Protein AF-A0A6A6EUR7-F1 (afdb_monomer)

Organism: NCBI:txid1314779

Nearest PDB structures (foldseek):
  6cav-assembly3_C  TM=7.050E-01  e=3.751E-09  Staphylococcus aureus
  4gkh-assembly10_J  TM=5.966E-01  e=1.846E-10  Acinetobacter baumannii AYE
  1nd4-assembly1_B  TM=6.239E-01  e=5.134E-10  Klebsiella pneumoniae
  4ej7-assembly2_B  TM=5.925E-01  e=2.908E-10  Acinetobacter baumannii AYE
  4fex-assembly3_C  TM=6.272E-01  e=1.693E-09  Acinetobacter baumannii AYE

Radius of gyration: 30.1 Å; Cα contacts (8 Å, |Δi|>4): 496; chains: 1; bounding box: 87×79×59 Å

pLDDT: mean 73.84, std 27.42, range [21.59, 98.69]

Mean predicted aligned error: 15.91 Å

Sequence (377 aa):
MANQNSKLTSLRSYLVPHLSRDTCLGFLAGGGFALTLSNCSLAVHGLNTLVEPVRKFVLARCVPRTLIICAALGFTVWARRFLLHSPRCFGSPLKILNVTENPSSFPSLIRSANVELAPRLTNEDIAQAVILRGSQDSHRKVVKVGSNMVAKLRLDPEAAEAESMTFIRNHTTIPVPRVLNTYEEEGYRYILMEFVEGELLEKIWGKLSSSERSVILNELKDYICQMRQIKCPNGTPIGSITGGPAIDRRQLDSAKDGPFKSEADFNEWQLAQLHEETPLSRRDLFAALHRTDHEIVFSHGDLAFHNIIVREGHIAAIIDWEYSGWYPEHWDYCKTRSFLSGTDELYDCCKRIFEKQYYSEYFMDEWFTREVRHGGF

Foldseek 3Di:
DDDDDDDPPDPCNVCVVVDDPPWDWDDDPPPFTKTWDDDDDPPDDDPPPDDDVVVVVPPPDDDDDTDIDGDDPDDDDDDDDDDDDDDDDDDDDDDPDPPPDDPPDDPPPDPDDPDPFDDDDDPVQLVPWAWPDDDSPDQWTWTHGPDWKIKTKHLDAPFCFLVQLVVLVVQHPAAAWHFRDWDDDPSITITMTTDFDFDQCVVCVVVDDPVLLVQALVVLLVSLVSQQPRDDDPQQFFAAPVQFWQWAVLEPVTDTDDSHRFLLRVQVVLLVLFDPPQDPVVSVVLNVLSDGPFDWTKAQQADESRQFGDDPSYTRHGDDSRNIHIDGSCRNLLNHCVRQDDDPVSVVSSVSSDPDHDPSVNVSSVVSSCRSYPVND

Secondary structure (DSSP, 8-state):
----------HHHHHGGG--TT-EEEEETTTEEEEE---S---S--TTS--HHHHTTSSS-------EE-----------------------------------------------PPPPPPHHHHHHSEEEES-TT-SEEEEEETTTEEEEEES-TT-THHHHHHHHHHHS----PPEEEEEEETTEEEEEEEPPPSEEHHHHGGGS-HHHHHHHHHHHHHHHHHHHHS-PPTTPPBB-TTS--EEETTSTT-EEE--BSSHHHHHHHHHHTS-TTS-HHHHHHHHHH----PPEEEE-S--SGGGEEEETTEEEEE--GGG-EEEETTHHHHHHHHHS-SSHHHHHHHHHH-SS--HHHHHHHHHHHHHHHHTT-

Structure (mmCIF, N/CA/C/O backbone):
data_AF-A0A6A6EUR7-F1
#
_entry.id   AF-A0A6A6EUR7-F1
#
loop_
_atom_site.group_PDB
_atom_site.id
_atom_site.type_symbol
_atom_site.label_atom_id
_atom_site.label_alt_id
_atom_site.label_comp_id
_atom_site.label_asym_id
_atom_site.label_entity_id
_atom_site.label_seq_id
_atom_site.pdbx_PDB_ins_code
_atom_site.Cartn_x
_atom_site.Cartn_y
_atom_site.Cartn_z
_atom_site.occupancy
_atom_site.B_iso_or_equiv
_atom_site.auth_seq_id
_atom_site.auth_comp_id
_atom_site.auth_asym_id
_atom_site.auth_atom_id
_atom_site.pdbx_PDB_model_num
ATOM 1 N N . MET A 1 1 ? 65.180 -54.135 -3.760 1.00 37.47 1 MET A N 1
ATOM 2 C CA . MET A 1 1 ? 64.551 -52.887 -4.243 1.00 37.47 1 MET A CA 1
ATOM 3 C C . MET A 1 1 ? 63.056 -53.025 -4.031 1.00 37.47 1 MET A C 1
ATOM 5 O O . MET A 1 1 ? 62.451 -53.872 -4.672 1.00 37.47 1 MET A O 1
ATOM 9 N N . ALA A 1 2 ? 62.501 -52.306 -3.055 1.00 30.19 2 ALA A N 1
ATOM 10 C CA . ALA A 1 2 ? 61.105 -52.425 -2.647 1.00 30.19 2 ALA A CA 1
ATOM 11 C C . ALA A 1 2 ? 60.452 -51.040 -2.547 1.00 30.19 2 ALA A C 1
ATOM 13 O O . ALA A 1 2 ? 61.060 -50.091 -2.057 1.00 30.19 2 ALA A O 1
ATOM 14 N N . ASN A 1 3 ? 59.215 -50.989 -3.035 1.00 35.38 3 ASN A N 1
ATOM 15 C CA . ASN A 1 3 ? 58.229 -49.913 -2.977 1.00 35.38 3 ASN A CA 1
ATOM 16 C C . ASN A 1 3 ? 58.120 -49.286 -1.570 1.00 35.38 3 ASN A C 1
ATOM 18 O O . ASN A 1 3 ? 57.874 -50.010 -0.606 1.00 35.38 3 ASN A O 1
ATOM 22 N N . GLN A 1 4 ? 58.207 -47.957 -1.450 1.00 31.86 4 GLN A N 1
ATOM 23 C CA . GLN A 1 4 ? 57.806 -47.226 -0.238 1.00 31.86 4 GLN A CA 1
ATOM 24 C C . GLN A 1 4 ? 56.768 -46.151 -0.575 1.00 31.86 4 GLN A C 1
ATOM 26 O O . GLN A 1 4 ? 57.077 -44.982 -0.770 1.00 31.86 4 GLN A O 1
ATOM 31 N N . ASN A 1 5 ? 55.506 -46.581 -0.603 1.00 38.22 5 ASN A N 1
ATOM 32 C CA . ASN A 1 5 ? 54.362 -45.730 -0.300 1.00 38.22 5 ASN A CA 1
ATOM 33 C C . ASN A 1 5 ? 54.211 -45.694 1.229 1.00 38.22 5 ASN A C 1
ATOM 35 O O . ASN A 1 5 ? 53.810 -46.694 1.826 1.00 38.22 5 ASN A O 1
ATOM 39 N N . SER A 1 6 ? 54.499 -44.562 1.874 1.00 34.06 6 SER A N 1
ATOM 40 C CA . SER A 1 6 ? 54.135 -44.328 3.275 1.00 34.06 6 SER A CA 1
ATOM 41 C C . SER A 1 6 ? 53.321 -43.038 3.424 1.00 34.06 6 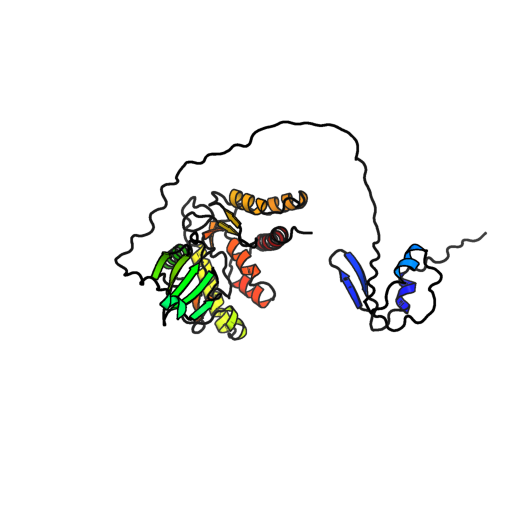SER A C 1
ATOM 43 O O . SER A 1 6 ? 53.827 -41.926 3.448 1.00 34.06 6 SER A O 1
ATOM 45 N N . LYS A 1 7 ? 52.004 -43.248 3.532 1.00 35.56 7 LYS A N 1
ATOM 46 C CA . LYS A 1 7 ? 51.044 -42.496 4.354 1.00 35.56 7 LYS A CA 1
ATOM 47 C C . LYS A 1 7 ? 51.152 -40.960 4.309 1.00 35.56 7 LYS A C 1
ATOM 49 O O . LYS A 1 7 ? 51.623 -40.328 5.247 1.00 35.56 7 LYS A O 1
ATOM 54 N N . LEU A 1 8 ? 50.508 -40.361 3.305 1.00 35.19 8 LEU A N 1
ATOM 55 C CA . LEU A 1 8 ? 49.798 -39.091 3.492 1.00 35.19 8 LEU A CA 1
ATOM 56 C C . LEU A 1 8 ? 48.655 -39.338 4.486 1.00 35.19 8 LEU A C 1
ATOM 58 O O . LEU A 1 8 ? 47.534 -39.682 4.114 1.00 35.19 8 LEU A O 1
ATOM 62 N N . THR A 1 9 ? 48.953 -39.235 5.777 1.00 35.69 9 THR A N 1
ATOM 63 C CA . THR A 1 9 ? 47.930 -39.133 6.818 1.00 35.69 9 THR A CA 1
ATOM 64 C C . THR A 1 9 ? 47.133 -37.868 6.528 1.00 35.69 9 THR A C 1
ATOM 66 O O . THR A 1 9 ? 47.646 -36.760 6.658 1.00 35.69 9 THR A O 1
ATOM 69 N N . SER A 1 10 ? 45.894 -38.028 6.058 1.00 38.28 10 SER A N 1
ATOM 70 C CA . SER A 1 10 ? 45.010 -36.897 5.777 1.00 38.28 10 SER A CA 1
ATOM 71 C C . SER A 1 10 ? 44.900 -35.990 7.010 1.00 38.28 10 SER A C 1
ATOM 73 O O . SER A 1 10 ? 44.895 -36.479 8.144 1.00 38.28 10 SER A O 1
ATOM 75 N N . LEU A 1 11 ? 44.746 -34.677 6.813 1.00 37.41 11 LEU A N 1
ATOM 76 C CA . LEU A 1 11 ? 44.467 -33.728 7.904 1.00 37.41 11 LEU A CA 1
ATOM 77 C C . LEU A 1 11 ? 43.313 -34.214 8.807 1.00 37.41 11 LEU A C 1
ATOM 79 O O . LEU A 1 11 ? 43.324 -34.013 10.019 1.00 37.41 11 LEU A O 1
ATOM 83 N N . ARG A 1 12 ? 42.351 -34.935 8.213 1.00 33.72 12 ARG A N 1
ATOM 84 C CA . ARG A 1 12 ? 41.208 -35.560 8.886 1.00 33.72 12 ARG A CA 1
ATOM 85 C C . ARG A 1 12 ? 41.638 -36.543 9.982 1.00 33.72 12 ARG A C 1
ATOM 87 O O . ARG A 1 12 ? 41.084 -36.505 11.070 1.00 33.72 12 ARG A O 1
ATOM 94 N N . SER A 1 13 ? 42.653 -37.372 9.737 1.00 36.53 13 SER A N 1
ATOM 95 C CA . SER A 1 13 ? 43.186 -38.319 10.735 1.00 36.53 13 SER A CA 1
ATOM 96 C C . SER A 1 13 ? 43.959 -37.652 11.880 1.00 36.53 13 SER A C 1
ATOM 98 O O . SER A 1 13 ? 44.087 -38.258 12.938 1.00 36.53 13 SER A O 1
ATOM 100 N N . TYR A 1 14 ? 44.445 -36.420 11.689 1.00 40.75 14 TYR A N 1
ATOM 101 C CA . TYR A 1 14 ? 45.165 -35.662 12.720 1.00 40.75 14 TYR A CA 1
ATOM 102 C C . TYR A 1 14 ? 44.215 -34.866 13.630 1.00 40.75 14 TYR A C 1
ATOM 104 O O . TYR A 1 14 ? 44.508 -34.655 14.800 1.00 40.75 14 TYR A O 1
ATOM 112 N N . LEU A 1 15 ? 43.066 -34.433 13.100 1.00 38.84 15 LEU A N 1
ATOM 113 C CA . LEU A 1 15 ? 42.120 -33.559 13.805 1.00 38.84 15 LEU A CA 1
ATOM 114 C C . LEU A 1 15 ? 41.077 -34.322 14.633 1.00 38.84 15 LEU A C 1
ATOM 116 O O . LEU A 1 15 ? 40.685 -33.854 15.697 1.00 38.84 15 LEU A O 1
ATOM 120 N N . VAL A 1 16 ? 40.651 -35.506 14.181 1.00 41.53 16 VAL A N 1
ATOM 121 C CA . VAL A 1 16 ? 39.589 -36.302 14.831 1.00 41.53 16 VAL A CA 1
ATOM 122 C C . VAL A 1 16 ? 39.878 -36.683 16.299 1.00 41.53 16 VAL A C 1
ATOM 124 O O . VAL A 1 16 ? 38.934 -36.646 17.086 1.00 41.53 16 VAL A O 1
ATOM 127 N N . PRO A 1 17 ? 41.121 -36.984 16.732 1.00 38.91 17 PRO A N 1
ATOM 128 C CA . PRO A 1 17 ? 41.396 -37.315 18.136 1.00 38.91 17 PRO A CA 1
ATOM 129 C C . PRO A 1 17 ? 41.323 -36.120 19.103 1.00 38.91 17 PRO A C 1
ATOM 131 O O . PRO A 1 17 ? 41.280 -36.328 20.312 1.00 38.91 17 PRO A O 1
ATOM 134 N N . HIS A 1 18 ? 41.332 -34.882 18.593 1.00 41.38 18 HIS A N 1
ATOM 135 C CA . HIS A 1 18 ? 41.382 -33.652 19.397 1.00 41.38 18 HIS A CA 1
ATOM 136 C C . HIS A 1 18 ? 40.036 -32.914 19.485 1.00 41.38 18 HIS A C 1
ATOM 138 O O . HIS A 1 18 ? 39.962 -31.835 20.070 1.00 41.38 18 HIS A O 1
ATOM 144 N N . LEU A 1 19 ? 38.965 -33.494 18.935 1.00 42.44 19 LEU A N 1
ATOM 145 C CA . LEU A 1 19 ? 37.604 -32.978 19.061 1.00 42.44 19 LEU A CA 1
ATOM 146 C C . LEU A 1 19 ? 37.021 -33.433 20.409 1.00 42.44 19 LEU A C 1
ATOM 148 O O . LEU A 1 19 ? 36.517 -34.548 20.536 1.00 42.44 19 LEU A O 1
ATOM 152 N N . SER A 1 20 ? 37.112 -32.591 21.438 1.00 42.19 20 SER A N 1
ATOM 153 C CA . SER A 1 20 ? 36.344 -32.784 22.675 1.00 42.19 20 SER A CA 1
ATOM 154 C C . SER A 1 20 ? 34.878 -32.363 22.469 1.00 42.19 20 SER A C 1
ATOM 156 O O . SER A 1 20 ? 34.537 -31.736 21.459 1.00 42.19 20 SER A O 1
ATOM 158 N N . ARG A 1 21 ? 34.005 -32.714 23.431 1.00 37.88 21 ARG A N 1
ATOM 159 C CA . ARG A 1 21 ? 32.537 -32.496 23.427 1.00 37.88 21 ARG A CA 1
ATOM 160 C C . ARG A 1 21 ? 32.079 -31.051 23.148 1.00 37.88 21 ARG A C 1
ATOM 162 O O . ARG A 1 21 ? 30.903 -30.869 22.859 1.00 37.88 21 ARG A O 1
ATOM 169 N N . ASP A 1 22 ? 32.990 -30.079 23.154 1.00 36.94 22 ASP A N 1
ATOM 170 C CA . ASP A 1 22 ? 32.708 -28.649 22.979 1.00 36.94 22 ASP A CA 1
ATOM 171 C C . ASP A 1 22 ? 33.107 -28.102 21.590 1.00 36.94 22 ASP A C 1
ATOM 173 O O . ASP A 1 22 ? 33.314 -26.898 21.426 1.00 36.94 22 ASP A O 1
ATOM 177 N N . THR A 1 23 ? 33.235 -28.963 20.569 1.00 40.47 23 THR A N 1
ATOM 178 C CA . THR A 1 23 ? 33.537 -28.521 19.194 1.00 40.47 23 THR A CA 1
ATOM 179 C C 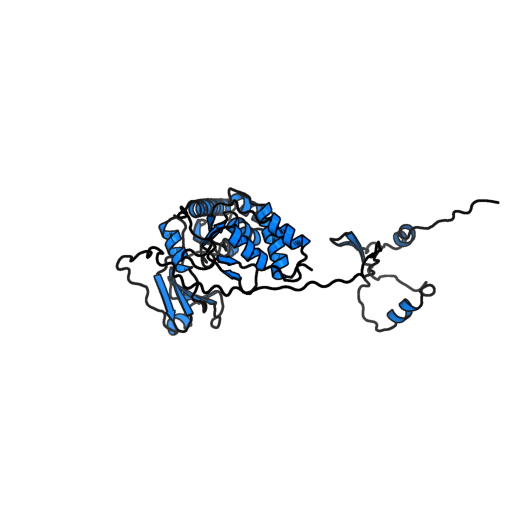. THR A 1 23 ? 32.266 -28.358 18.358 1.00 40.47 23 THR A C 1
ATOM 181 O O . THR A 1 23 ? 31.600 -29.343 18.041 1.00 40.47 23 THR A O 1
ATOM 184 N N . CYS A 1 24 ? 31.958 -27.128 17.935 1.00 37.06 24 CYS A N 1
ATOM 185 C CA . CYS A 1 24 ? 30.863 -26.845 17.002 1.00 37.06 24 CYS A CA 1
ATOM 186 C C . CYS A 1 24 ? 31.377 -26.774 15.557 1.00 37.06 24 CYS A C 1
ATOM 188 O O . CYS A 1 24 ? 32.287 -26.004 15.243 1.00 37.06 24 CYS A O 1
ATOM 190 N N . LEU A 1 25 ? 30.764 -27.560 14.668 1.00 35.75 25 LEU A N 1
ATOM 191 C CA . LEU A 1 25 ? 30.972 -27.487 13.221 1.00 35.75 25 LEU A CA 1
ATOM 192 C C . LEU A 1 25 ? 29.865 -26.622 12.606 1.00 35.75 25 LEU A C 1
ATOM 194 O O . LEU A 1 25 ? 28.691 -26.969 12.706 1.00 35.75 25 LEU A O 1
ATOM 198 N N . GLY A 1 26 ? 30.235 -25.510 11.971 1.00 35.81 26 GLY A N 1
ATOM 199 C CA . GLY A 1 26 ? 29.306 -24.638 11.252 1.00 35.81 26 GLY A CA 1
ATOM 200 C C . GLY A 1 26 ? 29.582 -24.645 9.750 1.00 35.81 26 GLY A C 1
ATOM 201 O O . GLY A 1 26 ? 30.736 -24.558 9.327 1.00 35.81 26 GLY A O 1
ATOM 202 N N . PHE A 1 27 ? 28.526 -24.729 8.941 1.00 32.56 27 PHE A N 1
ATOM 203 C CA . PHE A 1 27 ? 28.595 -24.515 7.495 1.00 32.56 27 PHE A CA 1
ATOM 204 C C . PHE A 1 27 ? 28.274 -23.052 7.182 1.00 32.56 27 PHE A C 1
ATOM 206 O O . PHE A 1 27 ? 27.242 -22.545 7.616 1.00 32.56 27 PHE A O 1
ATOM 213 N N . LEU A 1 28 ? 29.136 -22.379 6.416 1.00 37.56 28 LEU A N 1
ATOM 214 C CA . LEU A 1 28 ? 28.832 -21.058 5.866 1.00 37.56 28 LEU A CA 1
ATOM 215 C C . LEU A 1 28 ? 28.146 -21.216 4.504 1.00 37.56 28 LEU A C 1
ATOM 217 O O . LEU A 1 28 ? 28.589 -22.002 3.658 1.00 37.56 28 LEU A O 1
ATOM 221 N N . ALA A 1 29 ? 27.070 -20.457 4.288 1.00 34.25 29 ALA A N 1
ATOM 222 C CA . ALA A 1 29 ? 26.397 -20.365 2.997 1.00 34.25 29 ALA A CA 1
ATOM 223 C C . ALA A 1 29 ? 27.388 -19.808 1.961 1.00 34.25 29 ALA A C 1
ATOM 225 O O . ALA A 1 29 ? 27.784 -18.649 2.033 1.00 34.25 29 ALA A O 1
ATOM 226 N N . GLY A 1 30 ? 27.848 -20.672 1.053 1.00 34.81 30 GLY A N 1
ATOM 227 C CA . GLY A 1 30 ? 28.929 -20.375 0.104 1.00 34.81 30 GLY A CA 1
ATOM 228 C C . GLY A 1 30 ? 29.986 -21.477 -0.045 1.00 34.81 30 GLY A C 1
ATOM 229 O O . GLY A 1 30 ? 30.918 -21.312 -0.823 1.00 34.81 30 GLY A O 1
ATOM 230 N N . GLY A 1 31 ? 29.861 -22.610 0.659 1.00 33.09 31 GLY A N 1
ATOM 231 C CA . GLY A 1 31 ? 30.706 -23.792 0.420 1.00 33.09 31 GLY A CA 1
ATOM 232 C C . GLY A 1 31 ? 32.088 -23.765 1.089 1.00 33.09 31 GLY A C 1
ATOM 233 O O . GLY A 1 31 ? 32.960 -24.544 0.711 1.00 33.09 31 GLY A O 1
ATOM 234 N N . GLY A 1 32 ? 32.295 -22.908 2.094 1.00 33.66 32 GLY A N 1
ATOM 235 C CA . GLY A 1 32 ? 33.491 -22.910 2.945 1.00 33.66 32 GLY A CA 1
ATOM 236 C C . GLY A 1 32 ? 33.250 -23.591 4.298 1.00 33.66 32 GLY A C 1
ATOM 237 O O . GLY A 1 32 ? 32.205 -23.393 4.920 1.00 33.66 32 GLY A O 1
ATOM 238 N N . PHE A 1 33 ? 34.226 -24.370 4.775 1.00 37.53 33 PHE A N 1
ATOM 239 C CA . PHE A 1 33 ? 34.225 -24.925 6.134 1.00 37.53 33 PHE A CA 1
ATOM 240 C C . PHE A 1 33 ? 34.831 -23.920 7.120 1.00 37.53 33 PHE A C 1
ATOM 242 O O . PHE A 1 33 ? 35.961 -23.474 6.924 1.00 37.53 33 PHE A O 1
ATOM 249 N N . ALA A 1 34 ? 34.119 -23.618 8.207 1.00 37.97 34 ALA A N 1
ATOM 250 C CA . ALA A 1 34 ? 34.663 -22.893 9.351 1.00 37.97 34 ALA A CA 1
ATOM 251 C C . ALA A 1 34 ? 34.733 -23.842 10.554 1.00 37.97 34 ALA A C 1
ATOM 253 O O . ALA A 1 34 ? 33.732 -24.444 10.942 1.00 37.97 34 ALA A O 1
ATOM 254 N N . LEU A 1 35 ? 35.924 -23.995 11.138 1.00 38.75 35 LEU A N 1
ATOM 255 C CA . LEU A 1 35 ? 36.121 -24.774 12.359 1.00 38.75 35 LEU A CA 1
ATOM 256 C C . LEU A 1 35 ? 36.316 -23.802 13.525 1.00 38.75 35 LEU A C 1
ATOM 258 O O . LEU A 1 35 ? 37.230 -22.977 13.494 1.00 38.75 35 LEU A O 1
ATOM 262 N N . THR A 1 36 ? 35.468 -23.886 14.547 1.00 37.88 36 THR A N 1
ATOM 263 C CA . THR A 1 36 ? 35.605 -23.078 15.764 1.00 37.88 36 THR A CA 1
ATOM 264 C C . THR A 1 36 ? 36.091 -23.977 16.894 1.00 37.88 36 THR A C 1
ATOM 266 O O . THR A 1 36 ? 35.397 -24.912 17.283 1.00 37.88 36 THR A O 1
ATOM 269 N N . LEU A 1 37 ? 37.294 -23.717 17.415 1.00 38.59 37 LEU A N 1
ATOM 270 C CA . LEU A 1 37 ? 37.838 -24.434 18.570 1.00 38.59 37 LEU A CA 1
ATOM 271 C C . LEU A 1 37 ? 37.658 -23.577 19.828 1.00 38.59 37 LEU A C 1
ATOM 273 O O . LEU A 1 37 ? 38.228 -22.490 19.937 1.00 38.59 37 LEU A O 1
ATOM 277 N N . SER A 1 38 ? 36.853 -24.071 20.771 1.00 37.22 38 SER A N 1
ATOM 278 C CA . SER A 1 38 ? 36.761 -23.531 22.130 1.00 37.22 38 SER A CA 1
ATOM 279 C C . SER A 1 38 ? 38.017 -23.930 22.905 1.00 37.22 38 SER A C 1
ATOM 281 O O . SER A 1 38 ? 38.382 -25.103 22.972 1.00 37.22 38 SER A O 1
ATOM 283 N N . ASN A 1 39 ? 38.725 -22.944 23.446 1.00 36.69 39 ASN A N 1
ATOM 284 C CA . ASN A 1 39 ? 40.049 -23.135 24.020 1.00 36.69 39 ASN A CA 1
ATOM 285 C C . ASN A 1 39 ? 39.941 -23.585 25.488 1.00 36.69 39 ASN A C 1
ATOM 287 O O . ASN A 1 39 ? 40.050 -22.778 26.407 1.00 36.69 39 ASN A O 1
ATOM 291 N N . CYS A 1 40 ? 39.736 -24.879 25.718 1.00 35.22 40 CYS A N 1
ATOM 292 C CA . CYS A 1 40 ? 40.092 -25.529 26.976 1.00 35.22 40 CYS A CA 1
ATOM 293 C C . CYS A 1 40 ? 40.985 -26.722 26.629 1.00 35.22 40 CYS A C 1
ATOM 295 O O . CYS A 1 40 ? 40.520 -27.695 26.043 1.00 35.22 40 CYS A O 1
ATOM 297 N N . SER A 1 41 ? 42.273 -26.601 26.976 1.00 35.34 41 SER A N 1
ATOM 298 C CA . SER A 1 41 ? 43.346 -27.597 26.796 1.00 35.34 41 SER A CA 1
ATOM 299 C C . SER A 1 41 ? 44.173 -27.529 25.501 1.00 35.34 41 SER A C 1
ATOM 301 O O . SER A 1 41 ? 44.392 -28.538 24.840 1.00 35.34 41 SER A O 1
ATOM 303 N N . LEU A 1 42 ? 44.770 -26.371 25.200 1.00 36.31 42 LEU A N 1
ATOM 304 C CA . LEU A 1 42 ? 46.041 -26.305 24.454 1.00 36.31 42 LEU A CA 1
ATOM 305 C C . LEU A 1 42 ? 47.188 -26.020 25.436 1.00 36.31 42 LEU A C 1
ATOM 307 O O . LEU A 1 42 ? 47.801 -24.955 25.446 1.00 36.31 42 LEU A O 1
ATOM 311 N N . ALA A 1 43 ? 47.451 -26.986 26.318 1.00 32.31 43 ALA A N 1
ATOM 312 C CA . ALA A 1 43 ? 48.655 -26.992 27.133 1.00 32.31 43 ALA A CA 1
ATOM 313 C C . ALA A 1 43 ? 49.833 -27.499 26.285 1.00 32.31 43 ALA A C 1
ATOM 315 O O . ALA A 1 43 ? 49.870 -28.654 25.879 1.00 32.31 43 ALA A O 1
ATOM 316 N N . VAL A 1 44 ? 50.774 -26.590 26.018 1.00 40.50 44 VAL A N 1
ATOM 317 C CA . VAL A 1 44 ? 52.227 -26.819 25.940 1.00 40.50 44 VAL A CA 1
ATOM 318 C C . VAL A 1 44 ? 52.659 -28.163 25.331 1.00 40.50 44 VAL A C 1
ATOM 320 O O . VAL A 1 44 ? 53.064 -29.053 26.063 1.00 40.50 44 VAL A O 1
ATOM 323 N N . HIS A 1 45 ? 52.682 -28.281 24.000 1.00 34.25 45 HIS A N 1
ATOM 324 C CA . HIS A 1 45 ? 53.721 -29.006 23.242 1.00 34.25 45 HIS A CA 1
ATOM 325 C C . HIS A 1 45 ? 53.487 -28.821 21.733 1.00 34.25 45 HIS A C 1
ATOM 327 O O . HIS A 1 45 ? 52.469 -29.257 21.210 1.00 34.25 45 HIS A O 1
ATOM 333 N N . GLY A 1 46 ? 54.430 -28.181 21.025 1.00 38.88 46 GLY A N 1
ATOM 334 C CA . GLY A 1 46 ? 54.451 -28.210 19.550 1.00 38.88 46 GLY A CA 1
ATOM 335 C C . GLY A 1 46 ? 54.637 -26.891 18.790 1.00 38.88 46 GLY A C 1
ATOM 336 O O . GLY A 1 46 ? 54.315 -26.840 17.611 1.00 38.88 46 GLY A O 1
ATOM 337 N N . LEU A 1 47 ? 55.173 -25.824 19.393 1.00 36.59 47 LEU A N 1
ATOM 338 C CA . LEU A 1 47 ? 55.395 -24.533 18.703 1.00 36.59 47 LEU A CA 1
ATOM 339 C C . LEU A 1 47 ? 56.733 -24.416 17.932 1.00 36.59 47 LEU A C 1
ATOM 341 O O . LEU A 1 47 ? 57.172 -23.308 17.627 1.00 36.59 47 LEU A O 1
ATOM 345 N N . ASN A 1 48 ? 57.383 -25.534 17.587 1.00 35.22 48 ASN A N 1
ATOM 346 C CA . ASN A 1 48 ? 58.703 -25.529 16.929 1.00 35.22 48 ASN A CA 1
ATOM 347 C C . ASN A 1 48 ? 58.700 -25.861 15.424 1.00 35.22 48 ASN A C 1
ATOM 349 O O . ASN A 1 48 ? 59.772 -25.944 14.836 1.00 35.22 48 ASN A O 1
ATOM 353 N N . THR A 1 49 ? 57.542 -26.005 14.772 1.00 39.66 49 THR A N 1
ATOM 354 C CA . THR A 1 49 ? 57.468 -26.368 13.337 1.00 39.66 49 THR A CA 1
ATOM 355 C C . THR A 1 49 ? 56.699 -25.377 12.456 1.00 39.66 49 THR A C 1
ATOM 357 O O . THR A 1 49 ? 56.340 -25.709 11.329 1.00 39.66 49 THR A O 1
ATOM 360 N N . LEU A 1 50 ? 56.469 -24.143 12.917 1.00 37.75 50 LEU A N 1
ATOM 361 C CA . LEU A 1 50 ? 55.828 -23.098 12.106 1.00 37.75 50 LEU A CA 1
ATOM 362 C C . LEU A 1 50 ? 56.858 -22.172 11.442 1.00 37.75 50 LEU A C 1
ATOM 364 O O . LEU A 1 50 ? 57.794 -21.694 12.082 1.00 37.75 50 LEU A O 1
ATOM 368 N N . VAL A 1 51 ? 56.650 -21.917 10.147 1.00 38.22 51 VAL A N 1
ATOM 369 C CA . VAL A 1 51 ? 57.470 -21.047 9.288 1.00 38.22 51 VAL A CA 1
ATOM 370 C C . VAL A 1 51 ? 57.357 -19.580 9.740 1.00 38.22 51 VAL A C 1
ATOM 372 O O . VAL A 1 51 ? 56.311 -19.134 10.219 1.00 38.22 51 VAL A O 1
ATOM 375 N N . GLU A 1 52 ? 58.446 -18.826 9.578 1.00 34.78 52 GLU A N 1
ATOM 376 C CA . GLU A 1 52 ? 58.704 -17.490 10.145 1.00 34.78 52 GLU A CA 1
ATOM 377 C C . GLU A 1 52 ? 57.597 -16.409 10.039 1.00 34.78 52 GLU A C 1
ATOM 379 O O . GLU A 1 52 ? 57.491 -15.616 10.981 1.00 34.78 52 GLU A O 1
ATOM 384 N N . PRO A 1 53 ? 56.721 -16.348 9.010 1.00 35.28 53 PRO A N 1
ATOM 385 C CA . PRO A 1 53 ? 55.666 -15.330 8.958 1.00 35.28 53 PRO A CA 1
ATOM 386 C C . PRO A 1 53 ? 54.631 -15.463 10.087 1.00 35.28 53 PRO A C 1
ATOM 388 O O . PRO A 1 53 ? 54.017 -14.473 10.479 1.00 35.28 53 PRO A O 1
ATOM 391 N N . VAL A 1 54 ? 54.453 -16.668 10.644 1.00 37.06 54 VAL A N 1
ATOM 392 C CA . VAL A 1 54 ? 53.426 -16.959 11.663 1.00 37.06 54 VAL A CA 1
ATOM 393 C C . VAL A 1 54 ? 53.904 -16.600 13.073 1.00 37.06 54 VAL A C 1
ATOM 395 O O . VAL A 1 54 ? 53.112 -16.179 13.914 1.00 37.06 54 VAL A O 1
ATOM 398 N N . ARG A 1 55 ? 55.217 -16.664 13.333 1.00 34.69 55 ARG A N 1
ATOM 399 C CA . ARG A 1 55 ? 55.797 -16.313 14.643 1.00 34.69 55 ARG A CA 1
ATOM 400 C C . ARG A 1 55 ? 55.589 -14.839 15.005 1.00 34.69 55 ARG A C 1
ATOM 402 O O . ARG A 1 55 ? 55.397 -14.524 16.177 1.00 34.69 55 ARG A O 1
ATOM 409 N N . LYS A 1 56 ? 55.583 -13.945 14.010 1.00 33.62 56 LYS A N 1
ATOM 410 C CA . LYS A 1 56 ? 55.383 -12.500 14.220 1.00 33.62 56 LYS A CA 1
ATOM 411 C C . LYS A 1 56 ? 53.941 -12.117 14.560 1.00 33.62 56 LYS A C 1
ATOM 413 O O . LYS A 1 56 ? 53.743 -11.067 15.160 1.00 33.62 56 LYS A O 1
ATOM 418 N N . PHE A 1 57 ? 52.957 -12.959 14.245 1.00 32.62 57 PHE A N 1
ATOM 419 C CA . PHE A 1 57 ? 51.549 -12.665 14.532 1.00 32.62 57 PHE A CA 1
ATOM 420 C C . PHE A 1 57 ? 51.129 -13.030 15.967 1.00 32.62 57 PHE A C 1
ATOM 422 O O . PHE A 1 57 ? 50.103 -12.560 16.446 1.00 32.62 57 PHE A O 1
ATOM 429 N N . VAL A 1 58 ? 51.926 -13.843 16.672 1.00 37.06 58 VAL A N 1
ATOM 430 C CA . VAL A 1 58 ? 51.549 -14.434 17.971 1.00 37.06 58 VAL A CA 1
ATOM 431 C C . VAL A 1 58 ? 52.051 -13.631 19.183 1.00 37.06 58 VAL A C 1
ATOM 433 O O . VAL A 1 58 ? 51.541 -13.809 20.283 1.00 37.06 58 VAL A O 1
ATOM 436 N N . LEU A 1 59 ? 52.999 -12.701 19.024 1.00 30.52 59 LEU A N 1
ATOM 437 C CA . LEU A 1 59 ? 53.615 -11.995 20.164 1.00 30.52 59 LEU A CA 1
ATOM 438 C C . LEU A 1 59 ? 53.076 -10.584 20.452 1.00 30.52 59 LEU A C 1
ATOM 440 O O . LEU A 1 59 ? 53.676 -9.850 21.234 1.00 30.52 59 LEU A O 1
ATOM 444 N N . ALA A 1 60 ? 51.924 -10.201 19.901 1.00 30.28 60 ALA A N 1
ATOM 445 C CA . ALA A 1 60 ? 51.300 -8.916 20.211 1.00 30.28 60 ALA A CA 1
ATOM 446 C C . ALA A 1 60 ? 49.918 -9.089 20.865 1.00 30.28 60 ALA A C 1
ATOM 448 O O . ALA A 1 60 ? 48.909 -9.229 20.187 1.00 30.28 60 ALA A O 1
ATOM 449 N N . ARG A 1 61 ? 49.914 -8.952 22.200 1.00 28.39 61 ARG A N 1
ATOM 450 C CA . ARG A 1 61 ? 48.779 -8.635 23.093 1.00 28.39 61 ARG A CA 1
ATOM 451 C C . ARG A 1 61 ? 47.799 -9.772 23.443 1.00 28.39 61 ARG A C 1
ATOM 453 O O . ARG A 1 61 ? 46.913 -10.141 22.684 1.00 28.39 61 ARG A O 1
ATOM 460 N N . CYS A 1 62 ? 47.910 -10.217 24.696 1.00 31.69 62 CYS A N 1
ATOM 461 C CA . CYS A 1 62 ? 46.956 -11.054 25.423 1.00 31.69 62 CYS A CA 1
ATOM 462 C C . CYS A 1 62 ? 45.637 -10.315 25.726 1.00 31.69 62 CYS A C 1
ATOM 464 O O . CYS A 1 62 ? 45.644 -9.431 26.576 1.00 31.69 62 CYS A O 1
ATOM 466 N N . VAL A 1 63 ? 44.523 -10.721 25.101 1.00 28.05 63 VAL A N 1
ATOM 467 C CA . VAL A 1 63 ? 43.115 -10.558 25.554 1.00 28.05 63 VAL A CA 1
ATOM 468 C C . VAL A 1 63 ? 42.303 -11.698 24.895 1.00 28.05 63 VAL A C 1
ATOM 470 O O . VAL A 1 63 ? 42.575 -12.002 23.731 1.00 28.05 63 VAL A O 1
ATOM 473 N N . PRO A 1 64 ? 41.355 -12.378 25.578 1.00 30.47 64 PRO A N 1
ATOM 474 C CA . PRO A 1 64 ? 40.763 -13.622 25.083 1.00 30.47 64 PRO A CA 1
ATOM 475 C C . PRO A 1 64 ? 39.856 -13.353 23.880 1.00 30.47 64 PRO A C 1
ATOM 477 O O . PRO A 1 64 ? 38.799 -12.741 24.013 1.00 30.47 64 PRO A O 1
ATOM 480 N N . ARG A 1 65 ? 40.255 -13.810 22.692 1.00 31.84 65 ARG A N 1
ATOM 481 C CA . ARG A 1 65 ? 39.384 -13.833 21.515 1.00 31.84 65 ARG A CA 1
ATOM 482 C C . ARG A 1 65 ? 39.511 -15.162 20.788 1.00 31.84 65 ARG A C 1
ATOM 484 O O . ARG A 1 65 ? 40.609 -15.666 20.571 1.00 31.84 65 ARG A O 1
ATOM 491 N N . THR A 1 66 ? 38.348 -15.696 20.441 1.00 34.66 66 THR A N 1
ATOM 492 C CA . THR A 1 66 ? 38.100 -16.815 19.535 1.00 34.66 66 THR A CA 1
ATOM 493 C C . THR A 1 66 ? 39.042 -16.772 18.333 1.00 34.66 66 THR A C 1
ATOM 495 O O . THR A 1 66 ? 39.078 -15.779 17.607 1.00 34.66 66 THR A O 1
ATOM 498 N N . LEU A 1 67 ? 39.802 -17.847 18.117 1.00 34.31 67 LEU A N 1
ATOM 499 C CA . LEU A 1 67 ? 40.661 -17.999 16.947 1.00 34.31 67 LEU A CA 1
ATOM 500 C C . LEU A 1 67 ? 39.837 -18.650 15.826 1.00 34.31 67 LEU A C 1
ATOM 502 O O . LEU A 1 67 ? 39.464 -19.816 15.932 1.00 34.31 67 LEU A O 1
ATOM 506 N N . ILE A 1 68 ? 39.535 -17.901 14.765 1.00 34.47 68 ILE A N 1
ATOM 507 C CA . ILE A 1 68 ? 38.908 -18.437 13.549 1.00 34.47 68 ILE A CA 1
ATOM 508 C C . ILE A 1 68 ? 40.023 -18.658 12.525 1.00 34.47 68 ILE A C 1
ATOM 510 O O . ILE A 1 68 ? 40.649 -17.702 12.072 1.00 34.47 68 ILE A O 1
ATOM 514 N N . ILE A 1 69 ? 40.293 -19.917 12.177 1.00 34.62 69 ILE A N 1
ATOM 515 C CA . ILE A 1 69 ? 41.239 -20.271 11.112 1.00 34.62 69 ILE A CA 1
ATOM 516 C C . ILE A 1 69 ? 40.433 -20.514 9.834 1.00 34.62 69 ILE A C 1
ATOM 518 O O . ILE A 1 69 ? 39.741 -21.522 9.715 1.00 34.62 69 ILE A O 1
ATOM 522 N N . CYS A 1 70 ? 40.543 -19.602 8.868 1.00 32.09 70 CYS A N 1
ATOM 523 C CA . CYS A 1 70 ? 40.016 -19.797 7.518 1.00 32.09 70 CYS A CA 1
ATOM 524 C C . CYS A 1 70 ? 41.107 -20.418 6.636 1.00 32.09 70 CYS A C 1
ATOM 526 O O . CYS A 1 70 ? 42.086 -19.756 6.296 1.00 32.09 70 CYS A O 1
ATOM 528 N N . ALA A 1 71 ? 40.947 -21.685 6.251 1.00 34.66 71 ALA A N 1
ATOM 529 C CA . ALA A 1 71 ? 41.781 -22.309 5.228 1.00 34.66 71 ALA A CA 1
ATOM 530 C C . ALA A 1 71 ? 41.088 -22.171 3.864 1.00 34.66 71 ALA A C 1
ATOM 532 O O . ALA A 1 71 ? 40.145 -22.899 3.564 1.00 34.66 71 ALA A O 1
ATOM 533 N N . ALA A 1 72 ? 41.544 -21.230 3.034 1.00 32.06 72 ALA A N 1
ATOM 534 C CA . ALA A 1 72 ? 41.120 -21.148 1.640 1.00 32.06 72 ALA A CA 1
ATOM 535 C C . ALA A 1 72 ? 41.846 -22.236 0.831 1.00 32.06 72 ALA A C 1
ATOM 537 O O . ALA A 1 72 ? 43.045 -22.132 0.572 1.00 32.06 72 ALA A O 1
ATOM 538 N N . LEU A 1 73 ? 41.134 -23.294 0.439 1.00 33.69 73 LEU A N 1
ATOM 539 C CA . LEU A 1 73 ? 41.619 -24.214 -0.589 1.00 33.69 73 LEU A CA 1
ATOM 540 C C . LEU A 1 73 ? 41.424 -23.538 -1.948 1.00 33.69 73 LEU A C 1
ATOM 542 O O . LEU A 1 73 ? 40.309 -23.419 -2.446 1.00 33.69 73 LEU A O 1
ATOM 546 N N . GLY A 1 74 ? 42.524 -23.040 -2.509 1.00 28.22 74 GLY A N 1
ATOM 547 C CA . GLY A 1 74 ? 42.544 -22.420 -3.825 1.00 28.22 74 GLY A CA 1
ATOM 548 C C . GLY A 1 74 ? 42.250 -23.415 -4.946 1.00 28.22 74 GLY A C 1
ATOM 549 O O . GLY A 1 74 ? 42.814 -24.506 -4.987 1.00 28.22 74 GLY A O 1
ATOM 550 N N . PHE A 1 75 ? 41.436 -22.978 -5.905 1.00 27.70 75 PHE A N 1
ATOM 551 C CA . PHE A 1 75 ? 41.565 -23.389 -7.298 1.00 27.70 75 PHE A CA 1
ATOM 552 C C . PHE A 1 75 ? 41.825 -22.140 -8.138 1.00 27.70 75 PHE A C 1
ATOM 554 O O . PHE A 1 75 ? 40.954 -21.304 -8.362 1.00 27.70 75 PHE A O 1
ATOM 561 N N . THR A 1 76 ? 43.077 -22.007 -8.555 1.00 32.72 76 THR A N 1
ATOM 562 C CA . THR A 1 76 ? 43.577 -21.045 -9.528 1.00 32.72 76 THR A CA 1
ATOM 563 C C . THR A 1 76 ? 43.400 -21.607 -10.938 1.00 32.72 76 THR A C 1
ATOM 565 O O . THR A 1 76 ? 44.030 -22.601 -11.286 1.00 32.72 76 THR A O 1
ATOM 568 N N . VAL A 1 77 ? 42.640 -20.922 -11.795 1.00 28.27 77 VAL A N 1
ATOM 569 C CA . VAL A 1 77 ? 42.983 -20.821 -13.224 1.00 28.27 77 VAL A CA 1
ATOM 570 C C . VAL A 1 77 ? 42.868 -19.353 -13.616 1.00 28.27 77 VAL A C 1
ATOM 572 O O . VAL A 1 77 ? 41.792 -18.768 -13.675 1.00 28.27 77 VAL A O 1
ATOM 575 N N . TRP A 1 78 ? 44.041 -18.757 -13.791 1.00 26.77 78 TRP A N 1
ATOM 576 C CA . TRP A 1 78 ? 44.296 -17.347 -14.031 1.00 26.77 78 TRP A CA 1
ATOM 577 C C . TRP A 1 78 ? 44.432 -17.081 -15.535 1.00 26.77 78 TRP A C 1
ATOM 579 O O . TRP A 1 78 ? 45.015 -17.875 -16.268 1.00 26.77 78 TRP A O 1
ATOM 589 N N . ALA A 1 79 ? 43.896 -15.937 -15.948 1.00 24.53 79 ALA A N 1
ATOM 590 C CA . ALA A 1 79 ? 44.383 -15.028 -16.980 1.00 24.53 79 ALA A CA 1
ATOM 591 C C . ALA A 1 79 ? 45.175 -15.582 -18.187 1.00 24.53 79 ALA A C 1
ATOM 593 O O . ALA A 1 79 ? 46.353 -15.928 -18.109 1.00 24.53 79 ALA A O 1
ATOM 594 N N . ARG A 1 80 ? 44.597 -15.374 -19.376 1.00 24.17 80 ARG A N 1
ATOM 595 C CA . ARG A 1 80 ? 45.347 -14.905 -20.550 1.00 24.17 80 ARG A CA 1
ATOM 596 C C . ARG A 1 80 ? 44.494 -13.926 -21.352 1.00 24.17 80 ARG A C 1
ATOM 598 O O . ARG A 1 80 ? 43.654 -14.354 -22.133 1.00 24.17 80 ARG A O 1
ATOM 605 N N . ARG A 1 81 ? 44.766 -12.630 -21.163 1.00 26.22 81 ARG A N 1
ATOM 606 C CA . ARG A 1 81 ? 44.928 -11.578 -22.195 1.00 26.22 81 ARG A CA 1
ATOM 607 C C . ARG A 1 81 ? 44.586 -10.200 -21.626 1.00 26.22 81 ARG A C 1
ATOM 609 O O . ARG A 1 81 ? 43.544 -9.626 -21.905 1.00 26.22 81 ARG A O 1
ATOM 616 N N . PHE A 1 82 ? 45.538 -9.656 -20.875 1.00 29.30 82 PHE A N 1
ATOM 617 C CA . PHE A 1 82 ? 45.877 -8.243 -21.012 1.00 29.30 82 PHE A CA 1
ATOM 618 C C . PHE A 1 82 ? 46.940 -8.132 -22.114 1.00 29.30 82 PHE A C 1
ATOM 620 O O . PHE A 1 82 ? 47.756 -9.044 -22.254 1.00 29.30 82 PHE A O 1
ATOM 627 N N . LEU A 1 83 ? 46.936 -7.006 -22.833 1.00 28.77 83 LEU A N 1
ATOM 628 C CA . LEU A 1 83 ? 47.819 -6.612 -23.945 1.00 28.77 83 LEU A CA 1
ATOM 629 C C . LEU A 1 83 ? 47.337 -7.040 -25.340 1.00 28.77 83 LEU A C 1
ATOM 631 O O . LEU A 1 83 ? 47.760 -8.057 -25.876 1.00 28.77 83 LEU A O 1
ATOM 635 N N . LEU A 1 84 ? 46.490 -6.201 -25.943 1.00 27.70 84 LEU A N 1
ATOM 636 C CA . LEU A 1 84 ? 46.767 -5.548 -27.229 1.00 27.70 84 LEU A CA 1
ATOM 637 C C . LEU A 1 84 ? 45.831 -4.338 -27.389 1.00 27.70 84 LEU A C 1
ATOM 639 O O . LEU A 1 84 ? 44.636 -4.410 -27.123 1.00 27.70 84 LEU A O 1
ATOM 643 N N . HIS A 1 85 ? 46.428 -3.216 -27.781 1.00 26.66 85 HIS A N 1
ATOM 644 C CA . HIS A 1 85 ? 45.776 -1.962 -28.142 1.00 26.66 85 HIS A CA 1
ATOM 645 C C . HIS A 1 85 ? 44.647 -2.146 -29.168 1.00 26.66 85 HIS A C 1
ATOM 647 O O . HIS A 1 85 ? 44.833 -2.845 -30.164 1.00 26.66 85 HIS A O 1
ATOM 653 N N . SER A 1 86 ? 43.569 -1.369 -29.042 1.00 26.03 86 SER A N 1
ATOM 654 C CA . SER A 1 86 ? 43.319 -0.254 -29.973 1.00 26.03 86 SER A CA 1
ATOM 655 C C . SER A 1 86 ? 42.133 0.616 -29.525 1.00 26.03 86 SER A C 1
ATOM 657 O O . SER A 1 86 ? 41.176 0.092 -28.960 1.00 26.03 86 SER A O 1
ATOM 659 N N . PRO A 1 87 ? 42.186 1.935 -29.787 1.00 38.09 87 PRO A N 1
ATOM 660 C CA . PRO A 1 87 ? 41.169 2.911 -29.406 1.00 38.09 87 PRO A CA 1
ATOM 661 C C . PRO A 1 87 ? 40.108 3.055 -30.502 1.00 38.09 87 PRO A C 1
ATOM 663 O O . PRO A 1 87 ? 40.467 3.019 -31.678 1.00 38.09 87 PRO A O 1
ATOM 666 N N . ARG A 1 88 ? 38.842 3.327 -30.149 1.00 28.19 88 ARG A N 1
ATOM 667 C CA . ARG A 1 88 ? 37.912 4.070 -31.022 1.00 28.19 88 ARG A CA 1
ATOM 668 C C . ARG A 1 88 ? 36.948 4.932 -30.208 1.00 28.19 88 ARG A C 1
ATOM 670 O O . ARG A 1 88 ? 36.144 4.431 -29.434 1.00 28.19 88 ARG A O 1
ATOM 677 N N . CYS A 1 89 ? 37.091 6.235 -30.430 1.00 25.97 89 CYS A N 1
ATOM 678 C CA . CYS A 1 89 ? 36.159 7.306 -30.106 1.00 25.97 89 CYS A CA 1
ATOM 679 C C . CYS A 1 89 ? 34.937 7.319 -31.050 1.00 25.97 89 CYS A C 1
ATOM 681 O O . CYS A 1 89 ? 34.912 6.576 -32.032 1.00 25.97 89 CYS A O 1
ATOM 683 N N . PHE A 1 90 ? 34.057 8.296 -30.775 1.00 26.36 90 PHE A N 1
ATOM 684 C CA . PHE A 1 90 ? 32.867 8.827 -31.478 1.00 26.36 90 PHE A CA 1
ATOM 685 C C . PHE A 1 90 ? 31.559 8.391 -30.797 1.00 26.36 90 PHE A C 1
ATOM 687 O O . PHE A 1 90 ? 31.233 7.215 -30.787 1.00 26.36 90 PHE A O 1
ATOM 694 N N . GLY A 1 91 ? 30.836 9.267 -30.083 1.00 22.81 91 GLY A N 1
ATOM 695 C CA . GLY A 1 91 ? 30.339 10.592 -30.501 1.00 22.81 91 GLY A CA 1
ATOM 696 C C . GLY A 1 91 ? 28.971 10.357 -31.149 1.00 22.81 91 GLY A C 1
ATOM 697 O O . GLY A 1 91 ? 28.923 9.800 -32.237 1.00 22.81 91 GLY A O 1
ATOM 698 N N . SER A 1 92 ? 27.831 10.574 -30.487 1.00 26.83 92 SER A N 1
ATOM 699 C CA . SER A 1 92 ? 27.141 11.856 -30.222 1.00 26.83 92 SER A CA 1
ATOM 700 C C . SER A 1 92 ? 25.686 11.514 -29.796 1.00 26.83 92 SER A C 1
ATOM 702 O O . SER A 1 92 ? 25.300 10.353 -29.912 1.00 26.83 92 SER A O 1
ATOM 704 N N . PRO A 1 93 ? 24.782 12.480 -29.547 1.00 28.61 93 PRO A N 1
ATOM 705 C CA . PRO A 1 93 ? 24.819 13.591 -28.604 1.00 28.61 93 PRO A CA 1
ATOM 706 C C . PRO A 1 93 ? 23.749 13.419 -27.498 1.00 28.61 93 PRO A C 1
ATOM 708 O O . PRO A 1 93 ? 22.725 12.764 -27.690 1.00 28.61 93 PRO A O 1
ATOM 711 N N . LEU A 1 94 ? 23.945 14.087 -26.359 1.00 26.59 94 LEU A N 1
ATOM 712 C CA . LEU A 1 94 ? 22.879 14.377 -25.395 1.00 26.59 94 LEU A CA 1
ATOM 713 C C . LEU A 1 94 ? 21.717 15.080 -26.117 1.00 26.59 94 LEU A C 1
ATOM 715 O O . LEU A 1 94 ? 21.837 16.237 -26.524 1.00 26.59 94 LEU A O 1
ATOM 719 N N . LYS A 1 95 ? 20.593 14.380 -26.286 1.00 21.59 95 LYS A N 1
ATOM 720 C CA . LYS A 1 95 ? 19.313 14.991 -26.649 1.00 21.59 95 LYS A CA 1
ATOM 721 C C . LYS A 1 95 ? 18.675 15.512 -25.366 1.00 21.59 95 LYS A C 1
ATOM 723 O O . LYS A 1 95 ? 18.086 14.751 -24.608 1.00 21.59 95 LYS A O 1
ATOM 728 N N . ILE A 1 96 ? 18.785 16.818 -25.144 1.00 25.38 96 ILE A N 1
ATOM 729 C CA . ILE A 1 96 ? 17.866 17.534 -24.260 1.00 25.38 96 ILE A CA 1
ATOM 730 C C . ILE A 1 96 ? 16.513 17.519 -24.975 1.00 25.38 96 ILE A C 1
ATOM 732 O O . ILE A 1 96 ? 16.310 18.234 -25.957 1.00 25.38 96 ILE A O 1
ATOM 736 N N . LEU A 1 97 ? 15.614 16.637 -24.544 1.00 22.34 97 LEU A N 1
ATOM 737 C CA . LEU A 1 97 ? 14.216 16.675 -24.948 1.00 22.34 97 LEU A CA 1
ATOM 738 C C . LEU A 1 97 ? 13.515 17.708 -24.064 1.00 22.34 97 LEU A C 1
ATOM 740 O O . LEU A 1 97 ? 13.160 17.427 -22.925 1.00 22.34 97 LEU A O 1
ATOM 744 N N . ASN A 1 98 ? 13.325 18.913 -24.600 1.00 23.75 98 ASN A N 1
ATOM 745 C CA . ASN A 1 98 ? 12.330 19.841 -24.074 1.00 23.75 98 ASN A CA 1
ATOM 746 C C . ASN A 1 98 ? 10.948 19.244 -24.358 1.00 23.75 98 ASN A C 1
ATOM 748 O O . ASN A 1 98 ? 10.438 19.366 -25.471 1.00 23.75 98 ASN A O 1
ATOM 752 N N . VAL A 1 99 ? 10.354 18.583 -23.368 1.00 25.45 99 VAL A N 1
ATOM 753 C CA . VAL A 1 99 ? 8.945 18.184 -23.416 1.00 25.45 99 VAL A CA 1
ATOM 754 C C . VAL A 1 99 ? 8.128 19.319 -22.814 1.00 25.45 99 VAL A C 1
ATOM 756 O O . VAL A 1 99 ? 7.789 19.325 -21.637 1.00 25.45 99 VAL A O 1
ATOM 759 N N . THR A 1 100 ? 7.837 20.324 -23.635 1.00 27.89 100 THR A N 1
ATOM 760 C CA . THR A 1 100 ? 6.721 21.240 -23.391 1.00 27.89 100 THR A CA 1
ATOM 761 C C . THR A 1 100 ? 5.513 20.726 -24.155 1.00 27.89 100 THR A C 1
ATOM 763 O O . THR A 1 100 ? 5.168 21.294 -25.184 1.00 27.89 100 THR A O 1
ATOM 766 N N . GLU A 1 101 ? 4.876 19.658 -23.679 1.00 24.16 101 GLU A N 1
ATOM 767 C CA . GLU A 1 101 ? 3.510 19.331 -24.092 1.00 24.16 101 GLU A CA 1
ATOM 768 C C . GLU A 1 101 ? 2.693 18.880 -22.881 1.00 24.16 101 GLU A C 1
ATOM 770 O O . GLU A 1 101 ? 2.984 17.899 -22.204 1.00 24.16 101 GLU A O 1
ATOM 775 N N . ASN A 1 102 ? 1.692 19.703 -22.601 1.00 28.31 102 ASN A N 1
ATOM 776 C CA . ASN A 1 102 ? 0.742 19.640 -21.508 1.00 28.31 102 ASN A CA 1
ATOM 777 C C . ASN A 1 102 ? -0.288 18.532 -21.817 1.00 28.31 102 ASN A C 1
ATOM 779 O O . ASN A 1 102 ? -1.015 18.685 -22.802 1.00 28.31 102 ASN A O 1
ATOM 783 N N . PRO A 1 103 ? -0.430 17.448 -21.029 1.00 29.33 103 PRO A N 1
ATOM 784 C CA . PRO A 1 103 ? -1.570 16.555 -21.162 1.00 29.33 103 PRO A CA 1
ATOM 785 C C . PRO A 1 103 ? -2.759 17.167 -20.413 1.00 29.33 103 PRO A C 1
ATOM 787 O O . PRO A 1 103 ? -3.118 16.789 -19.299 1.00 29.33 103 PRO A O 1
ATOM 790 N N . SER A 1 104 ? -3.392 18.151 -21.044 1.00 32.84 104 SER A N 1
ATOM 791 C CA . SER A 1 104 ? -4.725 18.607 -20.675 1.00 32.84 104 SER A CA 1
ATOM 792 C C . SER A 1 104 ? -5.750 17.539 -21.065 1.00 32.84 104 SER A C 1
ATOM 794 O O . SER A 1 104 ? -6.214 17.508 -22.200 1.00 32.84 104 SER A O 1
ATOM 796 N N . SER A 1 105 ? -6.091 16.641 -20.135 1.00 30.77 105 SER A N 1
ATOM 797 C CA . SER A 1 105 ? -7.448 16.075 -19.946 1.00 30.77 105 SER A CA 1
ATOM 798 C C . SER A 1 105 ? -7.453 14.861 -19.007 1.00 30.77 105 SER A C 1
ATOM 800 O O . SER A 1 105 ? -7.863 13.766 -19.378 1.00 30.77 105 SER A O 1
ATOM 802 N N . PHE A 1 106 ? -7.089 15.060 -17.738 1.00 36.59 106 PHE A N 1
ATOM 803 C CA . PHE A 1 106 ? -7.721 14.241 -16.703 1.00 36.59 106 PHE A CA 1
ATOM 804 C C . PHE A 1 106 ? -9.154 14.756 -16.521 1.00 36.59 106 PHE A C 1
ATOM 806 O O . PHE A 1 106 ? -9.341 15.972 -16.389 1.00 36.59 106 PHE A O 1
ATOM 813 N N . PRO A 1 107 ? -10.183 13.889 -16.548 1.00 31.17 107 PRO A N 1
ATOM 814 C CA . PRO A 1 107 ? -11.530 14.299 -16.190 1.00 31.17 107 PRO A CA 1
ATOM 815 C C . PRO A 1 107 ? -11.466 14.907 -14.793 1.00 31.17 107 PRO A C 1
ATOM 817 O O . PRO A 1 107 ? -11.001 14.257 -13.860 1.00 31.17 107 PRO A O 1
ATOM 820 N N . SER 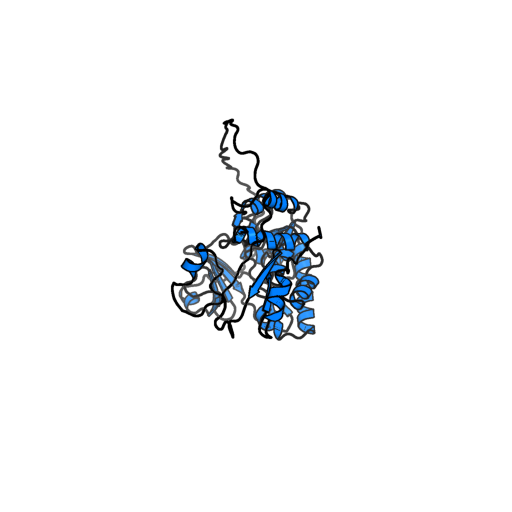A 1 108 ? -11.905 16.157 -14.655 1.00 31.53 108 SER A N 1
ATOM 821 C CA . SER A 1 108 ? -12.073 16.803 -13.359 1.00 31.53 108 SER A CA 1
ATOM 822 C C . SER A 1 108 ? -12.983 15.921 -12.506 1.00 31.53 108 SER A C 1
ATOM 824 O O . SER A 1 108 ? -14.205 15.916 -12.691 1.00 31.53 108 SER A O 1
ATOM 826 N N . LEU A 1 109 ? -12.388 15.122 -11.623 1.00 43.19 109 LEU A N 1
ATOM 827 C CA . LEU A 1 109 ? -13.110 14.267 -10.701 1.00 43.19 109 LEU A CA 1
ATOM 828 C C . LEU A 1 109 ? -13.842 15.177 -9.711 1.00 43.19 109 LEU A C 1
ATOM 830 O O . LEU A 1 109 ? -13.275 15.691 -8.758 1.00 43.19 109 LEU A O 1
ATOM 834 N N . ILE A 1 110 ? -15.134 15.348 -9.996 1.00 42.41 110 ILE A N 1
ATOM 835 C CA . ILE A 1 110 ? -16.205 15.600 -9.037 1.00 42.41 110 ILE A CA 1
ATOM 836 C C . ILE A 1 110 ? -16.140 16.985 -8.357 1.00 42.41 110 ILE A C 1
ATOM 838 O O . ILE A 1 110 ? -15.620 17.158 -7.260 1.00 42.41 110 ILE A O 1
ATOM 842 N N . ARG A 1 111 ? -16.854 17.961 -8.943 1.00 39.88 111 ARG A N 1
ATOM 843 C CA . ARG A 1 111 ? -17.611 18.925 -8.123 1.00 39.88 111 ARG A CA 1
ATOM 844 C C . ARG A 1 111 ? -18.684 18.124 -7.385 1.00 39.88 111 ARG A C 1
ATOM 846 O O . ARG A 1 111 ? -19.724 17.819 -7.967 1.00 39.88 111 ARG A O 1
ATOM 853 N N . SER A 1 112 ? -18.412 17.720 -6.149 1.00 42.69 112 SER A N 1
ATOM 854 C CA . SER A 1 112 ? -19.441 17.151 -5.279 1.00 42.69 112 SER A CA 1
ATOM 855 C C . SER A 1 112 ? -20.295 18.281 -4.706 1.00 42.69 112 SER A C 1
ATOM 857 O O . SER A 1 112 ? -19.865 19.432 -4.629 1.00 42.69 112 SER A O 1
ATOM 859 N N . ALA A 1 113 ? -21.545 17.937 -4.398 1.00 42.69 113 ALA A N 1
ATOM 860 C CA . ALA A 1 113 ? -22.556 18.776 -3.767 1.00 42.69 113 ALA A CA 1
ATOM 861 C C . ALA A 1 113 ? -22.017 19.538 -2.542 1.00 42.69 113 ALA A C 1
ATOM 863 O O . ALA A 1 113 ? -20.981 19.161 -2.013 1.00 42.69 113 ALA A O 1
ATOM 864 N N . ASN A 1 114 ? -22.738 20.570 -2.084 1.00 41.94 114 ASN A N 1
ATOM 865 C CA . ASN A 1 114 ? -22.458 21.366 -0.877 1.00 41.94 114 ASN A CA 1
ATOM 866 C C . ASN A 1 114 ? -22.243 20.496 0.386 1.00 41.94 114 ASN A C 1
ATOM 868 O O . ASN A 1 114 ? -23.120 20.400 1.241 1.00 41.94 114 ASN A O 1
ATOM 872 N N . VAL A 1 115 ? -21.092 19.842 0.501 1.00 59.72 115 VAL A N 1
ATOM 873 C CA . VAL A 1 115 ? -20.602 19.188 1.705 1.00 59.72 115 VAL A CA 1
ATOM 874 C C . VAL A 1 115 ? -19.748 20.236 2.388 1.00 59.72 115 VAL A C 1
ATOM 876 O O . VAL A 1 115 ? -18.734 20.674 1.846 1.00 59.72 115 VAL A O 1
ATOM 879 N N . GLU A 1 116 ? -20.200 20.689 3.549 1.00 81.06 116 GLU A N 1
ATOM 880 C CA . GLU A 1 116 ? -19.425 21.595 4.382 1.00 81.06 116 GLU A CA 1
ATOM 881 C C . GLU A 1 116 ? -18.131 20.876 4.788 1.00 81.06 116 GLU A C 1
ATOM 883 O O . GLU A 1 116 ? -18.156 19.856 5.482 1.00 81.06 116 GLU A O 1
ATOM 888 N N . LEU A 1 117 ? -17.001 21.349 4.255 1.00 90.12 117 LEU A N 1
ATOM 889 C CA . LEU A 1 117 ? -15.682 20.810 4.572 1.00 90.12 117 LEU A CA 1
ATOM 890 C C . LEU A 1 117 ? -15.391 21.038 6.057 1.00 90.12 117 LEU A C 1
ATOM 892 O O . LEU A 1 117 ? -15.751 22.078 6.610 1.00 90.12 117 LEU A O 1
ATOM 896 N N . ALA A 1 118 ? -14.695 20.094 6.695 1.00 91.75 118 ALA A N 1
ATOM 897 C CA . ALA A 1 118 ? -14.232 20.308 8.065 1.00 91.75 118 ALA A CA 1
ATOM 898 C C . ALA A 1 118 ? -13.347 21.569 8.138 1.00 91.75 118 ALA A C 1
ATOM 900 O O . ALA A 1 118 ? -12.569 21.812 7.210 1.00 91.75 118 ALA A O 1
ATOM 901 N N . PRO A 1 119 ? -13.431 22.376 9.210 1.00 92.81 119 PRO A N 1
ATOM 902 C CA . PRO A 1 119 ? -12.613 23.576 9.337 1.00 92.81 119 PRO A CA 1
ATOM 903 C C . PRO A 1 119 ? -11.120 23.227 9.329 1.00 92.81 119 PRO A C 1
ATOM 905 O O . PRO A 1 119 ? -10.718 22.129 9.721 1.00 92.81 119 PRO A O 1
ATOM 908 N N . ARG A 1 120 ? -10.291 24.171 8.871 1.00 94.56 120 ARG A N 1
ATOM 909 C CA . ARG A 1 120 ? -8.834 24.040 8.985 1.00 94.56 120 ARG A CA 1
ATOM 910 C C . ARG A 1 120 ? -8.445 23.996 10.459 1.00 94.56 120 ARG A C 1
ATOM 912 O O . ARG A 1 120 ? -9.041 24.697 11.274 1.00 94.56 120 ARG A O 1
ATOM 919 N N . LEU A 1 121 ? -7.445 23.185 10.770 1.00 93.44 121 LEU A N 1
ATOM 920 C CA . LEU A 1 121 ? -6.895 23.089 12.112 1.00 93.44 121 LEU A CA 1
ATOM 921 C C . LEU A 1 121 ? -6.090 24.332 12.454 1.00 93.44 121 LEU A C 1
ATOM 923 O O . LEU A 1 121 ? -5.307 24.817 11.643 1.00 93.44 121 LEU A O 1
ATOM 927 N N . THR A 1 122 ? -6.245 24.796 13.684 1.00 92.50 122 THR A N 1
ATOM 928 C CA . THR A 1 122 ? -5.369 25.797 14.278 1.00 92.50 122 THR A CA 1
ATOM 929 C C . THR A 1 122 ? -4.120 25.137 14.870 1.00 92.50 122 THR A C 1
ATOM 931 O O . THR A 1 122 ? -4.089 23.937 15.156 1.00 92.50 122 THR A O 1
ATOM 934 N N . ASN A 1 123 ? -3.083 25.936 15.132 1.00 88.44 123 ASN A N 1
ATOM 935 C CA . ASN A 1 123 ? -1.905 25.464 15.867 1.00 88.44 123 ASN A CA 1
ATOM 936 C C . ASN A 1 123 ? -2.257 24.938 17.268 1.00 88.44 123 ASN A C 1
ATOM 938 O O . ASN A 1 123 ? -1.594 24.029 17.766 1.00 88.44 123 ASN A O 1
ATOM 942 N N . GLU A 1 124 ? -3.307 25.478 17.891 1.00 91.25 124 GLU A N 1
ATOM 943 C CA . GLU A 1 124 ? -3.801 25.011 19.186 1.00 91.25 124 GLU A CA 1
ATOM 944 C C . GLU A 1 124 ? -4.439 23.619 19.078 1.00 91.25 124 GLU A C 1
ATOM 946 O O . GLU A 1 124 ? -4.109 22.745 19.881 1.00 91.25 124 GLU A O 1
ATOM 951 N N . ASP A 1 125 ? -5.243 23.370 18.036 1.00 92.81 125 ASP A N 1
ATOM 952 C CA . ASP A 1 125 ? -5.821 22.044 17.773 1.00 92.81 125 ASP A CA 1
ATOM 953 C C . ASP A 1 125 ? -4.725 20.981 17.632 1.00 92.81 125 ASP A C 1
ATOM 955 O O . ASP A 1 125 ? -4.817 19.900 18.210 1.00 92.81 125 ASP A O 1
ATOM 959 N N . ILE A 1 126 ? -3.654 21.298 16.894 1.00 89.62 126 ILE A N 1
ATOM 960 C CA . ILE A 1 126 ? -2.516 20.392 16.676 1.00 89.62 126 ILE A CA 1
ATOM 961 C C . ILE A 1 126 ? -1.710 20.188 17.966 1.00 89.62 126 ILE A C 1
ATOM 963 O O . ILE A 1 126 ? -1.193 19.095 18.198 1.00 89.62 126 ILE A O 1
ATOM 967 N N . ALA A 1 127 ? -1.576 21.220 18.803 1.00 88.75 127 ALA A N 1
ATOM 968 C CA . ALA A 1 127 ? -0.853 21.135 20.070 1.00 88.75 127 ALA A CA 1
ATOM 969 C C . ALA A 1 127 ? -1.590 20.287 21.121 1.00 88.75 127 ALA A C 1
ATOM 971 O O . ALA A 1 127 ? -0.943 19.624 21.928 1.00 88.75 127 ALA A O 1
ATOM 972 N N . GLN A 1 128 ? -2.926 20.290 21.104 1.00 92.25 128 GLN A N 1
ATOM 973 C CA . GLN A 1 128 ? -3.761 19.500 22.018 1.00 92.25 128 GLN A CA 1
ATOM 974 C C . GLN A 1 128 ? -4.078 18.092 21.486 1.00 92.25 128 GLN A C 1
ATOM 976 O O . GLN A 1 128 ? -4.611 17.254 22.218 1.00 92.25 128 GLN A O 1
ATOM 981 N N . ALA A 1 129 ? -3.771 17.821 20.217 1.00 94.12 129 ALA A N 1
ATOM 982 C CA . ALA A 1 129 ? -4.070 16.555 19.571 1.00 94.12 129 ALA A CA 1
ATOM 983 C C . ALA A 1 129 ? -3.274 15.383 20.167 1.00 94.12 129 ALA A C 1
ATOM 985 O O . ALA A 1 129 ? -2.110 15.499 20.552 1.00 94.12 129 ALA A O 1
ATOM 986 N N . VAL A 1 130 ? -3.887 14.199 20.169 1.00 94.81 130 VAL A N 1
ATOM 987 C CA . VAL A 1 130 ? -3.208 12.966 20.580 1.00 94.81 130 VAL A CA 1
ATOM 988 C C . VAL A 1 130 ? -2.376 12.449 19.413 1.00 94.81 130 VAL A C 1
ATOM 990 O O . VAL A 1 130 ? -2.914 12.133 18.353 1.00 94.81 130 VAL A O 1
ATOM 993 N N . ILE A 1 131 ? -1.064 12.317 19.595 1.00 93.94 131 ILE A N 1
ATOM 994 C CA . ILE A 1 131 ? -0.181 11.771 18.559 1.00 93.94 131 ILE A CA 1
ATOM 995 C C . ILE A 1 131 ? -0.450 10.271 18.400 1.00 93.94 131 ILE A C 1
ATOM 997 O O . ILE A 1 131 ? -0.253 9.491 19.330 1.00 93.94 131 ILE A O 1
ATOM 1001 N N . LEU A 1 132 ? -0.880 9.864 17.205 1.00 91.38 132 LEU A N 1
ATOM 1002 C CA . LEU A 1 132 ? -1.079 8.459 16.845 1.00 91.38 132 LEU A CA 1
ATOM 1003 C C . LEU A 1 132 ? 0.175 7.853 16.198 1.00 91.38 132 LEU A C 1
ATOM 1005 O O . LEU A 1 132 ? 0.474 6.680 16.417 1.00 91.38 132 LEU A O 1
ATOM 1009 N N . ARG A 1 133 ? 0.912 8.641 15.400 1.00 88.62 133 ARG A N 1
ATOM 1010 C CA . ARG A 1 133 ? 2.166 8.233 14.741 1.00 88.62 133 ARG A CA 1
ATOM 1011 C C . ARG A 1 133 ? 3.100 9.430 14.560 1.00 88.62 133 ARG A C 1
ATOM 1013 O O . ARG A 1 133 ? 2.651 10.511 14.180 1.00 88.62 133 ARG A O 1
ATOM 1020 N N . GLY A 1 134 ? 4.398 9.197 14.757 1.00 87.12 134 GLY A N 1
ATOM 1021 C CA . GLY A 1 134 ? 5.441 10.223 14.687 1.00 87.12 134 GLY A CA 1
ATOM 1022 C C . GLY A 1 134 ? 5.687 10.896 16.038 1.00 87.12 134 GLY A C 1
ATOM 1023 O O . GLY A 1 134 ? 5.408 10.324 17.090 1.00 87.12 134 GLY A O 1
ATOM 1024 N N . SER A 1 135 ? 6.223 12.110 15.999 1.00 81.56 135 SER A N 1
ATOM 1025 C CA . SER A 1 135 ? 6.434 12.982 17.158 1.00 81.56 135 SER A CA 1
ATOM 1026 C C . SER A 1 135 ? 5.932 14.391 16.843 1.00 81.56 135 SER A C 1
ATOM 1028 O O . SER A 1 135 ? 5.595 14.687 15.693 1.00 81.56 135 SER A O 1
ATOM 1030 N N . GLN A 1 136 ? 5.886 15.267 17.851 1.00 76.88 136 GLN A N 1
ATOM 1031 C CA . GLN A 1 136 ? 5.389 16.634 17.676 1.00 76.88 136 GLN A CA 1
ATOM 1032 C C . GLN A 1 136 ? 6.177 17.405 16.607 1.00 76.88 136 GLN A C 1
ATOM 1034 O O . GLN A 1 136 ? 5.569 18.104 15.792 1.00 76.88 136 GLN A O 1
ATOM 1039 N N . ASP A 1 137 ? 7.492 17.189 16.569 1.00 78.69 137 ASP A N 1
ATOM 1040 C CA . ASP A 1 137 ? 8.439 17.864 15.676 1.00 78.69 137 ASP A CA 1
ATOM 1041 C C . ASP A 1 137 ? 8.656 17.123 14.347 1.00 78.69 137 ASP A C 1
ATOM 1043 O O . ASP A 1 137 ? 9.468 17.537 13.521 1.00 78.69 137 ASP A O 1
ATOM 1047 N N . SER A 1 138 ? 7.966 15.999 14.124 1.00 80.75 138 SER A N 1
ATOM 1048 C CA . SER A 1 138 ? 8.146 15.226 12.898 1.00 80.75 138 SER A CA 1
ATOM 1049 C C . SER A 1 138 ? 7.471 15.898 11.703 1.00 80.75 138 SER A C 1
ATOM 1051 O O . SER A 1 138 ? 6.289 16.243 11.752 1.00 80.75 138 SER A O 1
ATOM 1053 N N . HIS A 1 139 ? 8.197 15.972 10.584 1.00 83.06 139 HIS A N 1
ATOM 1054 C CA . HIS A 1 139 ? 7.677 16.421 9.287 1.00 83.06 139 HIS A CA 1
ATOM 1055 C C . HIS A 1 139 ? 6.579 15.516 8.708 1.00 83.06 139 HIS A C 1
ATOM 1057 O O . HIS A 1 139 ? 5.878 15.916 7.778 1.00 83.06 139 HIS A O 1
ATOM 1063 N N . ARG A 1 140 ? 6.427 14.299 9.245 1.00 86.62 140 ARG A N 1
ATOM 1064 C CA . ARG A 1 140 ? 5.317 13.391 8.960 1.00 86.62 140 ARG A CA 1
ATOM 1065 C C . ARG A 1 140 ? 4.712 12.930 10.280 1.00 86.62 140 ARG A C 1
ATOM 1067 O O . ARG A 1 140 ? 5.313 12.132 10.997 1.00 86.62 140 ARG A O 1
ATOM 1074 N N . LYS A 1 141 ? 3.494 13.376 10.578 1.00 90.50 141 LYS A N 1
ATOM 1075 C CA . LYS A 1 141 ? 2.776 12.956 11.786 1.00 90.50 141 LYS A CA 1
ATOM 1076 C C . LYS A 1 141 ? 1.303 12.705 11.527 1.00 90.50 141 LYS A C 1
ATOM 1078 O O . LYS A 1 141 ? 0.698 13.283 10.627 1.00 90.50 141 LYS A O 1
ATOM 1083 N N . VAL A 1 142 ? 0.743 11.816 12.337 1.00 93.19 142 VAL A N 1
ATOM 1084 C CA . VAL A 1 142 ? -0.685 11.508 12.366 1.00 93.19 142 VAL A CA 1
ATOM 1085 C C . VAL A 1 142 ? -1.173 11.810 13.769 1.00 93.19 142 VAL A C 1
ATOM 1087 O O . VAL A 1 142 ? -0.655 11.247 14.737 1.00 93.19 142 VAL A O 1
ATOM 1090 N N . VAL A 1 143 ? -2.155 12.696 13.883 1.00 95.25 143 VAL A N 1
ATOM 1091 C CA . VAL A 1 143 ? -2.696 13.139 15.167 1.00 95.25 143 VAL A CA 1
ATOM 1092 C C . VAL A 1 143 ? -4.210 12.972 15.193 1.00 95.25 143 VAL A C 1
ATOM 1094 O O . VAL A 1 143 ? -4.881 13.148 14.179 1.00 95.25 143 VAL A O 1
ATOM 1097 N N . LYS A 1 144 ? -4.759 12.616 16.350 1.00 96.25 144 LYS A N 1
ATOM 1098 C CA . LYS A 1 144 ? -6.196 12.590 16.607 1.00 96.25 144 LYS A CA 1
ATOM 1099 C C . LYS A 1 144 ? -6.610 13.924 17.216 1.00 96.25 144 LYS A C 1
ATOM 1101 O O . LYS A 1 144 ? -6.140 14.275 18.298 1.00 96.25 144 LYS A O 1
ATOM 1106 N N . VAL A 1 145 ? -7.495 14.633 16.529 1.00 94.81 145 VAL A N 1
ATOM 1107 C CA . VAL A 1 145 ? -8.037 15.925 16.956 1.00 94.81 145 VAL A CA 1
ATOM 1108 C C . VAL A 1 145 ? -9.465 15.707 17.444 1.00 94.81 145 VAL A C 1
ATOM 1110 O O . VAL A 1 145 ? -10.305 15.165 16.723 1.00 94.81 145 VAL A O 1
ATOM 1113 N N . GLY A 1 146 ? -9.745 16.100 18.686 1.00 90.88 146 GLY A N 1
ATOM 1114 C CA . GLY A 1 146 ? -11.036 15.831 19.317 1.00 90.88 146 GLY A CA 1
ATOM 1115 C C . GLY A 1 146 ? -11.350 14.330 19.418 1.00 90.88 146 GLY A C 1
ATOM 1116 O O . GLY A 1 146 ? -10.463 13.487 19.574 1.00 90.88 146 GLY A O 1
ATOM 1117 N N . SER A 1 147 ? -12.635 13.977 19.357 1.00 89.25 147 SER A N 1
ATOM 1118 C CA . SER A 1 147 ? -13.090 12.590 19.534 1.00 89.25 147 SER A CA 1
ATOM 1119 C C . SER A 1 147 ? -13.154 11.784 18.233 1.00 89.25 147 SER A C 1
ATOM 1121 O O . SER A 1 147 ? -12.960 10.568 18.281 1.00 89.25 147 SER A O 1
ATOM 1123 N N . ASN A 1 148 ? -13.385 12.438 17.091 1.00 92.56 148 ASN A N 1
ATOM 1124 C CA . ASN A 1 148 ? -13.843 11.799 15.853 1.00 92.56 148 ASN A CA 1
ATOM 1125 C C . ASN A 1 148 ? -13.018 12.138 14.597 1.00 92.56 148 ASN A C 1
ATOM 1127 O O . ASN A 1 148 ? -13.418 11.740 13.502 1.00 92.56 148 ASN A O 1
ATOM 1131 N N . MET A 1 149 ? -11.891 12.844 14.720 1.00 96.00 149 MET A N 1
ATOM 1132 C CA . MET A 1 149 ? -11.097 13.277 13.569 1.00 96.00 149 MET A CA 1
ATOM 1133 C C . MET A 1 149 ? -9.625 12.886 13.697 1.00 96.00 149 MET A C 1
ATOM 1135 O O . MET A 1 149 ? -9.028 12.939 14.772 1.00 96.00 149 MET A O 1
ATOM 1139 N N . VAL A 1 150 ? -9.035 12.513 12.567 1.00 96.88 150 VAL A N 1
ATOM 1140 C CA . VAL A 1 150 ? -7.600 12.306 12.387 1.00 96.88 150 VAL A CA 1
ATOM 1141 C C . VAL A 1 150 ? -7.083 13.326 11.389 1.00 96.88 150 VAL A C 1
ATOM 1143 O O . VAL A 1 150 ? -7.714 13.581 10.366 1.00 96.88 150 VAL A O 1
ATOM 1146 N N . ALA A 1 151 ? -5.912 13.877 11.674 1.00 95.19 151 ALA A N 1
ATOM 1147 C CA . ALA A 1 151 ? -5.174 14.735 10.774 1.00 95.19 151 ALA A CA 1
ATOM 1148 C C . ALA A 1 151 ? -3.824 14.101 10.450 1.00 95.19 151 ALA A C 1
ATOM 1150 O O . ALA A 1 151 ? -3.037 13.785 11.348 1.00 95.19 151 ALA A O 1
ATOM 1151 N N . LYS A 1 152 ? -3.556 13.922 9.158 1.00 93.44 152 LYS A N 1
ATOM 1152 C CA . LYS A 1 152 ? -2.239 13.546 8.643 1.00 93.44 152 LYS A CA 1
ATOM 1153 C C . LYS A 1 152 ? -1.558 14.797 8.108 1.00 93.44 152 LYS A C 1
ATOM 1155 O O . LYS A 1 152 ? -2.118 15.477 7.252 1.00 93.44 152 LYS A O 1
ATOM 1160 N N . LEU A 1 153 ? -0.380 15.092 8.646 1.00 91.56 153 LEU A N 1
ATOM 1161 C CA . LEU A 1 153 ? 0.436 16.244 8.287 1.00 91.56 153 LEU A CA 1
ATOM 1162 C C . LEU A 1 153 ? 1.714 15.737 7.633 1.00 91.56 153 LEU A C 1
ATOM 1164 O O . LEU A 1 153 ? 2.402 14.884 8.206 1.00 91.56 153 LEU A O 1
ATOM 1168 N N . ARG A 1 154 ? 2.032 16.259 6.449 1.00 86.00 154 ARG A N 1
ATOM 1169 C CA . ARG A 1 154 ? 3.218 15.861 5.690 1.00 86.00 154 ARG A CA 1
ATOM 1170 C C . ARG A 1 154 ? 3.832 17.059 4.976 1.00 86.00 154 ARG A C 1
ATOM 1172 O O . ARG A 1 154 ? 3.113 17.786 4.309 1.00 86.00 154 ARG A O 1
ATOM 1179 N N . LEU A 1 155 ? 5.150 17.214 5.057 1.00 82.50 155 LEU A N 1
ATOM 1180 C CA . LEU A 1 155 ? 5.898 18.267 4.347 1.00 82.50 155 LEU A CA 1
ATOM 1181 C C . LEU A 1 155 ? 5.982 18.056 2.812 1.00 82.50 155 LEU A C 1
ATOM 1183 O O . LEU A 1 155 ? 6.483 18.905 2.090 1.00 82.50 155 LEU A O 1
ATOM 1187 N N . ASP A 1 156 ? 5.517 16.914 2.301 1.00 71.06 156 ASP A N 1
ATOM 1188 C CA . ASP A 1 156 ? 5.566 16.543 0.880 1.00 71.06 156 ASP A CA 1
ATOM 1189 C C . ASP A 1 156 ? 4.145 16.611 0.278 1.00 71.06 156 ASP A C 1
ATOM 1191 O O . ASP A 1 156 ? 3.299 15.776 0.634 1.00 71.06 156 ASP A O 1
ATOM 1195 N N . PRO A 1 157 ? 3.856 17.611 -0.580 1.00 58.50 157 PRO A N 1
ATOM 1196 C CA . PRO A 1 157 ? 2.513 17.895 -1.080 1.00 58.50 157 PRO A CA 1
ATOM 1197 C C . PRO A 1 157 ? 2.032 16.930 -2.172 1.00 58.50 157 PRO A C 1
ATOM 1199 O O . PRO A 1 157 ? 0.847 16.934 -2.496 1.00 58.50 157 PRO A O 1
ATOM 1202 N N . GLU A 1 158 ? 2.885 16.060 -2.718 1.00 60.31 158 GLU A N 1
ATOM 1203 C CA . GLU A 1 158 ? 2.566 15.246 -3.907 1.00 60.31 158 GLU A CA 1
ATOM 1204 C C . GLU A 1 158 ? 1.747 13.970 -3.622 1.00 60.31 158 GLU A C 1
ATOM 1206 O O . GLU A 1 158 ? 1.520 13.149 -4.511 1.00 60.31 158 GLU A O 1
ATOM 1211 N N . ALA A 1 159 ? 1.289 13.764 -2.386 1.00 66.00 159 ALA A N 1
ATOM 1212 C CA . ALA A 1 159 ? 0.593 12.539 -2.007 1.00 66.00 159 ALA A CA 1
ATOM 1213 C C . ALA A 1 159 ? -0.869 12.520 -2.495 1.00 66.00 159 ALA A C 1
ATOM 1215 O O . ALA A 1 159 ? -1.719 13.231 -1.962 1.00 66.00 159 ALA A O 1
ATOM 1216 N N . ALA A 1 160 ? -1.180 1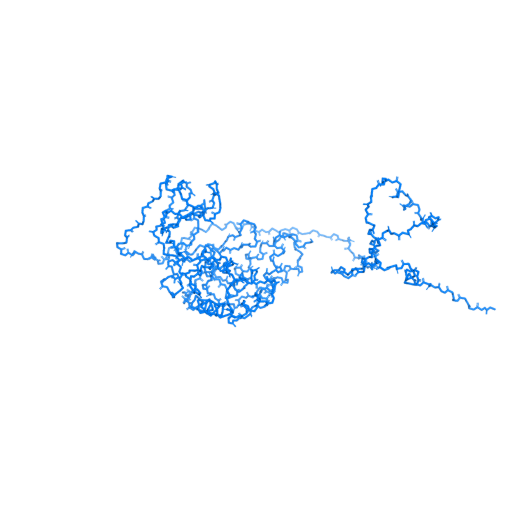1.620 -3.431 1.00 86.94 160 ALA A N 1
ATOM 1217 C CA . ALA A 1 160 ? -2.532 11.348 -3.942 1.00 86.94 160 ALA A CA 1
ATOM 1218 C C . ALA A 1 160 ? -3.418 10.530 -2.970 1.00 86.94 160 ALA A C 1
ATOM 1220 O O . ALA A 1 160 ? -4.348 9.834 -3.381 1.00 86.94 160 ALA A O 1
ATOM 1221 N N . GLU A 1 161 ? -3.097 10.535 -1.676 1.00 91.94 161 GLU A N 1
ATOM 1222 C CA . GLU A 1 161 ? -3.701 9.651 -0.673 1.00 91.94 161 GLU A CA 1
ATOM 1223 C C . GLU A 1 161 ? -5.196 9.935 -0.468 1.00 91.94 161 GLU A C 1
ATOM 1225 O O . GLU A 1 161 ? -6.008 9.011 -0.402 1.00 91.94 161 GLU A O 1
ATOM 1230 N N . ALA A 1 162 ? -5.580 11.212 -0.398 1.00 93.06 162 ALA A N 1
ATOM 1231 C CA . ALA A 1 162 ? -6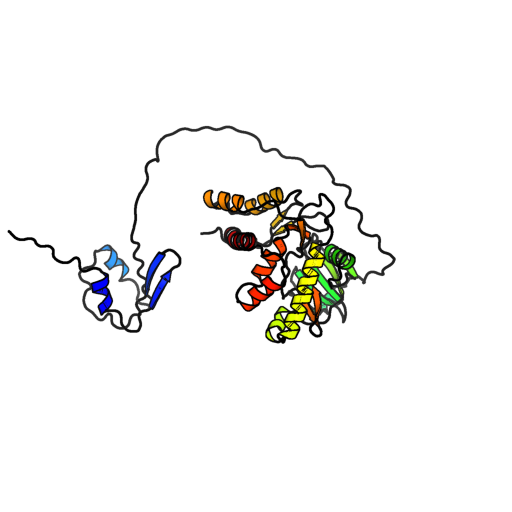.972 11.610 -0.197 1.00 93.06 162 ALA A CA 1
ATOM 1232 C C . ALA A 1 162 ? -7.840 11.293 -1.425 1.00 93.06 162 ALA A C 1
ATOM 1234 O O . ALA A 1 162 ? -8.973 10.817 -1.298 1.00 93.06 162 ALA A O 1
ATOM 1235 N N . GLU A 1 163 ? -7.289 11.520 -2.615 1.00 93.56 163 GLU A N 1
ATOM 1236 C CA . GLU A 1 163 ? -7.894 11.189 -3.899 1.00 93.56 163 GLU A CA 1
ATOM 1237 C C . GLU A 1 163 ? -8.070 9.675 -4.027 1.00 93.56 163 GLU A C 1
ATOM 1239 O O . GLU A 1 163 ? -9.135 9.217 -4.437 1.00 93.56 163 GLU A O 1
ATOM 1244 N N . SER A 1 164 ? -7.083 8.895 -3.582 1.00 94.69 164 SER A N 1
ATOM 1245 C CA . SER A 1 164 ? -7.133 7.430 -3.589 1.00 94.69 164 SER A CA 1
ATOM 1246 C C . SER A 1 164 ? -8.208 6.882 -2.652 1.00 94.69 164 SER A C 1
ATOM 1248 O O . SER A 1 164 ? -9.018 6.058 -3.070 1.00 94.69 164 SER A O 1
ATOM 1250 N N . MET A 1 165 ? -8.305 7.388 -1.417 1.00 95.50 165 MET A N 1
ATOM 1251 C CA . MET A 1 165 ? -9.384 6.995 -0.499 1.00 95.50 165 MET A CA 1
ATOM 1252 C C . MET A 1 165 ? -10.766 7.366 -1.051 1.00 95.50 165 MET A C 1
ATOM 1254 O O . MET A 1 165 ? -11.701 6.569 -0.985 1.00 95.50 165 MET A O 1
ATOM 1258 N N . THR A 1 166 ? -10.900 8.558 -1.639 1.00 95.00 166 THR A N 1
ATOM 1259 C CA . THR A 1 166 ? -12.156 8.990 -2.273 1.00 95.00 166 THR A CA 1
ATOM 1260 C C . THR A 1 166 ? -12.516 8.090 -3.455 1.00 95.00 166 THR A C 1
ATOM 1262 O O . THR A 1 166 ? -13.670 7.684 -3.601 1.00 95.00 166 THR A O 1
ATOM 1265 N N . PHE A 1 167 ? -11.531 7.733 -4.278 1.00 95.19 167 PHE A N 1
ATOM 1266 C CA . PHE A 1 167 ? -11.700 6.829 -5.407 1.00 95.19 167 PHE A CA 1
ATOM 1267 C C . PHE A 1 167 ? -12.149 5.437 -4.951 1.00 95.19 167 PHE A C 1
ATOM 1269 O O . PHE A 1 167 ? -13.186 4.961 -5.409 1.00 95.19 167 PHE A O 1
ATOM 1276 N N . ILE A 1 168 ? -11.446 4.821 -4.000 1.00 96.81 168 ILE A N 1
ATOM 1277 C CA . ILE A 1 168 ? -11.772 3.490 -3.469 1.00 96.81 168 ILE A CA 1
ATOM 1278 C C . ILE A 1 168 ? -13.174 3.444 -2.871 1.00 96.81 168 ILE A C 1
ATOM 1280 O O . ILE A 1 168 ? -13.949 2.543 -3.201 1.00 96.81 168 ILE A O 1
ATOM 1284 N N . ARG A 1 169 ? -13.535 4.446 -2.063 1.00 96.19 169 ARG A N 1
ATOM 1285 C CA . ARG A 1 169 ? -14.867 4.553 -1.457 1.00 96.19 169 ARG A CA 1
ATOM 1286 C C . ARG A 1 169 ? -15.990 4.619 -2.496 1.00 96.19 169 ARG A C 1
ATOM 1288 O O . ARG A 1 169 ? -17.081 4.125 -2.239 1.00 96.19 169 ARG A O 1
ATOM 1295 N N . ASN A 1 170 ? -15.737 5.232 -3.653 1.00 95.81 170 ASN A N 1
ATOM 1296 C CA . ASN A 1 170 ? -16.736 5.382 -4.714 1.00 95.81 170 ASN A CA 1
ATOM 1297 C C . ASN A 1 170 ? -16.858 4.153 -5.630 1.00 95.81 170 ASN A C 1
ATOM 1299 O O . ASN A 1 170 ? -17.851 4.043 -6.346 1.00 95.81 170 ASN A O 1
ATOM 1303 N N . HIS A 1 171 ? -15.871 3.252 -5.635 1.00 96.00 171 HIS A N 1
ATOM 1304 C CA . HIS A 1 171 ? -15.810 2.127 -6.580 1.00 96.00 171 HIS A CA 1
ATOM 1305 C C . HIS A 1 171 ? -15.888 0.749 -5.916 1.00 96.00 171 HIS A C 1
ATOM 1307 O O . HIS A 1 171 ? -16.032 -0.250 -6.616 1.00 96.00 171 HIS A O 1
ATOM 1313 N N . THR A 1 172 ? -15.792 0.674 -4.589 1.00 97.81 172 THR A N 1
ATOM 1314 C CA . THR A 1 172 ? -15.736 -0.591 -3.846 1.00 97.81 172 THR A CA 1
ATOM 1315 C C . THR A 1 172 ? -16.516 -0.501 -2.536 1.00 97.81 172 THR A C 1
ATOM 1317 O O . THR A 1 172 ? -16.926 0.580 -2.115 1.00 97.81 172 THR A O 1
ATOM 1320 N N . THR A 1 173 ? -16.682 -1.633 -1.855 1.00 98.12 173 THR A N 1
ATOM 1321 C CA . THR A 1 173 ? -17.173 -1.679 -0.471 1.00 98.12 173 THR A CA 1
ATOM 1322 C C . THR A 1 173 ? -16.039 -1.665 0.554 1.00 98.12 173 THR A C 1
ATOM 1324 O O . THR A 1 173 ? -16.283 -1.962 1.722 1.00 98.12 173 THR A O 1
ATOM 1327 N N . ILE A 1 174 ? -14.799 -1.383 0.137 1.00 98.44 174 ILE A N 1
ATOM 1328 C CA . ILE A 1 174 ? -13.648 -1.366 1.037 1.00 98.44 174 ILE A CA 1
ATOM 1329 C C . ILE A 1 174 ? -13.843 -0.227 2.040 1.00 98.44 174 ILE A C 1
ATOM 1331 O O . ILE A 1 174 ? -13.994 0.932 1.633 1.00 98.44 174 ILE A O 1
ATOM 1335 N N . PRO A 1 175 ? -13.827 -0.513 3.351 1.00 98.25 175 PRO A N 1
ATOM 1336 C CA . PRO A 1 175 ? -13.913 0.538 4.339 1.00 98.25 175 PRO A CA 1
ATOM 1337 C C . PRO A 1 175 ? -12.593 1.314 4.349 1.00 98.25 175 PRO A C 1
ATOM 1339 O O . PRO A 1 175 ? -11.527 0.767 4.615 1.00 98.25 175 PRO A O 1
ATOM 1342 N N . VAL A 1 176 ? -12.662 2.606 4.058 1.00 97.88 176 VAL A N 1
ATOM 1343 C CA . VAL A 1 176 ? -11.535 3.550 4.119 1.00 97.88 176 VAL A CA 1
ATOM 1344 C C . VAL A 1 176 ? -11.983 4.771 4.909 1.00 97.88 176 VAL A C 1
ATOM 1346 O O . VAL A 1 176 ? -13.160 5.094 4.813 1.00 97.88 176 VAL A O 1
ATOM 1349 N N . PRO A 1 177 ? -11.134 5.497 5.651 1.00 96.81 177 PRO A N 1
ATOM 1350 C CA . PRO A 1 177 ? -11.562 6.715 6.337 1.00 96.81 177 PRO A CA 1
ATOM 1351 C C . PRO A 1 177 ? -12.128 7.762 5.367 1.00 96.81 177 PRO A C 1
ATOM 1353 O O . PRO A 1 177 ? -11.569 8.029 4.304 1.00 96.81 177 PRO A O 1
ATOM 1356 N N . ARG A 1 178 ? -13.265 8.369 5.709 1.00 95.56 178 ARG A N 1
ATOM 1357 C CA . ARG A 1 178 ? -13.857 9.466 4.941 1.00 95.56 178 ARG A CA 1
ATOM 1358 C C . ARG A 1 178 ? -12.978 10.701 5.049 1.00 95.56 178 ARG A C 1
ATOM 1360 O O . ARG A 1 178 ? -12.764 11.210 6.147 1.00 95.56 178 ARG A O 1
ATOM 1367 N N . VAL A 1 179 ? -12.544 11.217 3.905 1.00 95.50 179 VAL A N 1
ATOM 1368 C CA . VAL A 1 179 ? -11.867 12.513 3.814 1.00 95.50 179 VAL A CA 1
ATOM 1369 C C . VAL A 1 179 ? -12.870 13.623 4.140 1.00 95.50 179 VAL A C 1
ATOM 1371 O O . VAL A 1 179 ? -13.956 13.683 3.565 1.00 95.50 179 VAL A O 1
ATOM 1374 N N . LEU A 1 180 ? -12.513 14.477 5.096 1.00 95.38 180 LEU A N 1
ATOM 1375 C CA . LEU A 1 180 ? -13.322 15.595 5.586 1.00 95.38 180 LEU A CA 1
ATOM 1376 C C . LEU A 1 180 ? -12.855 16.936 5.016 1.00 95.38 180 LEU A C 1
ATOM 1378 O O . LEU A 1 180 ? -13.677 17.820 4.784 1.00 95.38 180 LEU A O 1
ATOM 1382 N N . ASN A 1 181 ? -11.542 17.098 4.835 1.00 94.75 181 ASN A N 1
ATOM 1383 C CA . ASN A 1 181 ? -10.929 18.262 4.202 1.00 94.75 181 ASN A CA 1
ATOM 1384 C C . ASN A 1 181 ? -9.479 17.943 3.799 1.00 94.75 181 ASN A C 1
ATOM 1386 O O . ASN A 1 181 ? -8.810 17.136 4.446 1.00 94.75 181 ASN A O 1
ATOM 1390 N N . THR A 1 182 ? -8.979 18.617 2.769 1.00 93.25 182 THR A N 1
ATOM 1391 C CA . THR A 1 182 ? -7.571 18.602 2.364 1.00 93.25 182 THR A CA 1
ATOM 1392 C C . THR A 1 182 ? -7.125 20.015 2.040 1.00 93.25 182 THR A C 1
ATOM 1394 O O . THR A 1 182 ? -7.803 20.713 1.288 1.00 93.25 182 THR A O 1
ATOM 1397 N N . TYR A 1 183 ? -5.987 20.441 2.575 1.00 92.12 183 TYR A N 1
ATOM 1398 C CA . TYR A 1 183 ? -5.438 21.765 2.291 1.00 92.12 183 TYR A CA 1
ATOM 1399 C C . TYR A 1 183 ? -3.925 21.794 2.495 1.00 92.12 183 TYR A C 1
ATOM 1401 O O . TYR A 1 183 ? -3.350 20.901 3.118 1.00 92.12 183 TYR A O 1
ATOM 1409 N N . GLU A 1 184 ? -3.294 22.835 1.965 1.00 90.94 184 GLU A N 1
ATOM 1410 C CA . GLU A 1 184 ? -1.871 23.104 2.135 1.00 90.94 184 GLU A CA 1
ATOM 1411 C C . GLU A 1 184 ? -1.675 24.387 2.939 1.00 90.94 184 GLU A C 1
ATOM 1413 O O . GLU A 1 184 ? -2.387 25.376 2.735 1.00 90.94 184 GLU A O 1
ATOM 1418 N N . GLU A 1 185 ? -0.723 24.360 3.865 1.00 88.31 185 GLU A N 1
ATOM 1419 C CA . GLU A 1 185 ? -0.382 25.492 4.721 1.00 88.31 185 GLU A CA 1
ATOM 1420 C C . GLU A 1 185 ? 1.066 25.365 5.201 1.00 88.31 185 GLU A C 1
ATOM 1422 O O . GLU A 1 185 ? 1.483 24.299 5.648 1.00 88.31 185 GLU A O 1
ATOM 1427 N N . GLU A 1 186 ? 1.849 26.440 5.063 1.00 85.38 186 GLU A N 1
ATOM 1428 C CA . GLU A 1 186 ? 3.261 26.500 5.491 1.00 85.38 186 GLU A CA 1
ATOM 1429 C C . GLU A 1 186 ? 4.142 25.346 4.958 1.00 85.38 186 GLU A C 1
ATOM 1431 O O . GLU A 1 186 ? 5.061 24.876 5.624 1.00 85.38 186 GLU A O 1
ATOM 1436 N N . GLY A 1 187 ? 3.859 24.873 3.739 1.00 84.25 187 GLY A N 1
ATOM 1437 C CA . GLY A 1 187 ? 4.578 23.758 3.109 1.00 84.25 187 GLY A CA 1
ATOM 1438 C C . GLY A 1 187 ? 4.139 22.368 3.581 1.00 84.25 187 GLY A C 1
ATOM 1439 O O . GLY A 1 187 ? 4.657 21.372 3.087 1.00 84.25 187 GLY A O 1
ATOM 1440 N N . TYR A 1 188 ? 3.171 22.274 4.495 1.00 86.75 188 TYR A N 1
ATOM 1441 C CA . TYR A 1 188 ? 2.548 21.016 4.886 1.00 86.75 188 TYR A CA 1
ATOM 1442 C C . TYR A 1 188 ? 1.259 20.780 4.108 1.00 86.75 188 TYR A C 1
ATOM 1444 O O . TYR A 1 188 ? 0.410 21.663 3.995 1.00 86.75 188 TYR A O 1
ATOM 1452 N N . ARG A 1 189 ? 1.067 19.543 3.655 1.00 90.19 189 ARG A N 1
ATOM 1453 C CA . ARG A 1 189 ? -0.222 19.016 3.221 1.00 90.19 189 ARG A CA 1
ATOM 1454 C C . ARG A 1 189 ? -0.944 18.390 4.409 1.00 90.19 189 ARG A C 1
ATOM 1456 O O . ARG A 1 189 ? -0.384 17.561 5.133 1.00 90.19 189 ARG A O 1
ATOM 1463 N N . TYR A 1 190 ? -2.199 18.784 4.569 1.00 92.81 190 TYR A N 1
ATOM 1464 C CA . TYR A 1 190 ? -3.122 18.298 5.581 1.00 92.81 190 TYR A CA 1
ATOM 1465 C C . TYR A 1 190 ? -4.172 17.413 4.926 1.00 92.81 190 TYR A C 1
ATOM 1467 O O . TYR A 1 190 ? -4.815 17.810 3.953 1.00 92.81 190 TYR A O 1
ATOM 1475 N N . ILE A 1 191 ? -4.381 16.231 5.497 1.00 94.75 191 ILE A N 1
ATOM 1476 C CA . ILE A 1 191 ? -5.530 15.379 5.191 1.00 94.75 191 ILE A CA 1
ATOM 1477 C C . ILE A 1 191 ? -6.301 15.187 6.489 1.00 94.75 191 ILE A C 1
ATOM 1479 O O . ILE A 1 191 ? -5.827 14.508 7.403 1.00 94.75 191 ILE A O 1
ATOM 1483 N N . LEU A 1 192 ? -7.478 15.807 6.570 1.00 95.88 192 LEU A N 1
ATOM 1484 C CA . LEU A 1 192 ? -8.422 15.609 7.661 1.00 95.88 192 LEU A CA 1
ATOM 1485 C C . LEU A 1 192 ? -9.371 14.485 7.270 1.00 95.88 192 LEU A C 1
ATOM 1487 O O . LEU A 1 192 ? -9.989 14.533 6.207 1.00 95.88 192 LEU A O 1
ATOM 1491 N N . MET A 1 193 ? -9.491 13.477 8.122 1.00 96.44 193 MET A N 1
ATOM 1492 C CA . MET A 1 193 ? -10.303 12.293 7.869 1.00 96.44 193 MET A CA 1
ATOM 1493 C C . MET A 1 193 ? -11.013 11.824 9.139 1.00 96.44 193 MET A C 1
ATOM 1495 O O . MET A 1 193 ? -10.644 12.208 10.250 1.00 96.44 193 MET A O 1
ATOM 1499 N N . GLU A 1 194 ? -12.049 11.006 8.987 1.00 96.38 194 GLU A N 1
ATOM 1500 C CA . GLU A 1 194 ? -12.745 10.427 10.136 1.00 96.38 194 GLU A CA 1
ATOM 1501 C C . GLU A 1 194 ? -11.814 9.528 10.966 1.00 96.38 194 GLU A C 1
ATOM 1503 O O . GLU A 1 194 ? -11.008 8.765 10.432 1.00 96.38 194 GLU A O 1
ATOM 1508 N N . PHE A 1 195 ? -11.926 9.612 12.292 1.00 97.06 195 PHE A N 1
ATOM 1509 C CA . PHE A 1 195 ? -11.303 8.638 13.178 1.00 97.06 195 PHE A CA 1
ATOM 1510 C C . PHE A 1 195 ? -12.121 7.348 13.149 1.00 97.06 195 PHE A C 1
ATOM 1512 O O . PHE A 1 195 ? -13.286 7.336 13.547 1.00 97.06 195 PHE A O 1
ATOM 1519 N N . VAL A 1 196 ? -11.497 6.260 12.705 1.00 97.62 196 VAL A N 1
ATOM 1520 C CA . VAL A 1 196 ? -12.103 4.929 12.730 1.00 97.62 196 VAL A CA 1
ATOM 1521 C C . VAL A 1 196 ? -11.721 4.242 14.034 1.00 97.62 196 VAL A C 1
ATOM 1523 O O . VAL A 1 196 ? -10.544 4.019 14.315 1.00 97.62 196 VAL A O 1
ATOM 1526 N N . GLU A 1 197 ? -12.726 3.918 14.842 1.00 96.88 197 GLU A N 1
ATOM 1527 C CA . GLU A 1 197 ? -12.536 3.167 16.080 1.00 96.88 197 GLU A CA 1
ATOM 1528 C C . GLU A 1 197 ? -12.162 1.711 15.793 1.00 96.88 197 GLU A C 1
ATOM 1530 O O . GLU A 1 197 ? -12.783 1.048 14.962 1.00 96.88 197 GLU A O 1
ATOM 1535 N N . GLY A 1 198 ? -11.178 1.204 16.530 1.00 96.62 198 GLY A N 1
ATOM 1536 C CA . GLY A 1 198 ? -10.720 -0.175 16.445 1.00 96.62 198 GLY A CA 1
ATOM 1537 C C . GLY A 1 198 ? -9.259 -0.305 16.857 1.00 96.62 198 GLY A C 1
ATOM 1538 O O . GLY A 1 198 ? -8.629 0.651 17.315 1.00 96.62 198 GLY A O 1
ATOM 1539 N N . GLU A 1 199 ? -8.714 -1.500 16.677 1.00 97.44 199 GLU A N 1
ATOM 1540 C CA . GLU A 1 199 ? -7.310 -1.807 16.927 1.00 97.44 199 GLU A CA 1
ATOM 1541 C C . GLU A 1 199 ? -6.617 -2.222 15.627 1.00 97.44 199 GLU A C 1
ATOM 1543 O O . GLU A 1 199 ? -7.225 -2.827 14.746 1.00 97.44 199 GLU A O 1
ATOM 1548 N N . LEU A 1 200 ? -5.325 -1.907 15.502 1.00 97.50 200 LEU A N 1
ATOM 1549 C CA . LEU A 1 200 ? -4.532 -2.366 14.361 1.00 97.50 200 LEU A CA 1
ATOM 1550 C C . LEU A 1 200 ? -4.427 -3.891 14.381 1.00 97.50 200 LEU A C 1
ATOM 1552 O O . LEU A 1 200 ? -4.055 -4.465 15.410 1.00 97.50 200 LEU A O 1
ATOM 1556 N N . LEU A 1 201 ? -4.680 -4.532 13.238 1.00 97.75 201 LEU A N 1
ATOM 1557 C CA . LEU A 1 201 ? -4.650 -5.985 13.095 1.00 97.75 201 LEU A CA 1
ATOM 1558 C C . LEU A 1 201 ? -3.307 -6.562 13.548 1.00 97.75 201 LEU A C 1
ATOM 1560 O O . LEU A 1 201 ? -3.288 -7.557 14.263 1.00 97.75 201 LEU A O 1
ATOM 1564 N N . GLU A 1 202 ? -2.195 -5.897 13.230 1.00 95.94 202 GLU A N 1
ATOM 1565 C CA . GLU A 1 202 ? -0.853 -6.293 13.679 1.00 95.94 202 GLU A CA 1
ATOM 1566 C C . GLU A 1 202 ? -0.762 -6.442 15.208 1.00 95.94 202 GLU A C 1
ATOM 1568 O O . GLU A 1 202 ? -0.176 -7.401 15.711 1.00 95.94 202 GLU A O 1
ATOM 1573 N N . LYS A 1 203 ? -1.387 -5.530 15.964 1.00 96.44 203 LYS A N 1
ATOM 1574 C CA . LYS A 1 203 ? -1.322 -5.511 17.434 1.00 96.44 203 LYS A CA 1
ATOM 1575 C C . LYS A 1 203 ? -2.185 -6.587 18.083 1.00 96.44 203 LYS A C 1
ATOM 1577 O O . LYS A 1 203 ? -1.877 -7.034 19.191 1.00 96.44 203 LYS A O 1
ATOM 1582 N N . ILE A 1 204 ? -3.277 -6.972 17.428 1.00 97.06 204 ILE A N 1
ATOM 1583 C CA . ILE A 1 204 ? -4.243 -7.927 17.979 1.00 97.06 204 ILE A CA 1
ATOM 1584 C C . ILE A 1 204 ? -4.166 -9.307 17.333 1.00 97.06 204 ILE A C 1
ATOM 1586 O O . ILE A 1 204 ? -4.775 -10.227 17.868 1.00 97.06 204 ILE A O 1
ATOM 1590 N N . TRP A 1 205 ? -3.390 -9.496 16.258 1.00 95.50 205 TRP A N 1
ATOM 1591 C CA . TRP A 1 205 ? -3.328 -10.751 15.498 1.00 95.50 205 TRP A CA 1
ATOM 1592 C C . TRP A 1 205 ? -3.149 -11.972 16.402 1.00 95.50 205 TRP A C 1
ATOM 1594 O O . TRP A 1 205 ? -3.933 -12.920 16.351 1.00 95.50 205 TRP A O 1
ATOM 1604 N N . GLY A 1 206 ? -2.171 -11.909 17.312 1.00 94.75 206 GLY A N 1
ATOM 1605 C CA . GLY A 1 206 ? -1.866 -12.974 18.271 1.00 94.75 206 GLY A CA 1
ATOM 1606 C C . GLY A 1 206 ? -2.975 -13.272 19.290 1.00 94.75 206 GLY A C 1
ATOM 1607 O O . GLY A 1 206 ? -2.973 -14.350 19.873 1.00 94.75 206 GLY A O 1
ATOM 1608 N N . LYS A 1 207 ? -3.919 -12.347 19.497 1.00 95.81 207 LYS A N 1
ATOM 1609 C CA . LYS A 1 207 ? -5.033 -12.466 20.454 1.00 95.81 207 LYS A CA 1
ATOM 1610 C C . LYS A 1 207 ? -6.325 -12.973 19.810 1.00 95.81 207 LYS A C 1
ATOM 1612 O O . LYS A 1 207 ? -7.191 -13.466 20.524 1.00 95.81 207 LYS A O 1
ATOM 1617 N N . LEU A 1 208 ? -6.457 -12.835 18.491 1.00 96.69 208 LEU A N 1
ATOM 1618 C CA . LEU A 1 208 ? -7.643 -13.257 17.750 1.00 96.69 208 LEU A CA 1
ATOM 1619 C C . LEU A 1 208 ? -7.770 -14.783 17.719 1.00 96.69 208 LEU A C 1
ATOM 1621 O O . LEU A 1 208 ? -6.788 -15.504 17.523 1.00 96.69 208 LEU A O 1
ATOM 1625 N N . SER A 1 209 ? -9.003 -15.266 17.834 1.00 96.56 209 SER A N 1
ATOM 1626 C CA . SER A 1 209 ? -9.350 -16.665 17.598 1.00 96.56 209 SER A CA 1
ATOM 1627 C C . SER A 1 209 ? -9.151 -17.055 16.129 1.00 96.56 209 SER A C 1
ATOM 1629 O O . SER A 1 209 ? -9.187 -16.222 15.219 1.00 96.56 209 SER A O 1
ATOM 1631 N N . SER A 1 210 ? -9.005 -18.356 15.859 1.00 96.19 210 SER A N 1
ATOM 1632 C CA . SER A 1 210 ? -8.905 -18.862 14.484 1.00 96.19 210 SER A CA 1
ATOM 1633 C C . SER A 1 210 ? -10.130 -18.500 13.633 1.00 96.19 210 SER A C 1
ATOM 1635 O O . SER A 1 210 ? -9.986 -18.269 12.434 1.00 96.19 210 SER A O 1
ATOM 1637 N N . SER A 1 211 ? -11.324 -18.419 14.234 1.00 96.88 211 SER A N 1
ATOM 1638 C CA . SER A 1 211 ? -12.557 -17.995 13.559 1.00 96.88 211 SER A CA 1
ATOM 1639 C C . SER A 1 211 ? -12.535 -16.518 13.177 1.00 96.88 211 SER A C 1
ATOM 1641 O O . SER A 1 211 ? -12.843 -16.203 12.032 1.00 96.88 211 SER A O 1
ATOM 1643 N N . GLU A 1 212 ? -12.115 -15.627 14.078 1.00 97.38 212 GLU A N 1
ATOM 1644 C CA . GLU A 1 212 ? -12.023 -14.188 13.780 1.00 97.38 212 GLU A CA 1
ATOM 1645 C C . GLU A 1 212 ? -10.969 -13.920 12.706 1.00 97.38 212 GLU A C 1
ATOM 1647 O O . GLU A 1 212 ? -11.241 -13.234 11.724 1.00 97.38 212 GLU A O 1
ATOM 1652 N N . ARG A 1 213 ? -9.790 -14.551 12.816 1.00 97.62 213 ARG A N 1
ATOM 1653 C CA . ARG A 1 213 ? -8.762 -14.492 11.763 1.00 97.62 213 ARG A CA 1
ATOM 1654 C C . ARG A 1 213 ? -9.319 -14.957 10.421 1.00 97.62 213 ARG A C 1
ATOM 1656 O O . ARG A 1 213 ? -9.034 -14.362 9.391 1.00 97.62 213 ARG A O 1
ATOM 1663 N N . SER A 1 214 ? -10.129 -16.015 10.424 1.00 97.69 214 SER A N 1
ATOM 1664 C CA . SER A 1 214 ? -10.754 -16.546 9.214 1.00 97.69 214 SER A CA 1
ATOM 1665 C C . SER A 1 214 ? -11.726 -15.553 8.568 1.00 97.69 214 SER A C 1
ATOM 1667 O O . SER A 1 214 ? -11.704 -15.415 7.346 1.00 97.69 214 SER A O 1
ATOM 1669 N N . VAL A 1 215 ? -12.540 -14.855 9.368 1.00 98.44 215 VAL A N 1
ATOM 1670 C CA . VAL A 1 215 ? -13.447 -13.794 8.896 1.00 98.44 215 VAL A CA 1
ATOM 1671 C C . VAL A 1 215 ? -12.644 -12.654 8.276 1.00 98.44 215 VAL A C 1
ATOM 1673 O O . VAL A 1 215 ? -12.844 -12.343 7.106 1.00 98.44 215 VAL A O 1
ATOM 1676 N N . ILE A 1 216 ? -11.659 -12.126 9.004 1.00 98.50 216 ILE A N 1
ATOM 1677 C CA . ILE A 1 216 ? -10.823 -11.004 8.556 1.00 98.50 216 ILE A CA 1
ATOM 1678 C C . ILE A 1 216 ? -10.078 -11.338 7.257 1.00 98.50 216 ILE A C 1
ATOM 1680 O O . ILE A 1 216 ? -10.039 -10.527 6.338 1.00 98.50 216 ILE A O 1
ATOM 1684 N N . LEU A 1 217 ? -9.499 -12.539 7.141 1.00 98.12 217 LEU A N 1
ATOM 1685 C CA . LEU A 1 217 ? -8.798 -12.948 5.918 1.00 98.12 217 LEU A CA 1
ATOM 1686 C C . LEU A 1 217 ? -9.750 -13.118 4.726 1.00 98.12 217 LEU A C 1
ATOM 1688 O O . LEU A 1 217 ? -9.340 -12.874 3.594 1.00 98.12 217 LEU A O 1
ATOM 1692 N N . ASN A 1 218 ? -11.000 -13.533 4.952 1.00 98.50 218 ASN A N 1
ATOM 1693 C CA . ASN A 1 218 ? -12.000 -13.596 3.884 1.00 98.50 218 ASN A CA 1
ATOM 1694 C C . ASN A 1 218 ? -12.415 -12.195 3.432 1.00 98.50 218 ASN A C 1
ATOM 1696 O O . ASN A 1 218 ? -12.403 -11.932 2.236 1.00 98.50 218 ASN A O 1
ATOM 1700 N N . GLU A 1 219 ? -12.689 -11.285 4.369 1.00 98.62 219 GLU A N 1
ATOM 1701 C CA . GLU A 1 219 ? -12.985 -9.885 4.047 1.00 98.62 219 GLU A CA 1
ATOM 1702 C C . GLU A 1 219 ? -11.832 -9.242 3.272 1.00 98.62 219 GLU A C 1
ATOM 1704 O O . GLU A 1 219 ? -12.047 -8.620 2.236 1.00 98.62 219 GLU A O 1
ATOM 1709 N N . LEU A 1 220 ? -10.588 -9.449 3.720 1.00 98.19 220 LEU A N 1
ATOM 1710 C CA . LEU A 1 220 ? -9.410 -8.914 3.042 1.00 98.19 220 LEU A CA 1
ATOM 1711 C C . LEU A 1 220 ? -9.259 -9.473 1.623 1.00 98.19 220 LEU A C 1
ATOM 1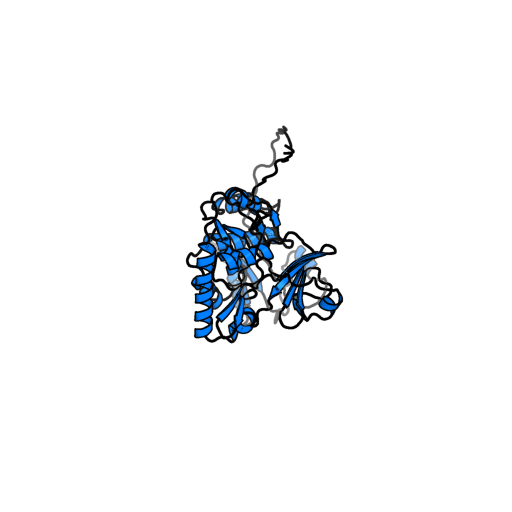713 O O . LEU A 1 220 ? -8.960 -8.717 0.700 1.00 98.19 220 LEU A O 1
ATOM 1717 N N . LYS A 1 221 ? -9.493 -10.777 1.436 1.00 98.31 221 LYS A N 1
ATOM 1718 C CA . LYS A 1 221 ? -9.510 -11.405 0.110 1.00 98.31 221 LYS A CA 1
ATOM 1719 C C . LYS A 1 221 ? -10.557 -10.750 -0.791 1.00 98.31 221 LYS A C 1
ATOM 1721 O O . LYS A 1 221 ? -10.233 -10.356 -1.910 1.00 98.31 221 LYS A O 1
ATOM 1726 N N . ASP A 1 222 ? -11.782 -10.603 -0.296 1.00 98.50 222 ASP A N 1
ATOM 1727 C CA . ASP A 1 222 ? -12.888 -10.015 -1.049 1.00 98.50 222 ASP A CA 1
ATOM 1728 C C . ASP A 1 222 ? -12.589 -8.554 -1.421 1.00 98.50 222 ASP A C 1
ATOM 1730 O O . ASP A 1 222 ? -12.827 -8.141 -2.556 1.00 98.50 222 ASP A O 1
ATOM 1734 N N . TYR A 1 223 ? -11.988 -7.782 -0.512 1.00 98.50 223 TYR A N 1
ATOM 1735 C CA . TYR A 1 223 ? -11.550 -6.409 -0.771 1.00 98.50 223 TYR A CA 1
ATOM 1736 C C . TYR A 1 223 ? -10.436 -6.322 -1.819 1.00 98.50 223 TYR A C 1
ATOM 1738 O O . TYR A 1 223 ? -10.519 -5.486 -2.719 1.00 98.50 223 TYR A O 1
ATOM 1746 N N . ILE A 1 224 ? -9.431 -7.203 -1.771 1.00 97.56 224 ILE A N 1
ATOM 1747 C CA . ILE A 1 224 ? -8.387 -7.272 -2.807 1.00 97.56 224 ILE A CA 1
ATOM 1748 C C . ILE A 1 224 ? -9.012 -7.600 -4.170 1.00 97.56 224 ILE A C 1
ATOM 1750 O O . ILE A 1 224 ? -8.664 -6.971 -5.172 1.00 97.56 224 ILE A O 1
ATOM 1754 N N . CYS A 1 225 ? -9.954 -8.546 -4.222 1.00 97.25 225 CYS A N 1
ATOM 1755 C CA . CYS A 1 225 ? -10.673 -8.885 -5.450 1.00 97.25 225 CYS A CA 1
ATOM 1756 C C . CYS A 1 225 ? -11.442 -7.679 -6.007 1.00 97.25 225 CYS A C 1
ATOM 1758 O O . CYS A 1 225 ? -11.293 -7.364 -7.185 1.00 97.25 225 CYS A O 1
ATOM 1760 N N . GLN A 1 226 ? -12.207 -6.972 -5.170 1.00 97.75 226 GLN A N 1
ATOM 1761 C CA . GLN A 1 226 ? -12.935 -5.768 -5.584 1.00 97.75 226 GLN A CA 1
ATOM 1762 C C . GLN A 1 226 ? -11.997 -4.686 -6.126 1.00 97.75 226 GLN A C 1
ATOM 1764 O O . GLN A 1 226 ? -12.253 -4.133 -7.193 1.00 97.75 226 GLN A O 1
ATOM 1769 N N . MET A 1 227 ? -10.894 -4.416 -5.423 1.00 96.00 227 MET A N 1
ATOM 1770 C CA . MET A 1 227 ? -9.902 -3.418 -5.826 1.00 96.00 227 MET A CA 1
ATOM 1771 C C . MET A 1 227 ? -9.296 -3.735 -7.199 1.00 96.00 227 MET A C 1
ATOM 1773 O O . MET A 1 227 ? -9.201 -2.859 -8.056 1.00 96.00 227 MET A O 1
ATOM 1777 N N . ARG A 1 228 ? -8.948 -5.003 -7.445 1.00 94.44 228 ARG A N 1
ATOM 1778 C CA . ARG A 1 228 ? -8.379 -5.449 -8.727 1.00 94.44 228 ARG A CA 1
ATOM 1779 C C . ARG A 1 228 ? -9.388 -5.460 -9.873 1.00 94.44 228 ARG A C 1
ATOM 1781 O O . ARG A 1 228 ? -8.992 -5.380 -11.029 1.00 94.44 228 ARG A O 1
ATOM 1788 N N . GLN A 1 229 ? -10.679 -5.562 -9.565 1.00 94.62 229 GLN A N 1
ATOM 1789 C CA . GLN A 1 229 ? -11.763 -5.549 -10.551 1.00 94.62 229 GLN A CA 1
ATOM 1790 C C . GLN A 1 229 ? -12.191 -4.140 -10.973 1.00 94.62 229 GLN A C 1
ATOM 1792 O O . GLN A 1 229 ? -12.996 -4.006 -11.902 1.00 94.62 229 GLN A O 1
ATOM 1797 N N . ILE A 1 230 ? -11.674 -3.089 -10.327 1.00 94.38 230 ILE A N 1
ATOM 1798 C CA . ILE A 1 230 ? -11.915 -1.716 -10.767 1.00 94.38 230 ILE A CA 1
ATOM 1799 C C . ILE A 1 230 ? -11.404 -1.594 -12.203 1.00 94.38 230 ILE A C 1
ATOM 1801 O O . ILE A 1 230 ? -10.220 -1.783 -12.476 1.00 94.38 230 ILE A O 1
ATOM 1805 N N . LYS A 1 231 ? -12.316 -1.288 -13.134 1.00 83.69 231 LYS A N 1
ATOM 1806 C CA . LYS A 1 231 ? -11.982 -1.177 -14.554 1.00 83.69 231 LYS A CA 1
ATOM 1807 C C . LYS A 1 231 ? -10.943 -0.081 -14.742 1.00 83.69 231 LYS A C 1
ATOM 1809 O O . LYS A 1 231 ? -11.257 1.096 -14.583 1.00 83.69 231 LYS A O 1
ATOM 1814 N N . CYS A 1 232 ? -9.740 -0.489 -15.117 1.00 77.56 232 CYS A N 1
ATOM 1815 C CA . CYS A 1 232 ? -8.695 0.409 -15.565 1.00 77.56 232 CYS A CA 1
ATOM 1816 C C . CYS A 1 232 ? -9.160 1.065 -16.876 1.00 77.56 232 CYS A C 1
ATOM 1818 O O . CYS A 1 232 ? -9.469 0.347 -17.835 1.00 77.56 232 CYS A O 1
ATOM 1820 N N . PRO A 1 233 ? -9.289 2.401 -16.952 1.00 77.06 233 PRO A N 1
ATOM 1821 C CA . PRO A 1 233 ? -9.550 3.053 -18.227 1.00 77.06 233 PRO A CA 1
ATOM 1822 C C . PRO A 1 233 ? -8.450 2.686 -19.236 1.00 77.06 233 PRO A C 1
ATOM 1824 O O . PRO A 1 233 ? -7.269 2.653 -18.890 1.00 77.06 233 PRO A O 1
ATOM 1827 N N . ASN A 1 234 ? -8.820 2.397 -20.486 1.00 72.81 234 ASN A N 1
ATOM 1828 C CA . ASN A 1 234 ? -7.850 2.006 -21.513 1.00 72.81 234 ASN A CA 1
ATOM 1829 C C . ASN A 1 234 ? -6.714 3.033 -21.625 1.00 72.81 234 ASN A C 1
ATOM 1831 O O . ASN A 1 234 ? -6.970 4.222 -21.809 1.00 72.81 234 ASN A O 1
ATOM 1835 N N . GLY A 1 235 ? -5.469 2.557 -21.557 1.00 73.25 235 GLY A N 1
ATOM 1836 C CA . GLY A 1 235 ? -4.281 3.407 -21.658 1.00 73.25 235 GLY A CA 1
ATOM 1837 C C . GLY A 1 235 ? -3.957 4.206 -20.396 1.00 73.25 235 GLY A C 1
ATOM 1838 O O . GLY A 1 235 ? -3.168 5.144 -20.487 1.00 73.25 235 GLY A O 1
ATOM 1839 N N . THR A 1 236 ? -4.546 3.863 -19.243 1.00 82.12 236 THR A N 1
ATOM 1840 C CA . THR A 1 236 ? -4.155 4.457 -17.957 1.00 82.12 236 THR A CA 1
ATOM 1841 C C . THR A 1 236 ? -2.693 4.129 -17.659 1.00 82.12 236 THR A C 1
ATOM 1843 O O . THR A 1 236 ? -2.333 2.951 -17.603 1.00 82.12 236 THR A O 1
ATOM 1846 N N . PRO A 1 237 ? -1.846 5.151 -17.478 1.00 92.19 237 PRO A N 1
ATOM 1847 C CA . PRO A 1 237 ? -0.454 4.946 -17.116 1.00 92.19 237 PRO A CA 1
ATOM 1848 C C . PRO A 1 237 ? -0.277 4.291 -15.735 1.00 92.19 237 PRO A C 1
ATOM 1850 O O . PRO A 1 237 ? -1.087 4.503 -14.834 1.00 92.19 237 PRO A O 1
ATOM 1853 N N . ILE A 1 238 ? 0.823 3.561 -15.548 1.00 95.62 238 ILE A N 1
ATOM 1854 C CA . ILE A 1 238 ? 1.279 3.070 -14.241 1.00 95.62 238 ILE A CA 1
ATOM 1855 C C . ILE A 1 238 ? 1.748 4.269 -13.413 1.00 95.62 238 ILE A C 1
ATOM 1857 O O . ILE A 1 238 ? 2.606 5.038 -13.854 1.00 95.62 238 ILE A O 1
ATOM 1861 N N . GLY A 1 239 ? 1.194 4.429 -12.217 1.00 94.38 239 GLY A N 1
ATOM 1862 C CA . GLY A 1 239 ? 1.416 5.604 -11.379 1.00 94.38 239 GLY A CA 1
ATOM 1863 C C . GLY A 1 239 ? 0.241 5.895 -10.454 1.00 94.38 239 GLY A C 1
ATOM 1864 O O . GLY A 1 239 ? -0.665 5.074 -10.297 1.00 94.38 239 GLY A O 1
ATOM 1865 N N . SER A 1 240 ? 0.250 7.065 -9.818 1.00 92.88 240 SER A N 1
ATOM 1866 C CA . SER A 1 240 ? -0.807 7.448 -8.879 1.00 92.88 240 SER A CA 1
ATOM 1867 C C . SER A 1 240 ? -2.163 7.639 -9.578 1.00 92.88 240 SER A C 1
ATOM 1869 O O . SER A 1 240 ? -2.246 7.904 -10.780 1.00 92.88 240 SER A O 1
ATOM 1871 N N . ILE A 1 241 ? -3.256 7.587 -8.809 1.00 92.25 241 ILE A N 1
ATOM 1872 C CA . ILE A 1 241 ? -4.615 7.812 -9.337 1.00 92.25 241 ILE A CA 1
ATOM 1873 C C . ILE A 1 241 ? -4.807 9.199 -9.973 1.00 92.25 241 ILE A C 1
ATOM 1875 O O . ILE A 1 241 ? -5.678 9.382 -10.820 1.00 92.25 241 ILE A O 1
ATOM 1879 N N . THR A 1 242 ? -3.992 10.179 -9.581 1.00 90.38 242 THR A N 1
ATOM 1880 C CA . THR A 1 242 ? -4.024 11.546 -10.116 1.00 90.38 242 THR A CA 1
ATOM 1881 C C . THR A 1 242 ? -3.211 11.706 -11.402 1.00 90.38 242 THR A C 1
ATOM 1883 O O . THR A 1 242 ? -3.083 12.823 -11.897 1.00 90.38 242 THR A O 1
ATOM 1886 N N . GLY A 1 243 ? -2.653 10.616 -11.944 1.00 89.75 243 GLY A N 1
ATOM 1887 C CA . GLY A 1 243 ? -1.716 10.666 -13.067 1.00 89.75 243 GLY A CA 1
ATOM 1888 C C . GLY A 1 243 ? -0.311 11.115 -12.667 1.00 89.75 243 GLY A C 1
ATOM 1889 O O . GLY A 1 243 ? 0.452 11.553 -13.521 1.00 89.75 243 GLY A O 1
ATOM 1890 N N . GLY A 1 244 ? 0.009 11.060 -11.374 1.00 90.69 244 GLY A N 1
ATOM 1891 C CA . GLY A 1 244 ? 1.334 11.343 -10.836 1.00 90.69 244 GLY A CA 1
ATOM 1892 C C . GLY A 1 244 ? 2.263 10.123 -10.881 1.00 90.69 244 GLY A C 1
ATOM 1893 O O . GLY A 1 244 ? 1.892 9.070 -11.410 1.00 90.69 244 GLY A O 1
ATOM 1894 N N . PRO A 1 245 ? 3.475 10.250 -10.318 1.00 93.12 245 PRO A N 1
ATOM 1895 C CA . PRO A 1 245 ? 4.497 9.217 -10.412 1.00 93.12 245 PRO A CA 1
ATOM 1896 C C . PRO A 1 245 ? 4.080 7.916 -9.715 1.00 93.12 245 PRO A C 1
ATOM 1898 O O . PRO A 1 245 ? 3.297 7.912 -8.760 1.00 93.12 245 PRO A O 1
ATOM 1901 N N . ALA A 1 246 ? 4.648 6.806 -10.178 1.00 93.56 246 ALA A N 1
ATOM 1902 C CA . ALA A 1 246 ? 4.707 5.575 -9.406 1.00 93.56 246 ALA A CA 1
ATOM 1903 C C . ALA A 1 246 ? 5.727 5.736 -8.270 1.00 93.56 246 ALA A C 1
ATOM 1905 O O . ALA A 1 246 ? 6.696 6.487 -8.398 1.00 93.56 246 ALA A O 1
ATOM 1906 N N . ILE A 1 247 ? 5.521 5.024 -7.162 1.00 91.06 247 ILE A N 1
ATOM 1907 C CA . ILE A 1 247 ? 6.401 5.099 -5.992 1.00 91.06 247 ILE A CA 1
ATOM 1908 C C . ILE A 1 247 ? 6.946 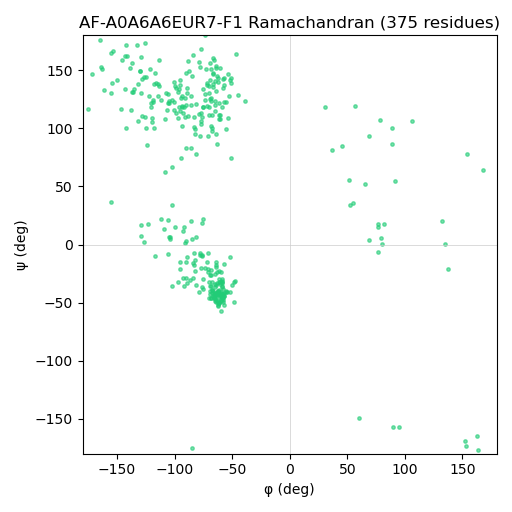3.711 -5.666 1.00 91.06 247 ILE A C 1
ATOM 1910 O O . ILE A 1 247 ? 6.191 2.762 -5.457 1.00 91.06 247 ILE A O 1
ATOM 1914 N N . ASP A 1 248 ? 8.268 3.610 -5.550 1.00 88.25 248 ASP A N 1
ATOM 1915 C CA . ASP A 1 248 ? 8.968 2.391 -5.164 1.00 88.25 248 ASP A CA 1
ATOM 1916 C C . ASP A 1 248 ? 9.793 2.592 -3.888 1.00 88.25 248 ASP A C 1
ATOM 1918 O O . ASP A 1 248 ? 10.741 3.372 -3.827 1.00 88.25 248 ASP A O 1
ATOM 1922 N N . ARG A 1 249 ? 9.447 1.835 -2.845 1.00 84.75 249 ARG A N 1
ATOM 1923 C CA . ARG A 1 249 ? 10.008 1.963 -1.487 1.00 84.75 249 ARG A CA 1
ATOM 1924 C C . ARG A 1 249 ? 11.214 1.066 -1.231 1.00 84.75 249 ARG A C 1
ATOM 1926 O O . ARG A 1 249 ? 11.601 0.819 -0.083 1.00 84.75 249 ARG A O 1
ATOM 1933 N N . ARG A 1 250 ? 11.806 0.518 -2.291 1.00 81.88 250 ARG A N 1
ATOM 1934 C CA . ARG A 1 250 ? 13.050 -0.241 -2.165 1.00 81.88 250 ARG A CA 1
ATOM 1935 C C . ARG A 1 250 ? 14.194 0.666 -1.711 1.00 81.88 250 ARG A C 1
ATOM 1937 O O . ARG A 1 250 ? 14.987 0.220 -0.894 1.00 81.88 250 ARG A O 1
ATOM 1944 N N . GLN A 1 251 ? 14.237 1.936 -2.107 1.00 74.31 251 GLN A N 1
ATOM 1945 C CA . GLN A 1 251 ? 15.226 2.902 -1.604 1.00 74.31 251 GLN A CA 1
ATOM 1946 C C . GLN A 1 251 ? 14.769 3.620 -0.325 1.00 74.31 251 GLN A C 1
ATOM 1948 O O . GLN A 1 251 ? 13.573 3.703 -0.052 1.00 74.31 251 GLN A O 1
ATOM 1953 N N . LEU A 1 252 ? 15.727 4.159 0.445 1.00 65.75 252 LEU A N 1
ATOM 1954 C CA . LEU A 1 252 ? 15.467 4.831 1.728 1.00 65.75 252 LEU A CA 1
ATOM 1955 C C . LEU A 1 252 ? 14.508 6.027 1.577 1.00 65.75 252 LEU A C 1
ATOM 1957 O O . LEU A 1 252 ? 13.575 6.163 2.363 1.00 65.75 252 LEU A O 1
ATOM 1961 N N . ASP A 1 253 ? 14.697 6.827 0.524 1.00 67.75 253 ASP A N 1
ATOM 1962 C CA . ASP A 1 253 ? 13.882 8.018 0.243 1.00 67.75 253 ASP A CA 1
ATOM 1963 C C . ASP A 1 253 ? 12.655 7.728 -0.637 1.00 67.75 253 ASP A C 1
ATOM 1965 O O . ASP A 1 253 ? 11.881 8.633 -0.927 1.00 67.75 253 ASP A O 1
ATOM 1969 N N . SER A 1 254 ? 12.428 6.456 -0.995 1.00 81.00 254 SER A N 1
ATOM 1970 C CA . SER A 1 254 ? 11.467 6.010 -2.015 1.00 81.00 254 SER A CA 1
ATOM 1971 C C . SER A 1 254 ? 11.706 6.650 -3.390 1.00 81.00 254 SER A C 1
ATOM 1973 O O . SER A 1 254 ? 11.605 7.860 -3.572 1.00 81.00 254 SER A O 1
ATOM 1975 N N . ALA A 1 255 ? 11.978 5.834 -4.404 1.00 87.19 255 ALA A N 1
ATOM 1976 C CA . ALA A 1 255 ? 12.099 6.329 -5.767 1.00 87.19 255 ALA A CA 1
ATOM 1977 C C . ALA A 1 255 ? 10.712 6.721 -6.306 1.00 87.19 255 ALA A C 1
ATOM 1979 O O . ALA A 1 255 ? 9.738 5.990 -6.108 1.00 87.19 255 ALA A O 1
ATOM 1980 N N . LYS A 1 256 ? 10.628 7.863 -6.994 1.00 91.81 256 LYS A N 1
ATOM 1981 C CA . LYS A 1 256 ? 9.414 8.348 -7.663 1.00 91.81 256 LYS A CA 1
ATOM 1982 C C . LYS A 1 256 ? 9.742 8.717 -9.104 1.00 91.81 256 LYS A C 1
ATOM 1984 O O . LYS A 1 256 ? 10.697 9.459 -9.317 1.00 91.81 256 LYS A O 1
ATOM 1989 N N . ASP A 1 257 ? 8.961 8.232 -10.061 1.00 93.62 257 ASP A N 1
ATOM 1990 C CA . ASP A 1 257 ? 9.048 8.637 -11.471 1.00 93.62 257 ASP A CA 1
ATOM 1991 C C . ASP A 1 257 ? 7.784 8.189 -12.227 1.00 93.62 257 ASP A C 1
ATOM 1993 O O . ASP A 1 257 ? 6.902 7.534 -11.665 1.00 93.62 257 ASP A O 1
ATOM 1997 N N . GLY A 1 258 ? 7.675 8.554 -13.498 1.00 92.56 258 GLY A N 1
ATOM 1998 C CA . GLY A 1 258 ? 6.509 8.321 -14.331 1.00 92.56 258 GLY A CA 1
ATOM 1999 C C . GLY A 1 258 ? 5.555 9.526 -14.352 1.00 92.56 258 GLY A C 1
ATOM 2000 O O . GLY A 1 258 ? 5.971 10.660 -14.112 1.00 92.56 258 GLY A O 1
ATOM 2001 N N . PRO A 1 259 ? 4.268 9.313 -14.663 1.00 94.44 259 PRO A N 1
ATOM 2002 C CA . PRO A 1 259 ? 3.629 8.013 -14.849 1.00 94.44 259 PRO A CA 1
ATOM 2003 C C . PRO A 1 259 ? 4.114 7.274 -16.114 1.00 94.44 259 PRO A C 1
ATOM 2005 O O . PRO A 1 259 ? 4.489 7.895 -17.110 1.00 94.44 259 PRO A O 1
ATOM 2008 N N . PHE A 1 260 ? 4.092 5.941 -16.096 1.00 95.81 260 PHE A N 1
ATOM 2009 C CA . PHE A 1 260 ? 4.635 5.101 -17.170 1.00 95.81 260 PHE A CA 1
ATOM 2010 C C . PHE A 1 260 ? 3.551 4.605 -18.119 1.00 95.81 260 PHE A C 1
ATOM 2012 O O . PHE A 1 260 ? 2.507 4.121 -17.692 1.00 95.81 260 PHE A O 1
ATOM 2019 N N . LYS A 1 261 ? 3.798 4.683 -19.427 1.00 94.38 261 LYS A N 1
ATOM 2020 C CA . LYS A 1 261 ? 2.809 4.291 -20.445 1.00 94.38 261 LYS A CA 1
ATOM 2021 C C . LYS A 1 261 ? 2.694 2.778 -20.612 1.00 94.38 261 LYS A C 1
ATOM 2023 O O . LYS A 1 261 ? 1.695 2.305 -21.147 1.00 94.38 261 LYS A O 1
ATOM 2028 N N . SER A 1 262 ? 3.711 2.034 -20.191 1.00 94.75 262 SER A N 1
ATOM 2029 C CA . SER A 1 262 ? 3.766 0.581 -20.294 1.00 94.75 262 SER A CA 1
ATOM 2030 C C . SER A 1 262 ? 4.499 -0.038 -19.105 1.00 94.75 262 SER A C 1
ATOM 2032 O O . SER A 1 262 ? 5.310 0.618 -18.447 1.00 94.75 262 SER A O 1
ATOM 2034 N N . GLU A 1 263 ? 4.251 -1.326 -18.854 1.00 95.12 263 GLU A N 1
ATOM 2035 C CA . GLU A 1 263 ? 5.020 -2.095 -17.869 1.00 95.12 263 GLU A CA 1
ATOM 2036 C C . GLU A 1 263 ? 6.507 -2.178 -18.250 1.00 95.12 263 GLU A C 1
ATOM 2038 O O . GLU A 1 263 ? 7.362 -2.197 -17.372 1.00 95.12 263 GLU A O 1
ATOM 2043 N N . ALA A 1 264 ? 6.838 -2.145 -19.545 1.00 95.75 264 ALA A N 1
ATOM 2044 C CA . ALA A 1 264 ? 8.225 -2.098 -20.002 1.00 95.75 264 ALA A CA 1
ATOM 2045 C C . ALA A 1 264 ? 8.942 -0.823 -19.525 1.00 95.75 264 ALA A C 1
ATOM 2047 O O . ALA A 1 264 ? 10.010 -0.930 -18.929 1.00 95.75 264 ALA A O 1
ATOM 2048 N N . ASP A 1 265 ? 8.327 0.354 -19.696 1.00 96.38 265 ASP A N 1
ATOM 2049 C CA . ASP A 1 265 ? 8.900 1.625 -19.225 1.00 96.38 265 ASP A CA 1
ATOM 2050 C C . ASP A 1 265 ? 9.064 1.624 -17.693 1.00 96.38 265 ASP A C 1
ATOM 2052 O O . ASP A 1 265 ? 10.080 2.069 -17.158 1.00 96.38 265 ASP A O 1
ATOM 2056 N N . PHE A 1 266 ? 8.075 1.076 -16.977 1.00 96.12 266 PHE A N 1
ATOM 2057 C CA . PHE A 1 266 ? 8.133 0.917 -15.523 1.00 96.12 266 PHE A CA 1
ATOM 2058 C C . PHE A 1 266 ? 9.273 -0.019 -15.090 1.00 96.12 266 PHE A C 1
ATOM 2060 O O . PHE A 1 266 ? 9.988 0.264 -14.128 1.00 96.12 266 PHE A O 1
ATOM 2067 N N . ASN A 1 267 ? 9.480 -1.125 -15.804 1.00 95.19 267 ASN A N 1
ATOM 2068 C CA . ASN A 1 267 ? 10.562 -2.069 -15.539 1.00 95.19 267 ASN A CA 1
ATOM 2069 C C . ASN A 1 267 ? 11.937 -1.463 -15.835 1.00 95.19 267 ASN A C 1
ATOM 2071 O O . ASN A 1 267 ? 12.852 -1.642 -15.036 1.00 95.19 267 ASN A O 1
ATOM 2075 N N . GLU A 1 268 ? 12.091 -0.718 -16.932 1.00 95.25 268 GLU A N 1
ATOM 2076 C CA . GLU A 1 268 ? 13.334 -0.001 -17.241 1.00 95.25 268 GLU A CA 1
ATOM 2077 C C . GLU A 1 268 ? 13.697 0.989 -16.130 1.00 95.25 268 GLU A C 1
ATOM 2079 O O . GLU A 1 268 ? 14.843 1.014 -15.673 1.00 95.25 268 GLU A O 1
ATOM 2084 N N . TRP A 1 269 ? 12.712 1.741 -15.632 1.00 95.12 269 TRP A N 1
ATOM 2085 C CA . TRP A 1 269 ? 12.907 2.627 -14.490 1.00 95.12 269 TRP A CA 1
ATOM 2086 C C . TRP A 1 269 ? 13.303 1.875 -13.218 1.00 95.12 269 TRP A C 1
ATOM 2088 O O . TRP A 1 269 ? 14.234 2.294 -12.529 1.00 95.12 269 TRP A O 1
ATOM 2098 N N . GLN A 1 270 ? 12.655 0.745 -12.911 1.00 93.31 270 GLN A N 1
ATOM 2099 C CA . GLN A 1 270 ? 13.064 -0.086 -11.777 1.00 93.31 270 GLN A CA 1
ATOM 2100 C C . GLN A 1 270 ? 14.527 -0.513 -11.931 1.00 93.31 270 GLN A C 1
ATOM 2102 O O . GLN A 1 270 ? 15.328 -0.246 -11.042 1.00 93.31 270 GLN A O 1
ATOM 2107 N N . LEU A 1 271 ? 14.911 -1.087 -13.075 1.00 92.62 271 LEU A N 1
ATOM 2108 C CA . LEU A 1 271 ? 16.279 -1.543 -13.354 1.00 92.62 271 LEU A CA 1
ATOM 2109 C C . LEU A 1 271 ? 17.324 -0.419 -13.268 1.00 92.62 271 LEU A C 1
ATOM 2111 O O . LEU A 1 271 ? 18.465 -0.679 -12.876 1.00 92.62 271 LEU A O 1
ATOM 2115 N N . ALA A 1 272 ? 16.949 0.822 -13.591 1.00 92.31 272 ALA A N 1
ATOM 2116 C CA . ALA A 1 272 ? 17.814 1.994 -13.453 1.00 92.31 272 ALA A CA 1
ATOM 2117 C C . ALA A 1 272 ? 18.188 2.304 -11.991 1.00 92.31 272 ALA A C 1
ATOM 2119 O O . ALA A 1 272 ? 19.181 2.986 -11.750 1.00 92.31 272 ALA A O 1
ATOM 2120 N N . GLN A 1 273 ? 17.450 1.762 -11.016 1.00 91.19 273 GLN A N 1
ATOM 2121 C CA . GLN A 1 273 ? 17.765 1.884 -9.590 1.00 91.19 273 GLN A CA 1
ATOM 2122 C C . GLN A 1 273 ? 18.893 0.946 -9.123 1.00 91.19 273 GLN A C 1
ATOM 2124 O O . GLN A 1 273 ? 19.358 1.065 -7.990 1.00 91.19 273 GLN A O 1
ATOM 2129 N N . LEU A 1 274 ? 19.346 -0.002 -9.954 1.00 90.19 274 LEU A N 1
ATOM 2130 C CA . LEU A 1 274 ? 20.505 -0.838 -9.630 1.00 90.19 274 LEU A CA 1
ATOM 2131 C C . LEU A 1 274 ? 21.786 0.001 -9.585 1.00 90.19 274 LEU A C 1
ATOM 2133 O O . LEU A 1 274 ? 22.070 0.761 -10.515 1.00 90.19 274 LEU A O 1
ATOM 2137 N N . HIS A 1 275 ? 22.613 -0.225 -8.561 1.00 88.00 275 HIS A N 1
ATOM 2138 C CA . HIS A 1 275 ? 23.914 0.431 -8.415 1.00 88.00 275 HIS A CA 1
ATOM 2139 C C . HIS A 1 275 ? 24.757 0.315 -9.684 1.00 88.00 275 HIS A C 1
ATOM 2141 O O . HIS A 1 275 ? 24.830 -0.753 -10.292 1.00 88.00 275 HIS A O 1
ATOM 2147 N N . GLU A 1 276 ? 25.456 1.388 -10.061 1.00 87.44 276 GLU A N 1
ATOM 2148 C CA . GLU A 1 276 ? 26.314 1.424 -11.256 1.00 87.44 276 GLU A CA 1
ATOM 2149 C C . GLU A 1 276 ? 27.283 0.229 -11.328 1.00 87.44 276 GLU A C 1
ATOM 2151 O O . GLU A 1 276 ? 27.492 -0.334 -12.401 1.00 87.44 276 GLU A O 1
ATOM 2156 N N . GLU A 1 277 ? 27.781 -0.235 -10.177 1.00 88.75 277 GLU A N 1
ATOM 2157 C CA . GLU A 1 277 ? 28.713 -1.364 -10.059 1.00 88.75 277 GLU A CA 1
ATOM 2158 C C . GLU A 1 277 ? 28.071 -2.761 -10.184 1.00 88.75 277 GLU A C 1
ATOM 2160 O O . GLU A 1 277 ? 28.792 -3.761 -10.240 1.00 88.75 277 GLU A O 1
ATOM 2165 N N . THR A 1 278 ? 26.737 -2.877 -10.246 1.00 88.88 278 THR A N 1
ATOM 2166 C CA . THR A 1 278 ? 26.060 -4.173 -10.403 1.00 88.88 278 THR A CA 1
ATOM 2167 C C . THR A 1 278 ? 26.552 -4.874 -11.681 1.00 88.88 278 THR A C 1
ATOM 2169 O O . THR A 1 278 ? 26.403 -4.312 -12.774 1.00 88.88 278 THR A O 1
ATOM 2172 N N . PRO A 1 279 ? 27.095 -6.109 -11.589 1.00 90.25 279 PRO A N 1
ATOM 2173 C CA . PRO A 1 279 ? 27.649 -6.821 -12.738 1.00 90.25 279 PRO A CA 1
ATOM 2174 C C . PRO A 1 279 ? 26.643 -6.995 -13.877 1.00 90.25 279 PRO A C 1
ATOM 2176 O O . PRO A 1 279 ? 25.474 -7.300 -13.635 1.00 90.25 279 PRO A O 1
ATOM 2179 N N . LEU A 1 280 ? 27.121 -6.908 -15.124 1.00 90.44 280 LEU A N 1
ATOM 2180 C CA . LEU A 1 280 ? 26.289 -7.075 -16.326 1.00 90.44 280 LEU A CA 1
ATOM 2181 C C . LEU A 1 280 ? 25.475 -8.373 -16.303 1.00 90.44 280 LEU A C 1
ATOM 2183 O O . LEU A 1 280 ? 24.287 -8.350 -16.589 1.00 90.44 280 LEU A O 1
ATOM 2187 N N . SER A 1 281 ? 26.070 -9.483 -15.855 1.00 90.56 281 SER A N 1
ATOM 2188 C CA . SER A 1 281 ? 25.364 -10.766 -15.753 1.00 90.56 281 SER A CA 1
ATOM 2189 C C . SER A 1 281 ? 24.154 -10.730 -14.814 1.00 90.56 281 SER A C 1
ATOM 2191 O O . SER A 1 281 ? 23.180 -11.436 -15.058 1.00 90.56 281 SER A O 1
ATOM 2193 N N . ARG A 1 282 ? 24.191 -9.919 -13.747 1.00 89.00 282 ARG A N 1
ATOM 2194 C CA . ARG A 1 282 ? 23.038 -9.718 -12.858 1.00 89.00 282 ARG A CA 1
ATOM 2195 C C . ARG A 1 282 ? 22.025 -8.761 -13.471 1.00 89.00 282 ARG A C 1
ATOM 2197 O O . ARG A 1 282 ? 20.835 -9.028 -13.378 1.00 89.00 282 ARG A O 1
ATOM 2204 N N . ARG A 1 283 ? 22.481 -7.683 -14.118 1.00 89.75 283 ARG A N 1
ATOM 2205 C CA . ARG A 1 283 ? 21.600 -6.743 -14.832 1.00 89.75 283 ARG A CA 1
ATOM 2206 C C . ARG A 1 283 ? 20.790 -7.456 -15.917 1.00 89.75 283 ARG A C 1
ATOM 2208 O O . ARG A 1 283 ? 19.570 -7.328 -15.925 1.00 89.75 283 ARG A O 1
ATOM 2215 N N . ASP A 1 284 ? 21.445 -8.270 -16.743 1.00 91.94 284 ASP A N 1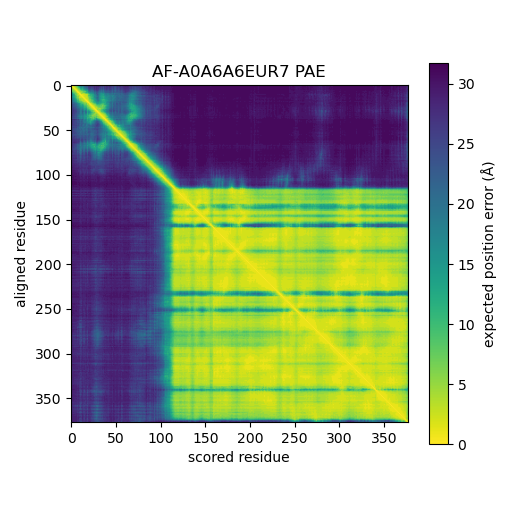
ATOM 2216 C CA . ASP A 1 284 ? 20.797 -9.077 -17.785 1.00 91.94 284 ASP A CA 1
ATOM 2217 C C . ASP A 1 284 ? 19.798 -10.073 -17.184 1.00 91.94 284 ASP A C 1
ATOM 2219 O O . ASP A 1 284 ? 18.706 -10.261 -17.718 1.00 91.94 284 ASP A O 1
ATOM 2223 N N . LEU A 1 285 ? 20.140 -10.687 -16.043 1.00 91.38 285 LEU A N 1
ATOM 2224 C CA . LEU A 1 285 ? 19.238 -11.593 -15.336 1.00 91.38 285 LEU A CA 1
ATOM 2225 C C . LEU A 1 285 ? 17.993 -10.866 -14.815 1.00 91.38 285 LEU A C 1
ATOM 2227 O O . LEU A 1 285 ? 16.886 -11.357 -15.016 1.00 91.38 285 LEU A O 1
ATOM 2231 N N . PHE A 1 286 ? 18.145 -9.701 -14.177 1.00 91.25 286 PHE A N 1
ATOM 2232 C CA . PHE A 1 286 ? 16.997 -8.915 -13.728 1.00 91.25 286 PHE A CA 1
ATOM 2233 C C . PHE A 1 286 ? 16.130 -8.481 -14.904 1.00 91.25 286 PHE A C 1
ATOM 2235 O O . PHE A 1 286 ? 14.917 -8.662 -14.837 1.00 91.25 286 PHE A O 1
ATOM 2242 N N . ALA A 1 287 ? 16.728 -7.985 -15.988 1.00 91.25 287 ALA A N 1
ATOM 2243 C CA . ALA A 1 287 ? 15.994 -7.608 -17.191 1.00 91.25 287 ALA A CA 1
ATOM 2244 C C . ALA A 1 287 ? 15.207 -8.790 -17.781 1.00 91.25 287 ALA A C 1
ATOM 2246 O O . ALA A 1 287 ? 14.037 -8.641 -18.113 1.00 91.25 287 ALA A O 1
ATOM 2247 N N . ALA A 1 288 ? 15.805 -9.984 -17.840 1.00 91.19 288 ALA A N 1
ATOM 2248 C CA . ALA A 1 288 ? 15.141 -11.185 -18.348 1.00 91.19 288 ALA A CA 1
ATOM 2249 C C . ALA A 1 288 ? 13.995 -11.690 -17.451 1.00 91.19 288 ALA A C 1
ATOM 2251 O O . ALA A 1 288 ? 13.089 -12.364 -17.940 1.00 91.19 288 ALA A O 1
ATOM 2252 N N . LEU A 1 289 ? 14.037 -11.399 -16.146 1.00 91.19 289 LEU A N 1
ATOM 2253 C CA . LEU A 1 289 ? 13.003 -11.793 -15.182 1.00 91.19 289 LEU A CA 1
ATOM 2254 C C . LEU A 1 289 ? 11.887 -10.746 -15.025 1.00 91.19 289 LEU A C 1
ATOM 2256 O O . LEU A 1 289 ? 10.831 -11.073 -14.484 1.00 91.19 289 LEU A O 1
ATOM 2260 N N . HIS A 1 290 ? 12.090 -9.515 -15.502 1.00 90.75 290 HIS A N 1
ATOM 2261 C CA . HIS A 1 290 ? 11.062 -8.476 -15.538 1.00 90.75 290 HIS A CA 1
ATOM 2262 C C . HIS A 1 290 ? 10.103 -8.719 -16.707 1.00 90.75 290 HIS A C 1
ATOM 2264 O O . HIS A 1 290 ? 10.333 -8.304 -17.843 1.00 90.75 290 HIS A O 1
ATOM 2270 N N . ARG A 1 291 ? 9.007 -9.415 -16.413 1.00 93.69 291 ARG A N 1
ATOM 2271 C CA . ARG A 1 291 ? 7.915 -9.635 -17.364 1.00 93.69 291 ARG A CA 1
ATOM 2272 C C . ARG A 1 291 ? 7.153 -8.341 -17.650 1.00 93.69 291 ARG A C 1
ATOM 2274 O O . ARG A 1 291 ? 7.141 -7.431 -16.828 1.00 93.69 291 ARG A O 1
ATOM 2281 N N . THR A 1 292 ? 6.505 -8.295 -18.807 1.00 94.19 292 THR A N 1
ATOM 2282 C CA . THR A 1 292 ? 5.756 -7.129 -19.313 1.00 94.19 292 THR A CA 1
ATOM 2283 C C . THR A 1 292 ? 4.333 -7.486 -19.753 1.00 94.19 292 THR A C 1
ATOM 2285 O O . THR A 1 292 ? 3.714 -6.760 -20.530 1.00 94.19 292 THR A O 1
ATOM 2288 N N . ASP A 1 293 ? 3.848 -8.653 -19.327 1.00 94.31 293 ASP A N 1
ATOM 2289 C CA . ASP A 1 293 ? 2.565 -9.235 -19.716 1.00 94.31 293 ASP A CA 1
ATOM 2290 C C . ASP A 1 293 ? 1.557 -9.282 -18.560 1.00 94.31 293 ASP A C 1
ATOM 2292 O O . ASP A 1 293 ? 0.622 -10.084 -18.589 1.00 94.31 293 ASP A O 1
ATOM 2296 N N . HIS A 1 294 ? 1.742 -8.447 -17.534 1.00 94.44 294 HIS A N 1
ATOM 2297 C CA . HIS A 1 294 ? 0.798 -8.352 -16.430 1.00 94.44 294 HIS A CA 1
ATOM 2298 C C . HIS A 1 294 ? -0.349 -7.397 -16.754 1.00 94.44 294 HIS A C 1
ATOM 2300 O O . HIS A 1 294 ? -0.176 -6.343 -17.368 1.00 94.44 294 HIS A O 1
ATOM 2306 N N . GLU A 1 295 ? -1.534 -7.736 -16.252 1.00 93.38 295 GLU A N 1
ATOM 2307 C CA . GLU A 1 295 ? -2.646 -6.794 -16.202 1.00 93.38 295 GLU A CA 1
ATOM 2308 C C . GLU A 1 295 ? -2.307 -5.630 -15.261 1.00 93.38 295 GLU A C 1
ATOM 2310 O O . GLU A 1 295 ? -1.727 -5.824 -14.186 1.00 93.38 295 GLU A O 1
ATOM 2315 N N . ILE A 1 296 ? -2.702 -4.418 -15.653 1.00 94.81 296 ILE A N 1
ATOM 2316 C CA . ILE A 1 296 ? -2.550 -3.222 -14.823 1.00 94.81 296 ILE A CA 1
ATOM 2317 C C . ILE A 1 296 ? -3.834 -3.007 -14.029 1.00 94.81 296 ILE A C 1
ATOM 2319 O O . ILE A 1 296 ? -4.906 -2.783 -14.592 1.00 94.81 296 ILE A O 1
ATOM 2323 N N . VAL A 1 297 ? -3.711 -3.057 -12.706 1.00 95.44 297 VAL A N 1
ATOM 2324 C CA . VAL A 1 297 ? -4.828 -3.003 -11.758 1.00 95.44 297 VAL A CA 1
ATOM 2325 C C . VAL A 1 297 ? -4.582 -1.941 -10.696 1.00 95.44 297 VAL A C 1
ATOM 2327 O O . VAL A 1 297 ? -3.447 -1.515 -10.466 1.00 95.44 297 VAL A O 1
ATOM 2330 N N . PHE A 1 298 ? -5.646 -1.522 -10.014 1.00 96.44 298 PHE A N 1
ATOM 2331 C CA . PHE A 1 298 ? -5.481 -0.660 -8.854 1.00 96.44 298 PHE A CA 1
ATOM 2332 C C . PHE A 1 298 ? -4.857 -1.464 -7.707 1.00 96.44 298 PHE A C 1
ATOM 2334 O O . PHE A 1 298 ? -5.306 -2.570 -7.400 1.00 96.44 298 PHE A O 1
ATOM 2341 N N . SER A 1 299 ? -3.806 -0.922 -7.101 1.00 96.31 299 SER A N 1
ATOM 2342 C CA . SER A 1 299 ? -3.046 -1.545 -6.017 1.00 96.31 299 SER A CA 1
ATOM 2343 C C . SER A 1 299 ? -2.886 -0.572 -4.856 1.00 96.31 299 SER A C 1
ATOM 2345 O O . SER A 1 299 ? -2.791 0.639 -5.062 1.00 96.31 299 SER A O 1
ATOM 2347 N N . HIS A 1 300 ? -2.813 -1.094 -3.634 1.00 96.50 300 HIS A N 1
ATOM 2348 C CA . HIS A 1 300 ? -2.582 -0.298 -2.429 1.00 96.50 300 HIS A CA 1
ATOM 2349 C C . HIS A 1 300 ? -1.114 0.142 -2.292 1.00 96.50 300 HIS A C 1
ATOM 2351 O O . HIS A 1 300 ? -0.834 1.225 -1.782 1.00 96.50 300 HIS A O 1
ATOM 2357 N N . GLY A 1 301 ? -0.161 -0.709 -2.684 1.00 93.25 301 GLY A N 1
ATOM 2358 C CA . GLY A 1 301 ? 1.287 -0.468 -2.595 1.00 93.25 301 GLY A CA 1
ATOM 2359 C C . GLY A 1 301 ? 1.900 -0.625 -1.192 1.00 93.25 301 GLY A C 1
ATOM 2360 O O . GLY A 1 301 ? 3.126 -0.580 -1.035 1.00 93.25 301 GLY A O 1
ATOM 2361 N N . ASP A 1 302 ? 1.070 -0.837 -0.167 1.00 92.69 302 ASP A N 1
ATOM 2362 C CA . ASP A 1 302 ? 1.479 -1.001 1.240 1.00 92.69 302 ASP A CA 1
ATOM 2363 C C . ASP A 1 302 ? 0.463 -1.797 2.069 1.00 92.69 302 ASP A C 1
ATOM 2365 O O . ASP A 1 302 ? 0.172 -1.485 3.223 1.00 92.69 302 ASP A O 1
ATOM 2369 N N . LEU A 1 303 ? -0.161 -2.804 1.464 1.00 95.06 303 LEU A N 1
ATOM 2370 C CA . LEU A 1 303 ? -1.180 -3.573 2.161 1.00 95.06 303 LEU A CA 1
ATOM 2371 C C . LEU A 1 303 ? -0.525 -4.539 3.160 1.00 95.06 303 LEU A C 1
ATOM 2373 O O . LEU A 1 303 ? 0.096 -5.525 2.764 1.00 95.06 303 LEU A O 1
ATOM 2377 N N . ALA A 1 304 ? -0.683 -4.272 4.455 1.00 93.62 304 ALA A N 1
ATOM 2378 C CA . ALA A 1 304 ? -0.142 -5.082 5.545 1.00 93.62 304 ALA A CA 1
ATOM 2379 C C . ALA A 1 304 ? -0.985 -4.940 6.823 1.00 93.62 304 ALA A C 1
ATOM 2381 O O . ALA A 1 304 ? -1.804 -4.032 6.947 1.00 93.62 304 ALA A O 1
ATOM 2382 N N . PHE A 1 305 ? -0.774 -5.816 7.812 1.00 95.75 305 PHE A N 1
ATOM 2383 C CA . PHE A 1 305 ? -1.577 -5.832 9.047 1.00 95.75 305 PHE A CA 1
ATOM 2384 C C . PHE A 1 305 ? -1.480 -4.540 9.878 1.00 95.75 305 PHE A C 1
ATOM 2386 O O . PHE A 1 305 ? -2.396 -4.240 10.643 1.00 95.75 305 PHE A O 1
ATOM 2393 N N . HIS A 1 306 ? -0.413 -3.752 9.733 1.00 94.56 306 HIS A N 1
ATOM 2394 C CA . HIS A 1 306 ? -0.286 -2.450 10.398 1.00 94.56 306 HIS A CA 1
ATOM 2395 C C . HIS A 1 306 ? -1.124 -1.340 9.736 1.00 94.56 306 HIS A C 1
ATOM 2397 O O . HIS A 1 306 ? -1.275 -0.271 10.322 1.00 94.56 306 HIS A O 1
ATOM 2403 N N . ASN A 1 307 ? -1.703 -1.609 8.560 1.00 97.19 307 ASN A N 1
ATOM 2404 C CA . ASN A 1 307 ? -2.584 -0.711 7.807 1.00 97.19 307 ASN A CA 1
ATOM 2405 C C . ASN A 1 307 ? -4.051 -1.186 7.802 1.00 97.19 307 ASN A C 1
ATOM 2407 O O . ASN A 1 307 ? -4.869 -0.684 7.033 1.00 97.19 307 ASN A O 1
ATOM 2411 N N . ILE A 1 308 ? -4.407 -2.144 8.667 1.00 98.44 308 ILE A N 1
ATOM 2412 C CA . ILE A 1 308 ? -5.773 -2.666 8.808 1.00 98.44 308 ILE A CA 1
ATOM 2413 C C . ILE A 1 308 ? -6.259 -2.393 10.231 1.00 98.44 308 ILE A C 1
ATOM 2415 O O . ILE A 1 308 ? -5.638 -2.835 11.196 1.00 98.44 308 ILE A O 1
ATOM 2419 N N . ILE A 1 309 ? -7.382 -1.689 10.362 1.00 98.56 309 ILE A N 1
ATOM 2420 C CA . ILE A 1 309 ? -8.087 -1.466 11.628 1.00 98.56 309 ILE A CA 1
ATOM 2421 C C . ILE A 1 309 ? -9.219 -2.484 11.731 1.00 98.56 309 ILE A C 1
ATOM 2423 O O . ILE A 1 309 ? -10.015 -2.629 10.803 1.00 98.56 309 ILE A O 1
ATOM 2427 N N . VAL A 1 310 ? -9.311 -3.161 12.872 1.00 98.50 310 VAL A N 1
ATOM 2428 C CA . VAL A 1 310 ? -10.342 -4.153 13.178 1.00 98.50 310 VAL A CA 1
ATOM 2429 C C . VAL A 1 310 ? -11.172 -3.702 14.370 1.00 98.50 310 VAL A C 1
ATOM 2431 O O . VAL A 1 310 ? -10.640 -3.211 15.368 1.00 98.50 310 VAL A O 1
ATOM 2434 N N . ARG A 1 311 ? -12.485 -3.903 14.277 1.00 97.94 311 ARG A N 1
ATOM 2435 C CA . ARG A 1 311 ? -13.444 -3.683 15.360 1.00 97.94 311 ARG A CA 1
ATOM 2436 C C . ARG A 1 311 ? -14.427 -4.843 15.373 1.00 97.94 311 ARG A C 1
ATOM 2438 O O . ARG A 1 311 ? -14.940 -5.215 14.325 1.00 97.94 311 ARG A O 1
ATOM 2445 N N . GLU A 1 312 ? -14.659 -5.420 16.551 1.00 96.00 312 GLU A N 1
ATOM 2446 C CA . GLU A 1 312 ? -15.627 -6.516 16.740 1.00 96.00 312 GLU A CA 1
ATOM 2447 C C . GLU A 1 312 ? -15.380 -7.726 15.812 1.00 96.00 312 GLU A C 1
ATOM 2449 O O . GLU A 1 312 ? -16.314 -8.370 15.351 1.00 96.00 312 GLU A O 1
ATOM 2454 N N . GLY A 1 313 ? -14.112 -8.040 15.522 1.00 95.50 313 GLY A N 1
ATOM 2455 C CA . GLY A 1 313 ? -13.739 -9.177 14.669 1.00 95.50 313 GLY A CA 1
ATOM 2456 C C . GLY A 1 313 ? -13.878 -8.936 13.160 1.00 95.50 313 GLY A C 1
ATOM 2457 O O . GLY A 1 313 ? -13.642 -9.864 12.391 1.00 95.50 313 GLY A O 1
ATOM 2458 N N . HIS A 1 314 ? -14.200 -7.709 12.741 1.00 98.25 314 HIS A N 1
ATOM 2459 C CA . HIS A 1 314 ? -14.367 -7.308 11.342 1.00 98.25 314 HIS A CA 1
ATOM 2460 C C . HIS A 1 314 ? -13.411 -6.178 10.955 1.00 98.25 314 HIS A C 1
ATOM 2462 O O . HIS A 1 314 ? -13.043 -5.341 11.787 1.00 98.25 314 HIS A O 1
ATOM 2468 N N . ILE A 1 315 ? -13.022 -6.119 9.681 1.00 98.69 315 ILE A N 1
ATOM 2469 C CA . ILE A 1 315 ? -12.251 -5.000 9.136 1.00 98.69 315 ILE A CA 1
ATOM 2470 C C . ILE A 1 315 ? -13.116 -3.736 9.183 1.00 98.69 315 ILE A C 1
ATOM 2472 O O . ILE A 1 315 ? -14.125 -3.616 8.491 1.00 98.69 315 ILE A O 1
ATOM 2476 N N . ALA A 1 316 ? -12.685 -2.770 9.991 1.00 98.56 316 ALA A N 1
ATOM 2477 C CA . ALA A 1 316 ? -13.336 -1.477 10.152 1.00 98.56 316 ALA A CA 1
ATOM 2478 C C . ALA A 1 316 ? -12.760 -0.409 9.215 1.00 98.56 316 ALA A C 1
ATOM 2480 O O . ALA A 1 316 ? -13.485 0.512 8.847 1.00 98.56 316 ALA A O 1
ATOM 2481 N N . ALA A 1 317 ? -11.478 -0.513 8.842 1.00 98.50 317 ALA A N 1
ATOM 2482 C CA . ALA A 1 317 ? -10.863 0.305 7.797 1.00 98.50 317 ALA A CA 1
ATOM 2483 C C . ALA A 1 317 ? -9.537 -0.276 7.284 1.00 98.50 317 ALA A C 1
ATOM 2485 O O . ALA A 1 317 ? -8.783 -0.888 8.039 1.00 98.50 317 ALA A O 1
ATOM 2486 N N . ILE A 1 318 ? -9.227 0.009 6.020 1.00 98.56 318 ILE A N 1
ATOM 2487 C CA . ILE A 1 318 ? -7.890 -0.082 5.426 1.00 98.56 318 ILE A CA 1
ATOM 2488 C C . ILE A 1 318 ? -7.362 1.349 5.242 1.00 98.56 318 ILE A C 1
ATOM 2490 O O . ILE A 1 318 ? -8.069 2.208 4.705 1.00 98.56 318 ILE A O 1
ATOM 2494 N N . ILE A 1 319 ? -6.146 1.618 5.717 1.00 96.62 319 ILE A N 1
ATOM 2495 C CA . ILE A 1 319 ? -5.552 2.964 5.817 1.00 96.62 319 ILE A CA 1
ATOM 2496 C C . ILE A 1 319 ? -4.189 3.058 5.110 1.00 96.62 319 ILE A C 1
ATOM 2498 O O . ILE A 1 319 ? -3.631 2.052 4.703 1.00 96.62 319 ILE A O 1
ATOM 2502 N N . ASP A 1 320 ? -3.629 4.272 5.031 1.00 93.19 320 ASP A N 1
ATOM 2503 C CA . ASP A 1 320 ? -2.303 4.570 4.448 1.00 93.19 320 ASP A CA 1
ATOM 2504 C C . ASP A 1 320 ? -2.213 4.292 2.929 1.00 93.19 320 ASP A C 1
ATOM 2506 O O . ASP A 1 320 ? -1.297 3.648 2.423 1.00 93.19 320 ASP A O 1
ATOM 2510 N N . TRP A 1 321 ? -3.163 4.850 2.170 1.00 94.56 321 TRP A N 1
ATOM 2511 C CA . TRP A 1 321 ? -3.270 4.732 0.703 1.00 94.56 321 TRP A CA 1
ATOM 2512 C C . TRP A 1 321 ? -2.269 5.610 -0.075 1.00 94.56 321 TRP A C 1
ATOM 2514 O O . TRP A 1 321 ? -2.460 5.894 -1.257 1.00 94.56 321 TRP A O 1
ATOM 2524 N N . GLU A 1 322 ? -1.202 6.082 0.567 1.00 89.94 322 GLU A N 1
ATOM 2525 C CA . GLU A 1 322 ? -0.274 7.065 -0.011 1.00 89.94 322 GLU A CA 1
ATOM 2526 C C . GLU A 1 322 ? 0.563 6.524 -1.181 1.00 89.94 322 GLU A C 1
ATOM 2528 O O . GLU A 1 322 ? 1.056 7.304 -1.992 1.00 89.94 322 GLU A O 1
ATOM 2533 N N . TYR A 1 323 ? 0.716 5.200 -1.260 1.00 91.38 323 TYR A N 1
ATOM 2534 C CA . TYR A 1 323 ? 1.472 4.502 -2.305 1.00 91.38 323 TYR A CA 1
ATOM 2535 C C . TYR A 1 323 ? 0.570 3.834 -3.344 1.00 91.38 323 TYR A C 1
ATOM 2537 O O . TYR A 1 323 ? 1.052 3.097 -4.207 1.00 91.38 323 TYR A O 1
ATOM 2545 N N . SER A 1 324 ? -0.736 4.079 -3.251 1.00 94.62 324 SER A N 1
ATOM 2546 C CA . SER A 1 324 ? -1.711 3.437 -4.115 1.00 94.62 324 SER A CA 1
ATOM 2547 C C . SER A 1 324 ? -1.770 4.072 -5.501 1.00 94.62 324 SER A C 1
ATOM 2549 O O . SER A 1 324 ? -1.368 5.218 -5.723 1.00 94.62 324 SER A O 1
ATOM 2551 N N . GLY A 1 325 ? -2.241 3.289 -6.462 1.00 95.06 325 GLY A N 1
ATOM 2552 C CA . GLY A 1 325 ? -2.260 3.680 -7.862 1.00 95.06 325 GLY A CA 1
ATOM 2553 C C . GLY A 1 325 ? -2.449 2.489 -8.787 1.00 95.06 325 GLY A C 1
ATOM 2554 O O . GLY A 1 325 ? -2.822 1.400 -8.353 1.00 95.06 325 GLY A O 1
ATOM 2555 N N . TRP A 1 326 ? -2.174 2.701 -10.065 1.00 96.12 326 TRP A N 1
ATOM 2556 C CA . TRP A 1 326 ? -2.222 1.677 -11.100 1.00 96.12 326 TRP A CA 1
ATOM 2557 C C . TRP A 1 326 ? -0.861 1.002 -11.218 1.00 96.12 326 TRP A C 1
ATOM 2559 O O . TRP A 1 326 ? 0.132 1.672 -11.496 1.00 96.12 326 TRP A O 1
ATOM 2569 N N . TYR A 1 327 ? -0.817 -0.312 -11.002 1.00 96.25 327 TYR A N 1
ATOM 2570 C CA . TYR A 1 327 ? 0.407 -1.115 -11.002 1.00 96.25 327 TYR A CA 1
ATOM 2571 C C . TYR A 1 327 ? 0.154 -2.503 -11.611 1.00 96.25 327 TYR A C 1
ATOM 2573 O O . TYR A 1 327 ? -1.001 -2.936 -11.683 1.00 96.25 327 TYR A O 1
ATOM 2581 N N . PRO A 1 328 ? 1.209 -3.229 -12.024 1.00 95.88 328 PRO A N 1
ATOM 2582 C CA . PRO A 1 328 ? 1.093 -4.637 -12.395 1.00 95.88 328 PRO A CA 1
ATOM 2583 C C . PRO A 1 328 ? 0.400 -5.479 -11.313 1.00 95.88 328 PRO A C 1
ATOM 2585 O O . PRO A 1 328 ? 0.653 -5.302 -10.122 1.00 95.88 328 PRO A O 1
ATOM 2588 N N . GLU A 1 329 ? -0.435 -6.444 -11.702 1.00 95.31 329 GLU A N 1
ATOM 2589 C CA . GLU A 1 329 ? -1.259 -7.259 -10.787 1.00 95.31 329 GLU A CA 1
ATOM 2590 C C . GLU A 1 329 ? -0.493 -8.045 -9.702 1.00 95.31 329 GLU A C 1
ATOM 2592 O O . GLU A 1 329 ? -1.083 -8.477 -8.703 1.00 95.31 329 GLU A O 1
ATOM 2597 N N . HIS A 1 330 ? 0.820 -8.218 -9.862 1.00 95.75 330 HIS A N 1
ATOM 2598 C CA . HIS A 1 330 ? 1.695 -8.830 -8.864 1.00 95.75 330 HIS A CA 1
ATOM 2599 C C . HIS A 1 330 ? 2.149 -7.851 -7.763 1.00 95.75 330 HIS A C 1
ATOM 2601 O O . HIS A 1 330 ? 2.676 -8.293 -6.745 1.00 95.75 330 HIS A O 1
ATOM 2607 N N . TRP A 1 331 ? 1.957 -6.539 -7.928 1.00 95.81 331 TRP A N 1
ATOM 2608 C CA . TRP A 1 331 ? 2.566 -5.512 -7.076 1.00 95.81 331 TRP A CA 1
ATOM 2609 C C . TRP A 1 331 ? 2.178 -5.651 -5.603 1.00 95.81 331 TRP A C 1
ATOM 2611 O O . TRP A 1 331 ? 3.046 -5.871 -4.758 1.00 95.81 331 TRP A O 1
ATOM 2621 N N . ASP A 1 332 ? 0.877 -5.635 -5.292 1.00 96.00 332 ASP A N 1
ATOM 2622 C CA . ASP A 1 332 ? 0.406 -5.842 -3.916 1.00 96.00 332 ASP A CA 1
ATOM 2623 C C . ASP A 1 332 ? 0.787 -7.218 -3.370 1.00 96.00 332 ASP A C 1
ATOM 2625 O O . ASP A 1 332 ? 1.075 -7.340 -2.187 1.00 96.00 332 ASP A O 1
ATOM 2629 N N . TYR A 1 333 ? 0.865 -8.250 -4.216 1.00 96.00 333 TYR A N 1
ATOM 2630 C CA . TYR A 1 333 ? 1.326 -9.561 -3.763 1.00 96.00 333 TYR A CA 1
ATOM 2631 C C . TYR A 1 333 ? 2.761 -9.487 -3.234 1.00 96.00 333 TYR A C 1
ATOM 2633 O O . TYR A 1 333 ? 3.036 -9.950 -2.126 1.00 96.00 333 TYR A O 1
ATOM 2641 N N . CYS A 1 334 ? 3.668 -8.872 -3.997 1.00 94.69 334 CYS A N 1
ATOM 2642 C CA . CYS A 1 334 ? 5.060 -8.723 -3.594 1.00 94.69 334 CYS A CA 1
ATOM 2643 C C . CYS A 1 334 ? 5.191 -7.830 -2.354 1.00 94.69 334 CYS A C 1
ATOM 2645 O O . CYS A 1 334 ? 5.822 -8.225 -1.371 1.00 94.69 334 CYS A O 1
ATOM 2647 N N . LYS A 1 335 ? 4.534 -6.660 -2.357 1.00 92.25 335 LYS A N 1
ATOM 2648 C CA . LYS A 1 335 ? 4.632 -5.698 -1.251 1.00 92.25 335 LYS A CA 1
ATOM 2649 C C . LYS A 1 335 ? 3.992 -6.216 0.032 1.00 92.25 335 LYS A C 1
ATOM 2651 O O . LYS A 1 335 ? 4.586 -6.048 1.086 1.00 92.25 335 LYS A O 1
ATOM 2656 N N . THR A 1 336 ? 2.853 -6.902 -0.027 1.00 92.94 336 THR A N 1
ATOM 2657 C CA . THR A 1 336 ? 2.251 -7.529 1.159 1.00 92.94 336 THR A CA 1
ATOM 2658 C C . THR A 1 336 ? 3.111 -8.667 1.691 1.00 92.94 336 THR A C 1
ATOM 2660 O O . THR A 1 336 ? 3.258 -8.823 2.904 1.00 92.94 336 THR A O 1
ATOM 2663 N N . ARG A 1 337 ? 3.705 -9.478 0.809 1.00 90.44 337 ARG A N 1
ATOM 2664 C CA . ARG A 1 337 ? 4.486 -10.641 1.230 1.00 90.44 337 ARG A CA 1
ATOM 2665 C C . ARG A 1 337 ? 5.796 -10.269 1.920 1.00 90.44 337 ARG A C 1
ATOM 2667 O O . ARG A 1 337 ? 6.216 -11.026 2.787 1.00 90.44 337 ARG A O 1
ATOM 2674 N N . SER A 1 338 ? 6.390 -9.108 1.647 1.00 84.06 338 SER A N 1
ATOM 2675 C CA . SER A 1 338 ? 7.549 -8.628 2.422 1.00 84.06 338 SER A CA 1
ATOM 2676 C C . SER A 1 338 ? 7.218 -8.369 3.905 1.00 84.06 338 SER A C 1
ATOM 2678 O O . SER A 1 338 ? 8.099 -8.469 4.754 1.00 84.06 338 SER A O 1
ATOM 2680 N N . PHE A 1 339 ? 5.943 -8.119 4.241 1.00 83.56 339 PHE A N 1
ATOM 2681 C CA . PHE A 1 339 ? 5.461 -7.983 5.624 1.00 83.56 339 PHE A CA 1
ATOM 2682 C C . PHE A 1 339 ? 4.850 -9.271 6.189 1.00 83.56 339 PHE A C 1
ATOM 2684 O O . PHE A 1 339 ? 4.931 -9.525 7.388 1.00 83.56 339 PHE A O 1
ATOM 2691 N N . LEU A 1 340 ? 4.216 -10.081 5.336 1.00 82.25 340 LEU A N 1
ATOM 2692 C CA . LEU A 1 340 ? 3.553 -11.338 5.707 1.00 82.25 340 LEU A CA 1
ATOM 2693 C C . LEU A 1 340 ? 4.395 -12.571 5.340 1.00 82.25 340 LEU A C 1
ATOM 2695 O O . LEU A 1 340 ? 3.863 -13.621 4.981 1.00 82.25 340 LEU A O 1
ATOM 2699 N N . SER A 1 341 ? 5.717 -12.451 5.429 1.00 69.19 341 SER A N 1
ATOM 2700 C CA . SER A 1 341 ? 6.659 -13.564 5.325 1.00 69.19 341 SER A CA 1
ATOM 2701 C C . SER A 1 341 ? 7.549 -13.597 6.566 1.00 69.19 341 SER A C 1
ATOM 2703 O O . SER A 1 341 ? 7.858 -12.571 7.163 1.00 69.19 341 SER A O 1
ATOM 2705 N N . GLY A 1 342 ? 7.904 -14.799 7.019 1.00 77.56 342 GLY A N 1
ATOM 2706 C CA . GLY A 1 342 ? 8.737 -14.990 8.213 1.00 77.56 342 GLY A CA 1
ATOM 2707 C C . GLY A 1 342 ? 8.260 -16.114 9.128 1.00 77.56 342 GLY A C 1
ATOM 2708 O O . GLY A 1 342 ? 9.061 -16.671 9.873 1.00 77.56 342 GLY A O 1
ATOM 2709 N N . THR A 1 343 ? 6.986 -16.500 9.030 1.00 87.50 343 THR A N 1
ATOM 2710 C CA . THR A 1 343 ? 6.430 -17.707 9.657 1.00 87.50 343 THR A CA 1
ATOM 2711 C C . THR A 1 343 ? 5.500 -18.427 8.683 1.00 87.50 343 THR A C 1
ATOM 2713 O O . THR A 1 343 ? 4.942 -17.798 7.779 1.00 87.50 343 THR A O 1
ATOM 2716 N N . ASP A 1 344 ? 5.301 -19.732 8.885 1.00 92.25 344 ASP A N 1
ATOM 2717 C CA . ASP A 1 344 ? 4.356 -20.526 8.085 1.00 92.25 344 ASP A CA 1
ATOM 2718 C C . ASP A 1 344 ? 2.926 -19.970 8.191 1.00 92.25 344 ASP A C 1
ATOM 2720 O O . ASP A 1 344 ? 2.212 -19.895 7.196 1.00 92.25 344 ASP A O 1
ATOM 2724 N N . GLU A 1 345 ? 2.535 -19.476 9.372 1.00 91.81 345 GLU A N 1
ATOM 2725 C CA . GLU A 1 345 ? 1.220 -18.866 9.600 1.00 91.81 345 GLU A CA 1
ATOM 2726 C C . GLU A 1 345 ? 0.994 -17.621 8.729 1.00 91.81 345 GLU A C 1
ATOM 2728 O O . GLU A 1 345 ? -0.038 -17.508 8.065 1.00 91.81 345 GLU A O 1
ATOM 2733 N N . LEU A 1 346 ? 1.944 -16.680 8.715 1.00 90.44 346 LEU A N 1
ATOM 2734 C CA . LEU A 1 346 ? 1.818 -15.457 7.915 1.00 90.44 346 LEU A CA 1
ATOM 2735 C C . LEU A 1 346 ? 1.879 -15.765 6.415 1.00 90.44 346 LEU A C 1
ATOM 2737 O O . LEU A 1 346 ? 1.127 -15.178 5.632 1.00 90.44 346 LEU A O 1
ATOM 2741 N N . TYR A 1 347 ? 2.703 -16.743 6.027 1.00 90.75 347 TYR A N 1
ATOM 2742 C CA . TYR A 1 347 ? 2.745 -17.244 4.659 1.00 90.75 347 TYR A CA 1
ATOM 2743 C C . TYR A 1 347 ? 1.391 -17.818 4.219 1.00 90.75 347 TYR A C 1
ATOM 2745 O O . TYR A 1 347 ? 0.891 -17.458 3.150 1.00 90.75 347 TYR A O 1
ATOM 2753 N N . ASP A 1 348 ? 0.761 -18.649 5.051 1.00 93.19 348 ASP A N 1
ATOM 2754 C CA . ASP A 1 348 ? -0.560 -19.215 4.771 1.00 93.19 348 ASP A CA 1
ATOM 2755 C C . ASP A 1 348 ? -1.647 -18.133 4.706 1.00 93.19 348 ASP A C 1
ATOM 2757 O O . ASP A 1 348 ? -2.552 -18.214 3.869 1.00 93.19 348 ASP A O 1
ATOM 2761 N N . CYS A 1 349 ? -1.537 -17.075 5.516 1.00 93.88 349 CYS A N 1
ATOM 2762 C CA . CYS A 1 349 ? -2.413 -15.907 5.412 1.00 93.88 349 CYS A CA 1
ATOM 2763 C C . CYS A 1 349 ? -2.270 -15.220 4.050 1.00 93.88 349 CYS A C 1
ATOM 2765 O O . CYS A 1 349 ? -3.271 -15.011 3.366 1.00 93.88 349 CYS A O 1
ATOM 2767 N N . CYS A 1 350 ? -1.039 -14.924 3.622 1.00 93.19 350 CYS A N 1
ATOM 2768 C CA . CYS A 1 350 ? -0.767 -14.309 2.321 1.00 93.19 350 CYS A CA 1
ATOM 2769 C C . CYS A 1 350 ? -1.291 -15.184 1.165 1.00 93.19 350 CYS A C 1
ATOM 2771 O O . CYS A 1 350 ? -1.971 -14.707 0.253 1.00 93.19 350 CYS A O 1
ATOM 2773 N N . LYS A 1 351 ? -1.068 -16.500 1.248 1.00 93.44 351 LYS A N 1
ATOM 2774 C CA . LYS A 1 351 ? -1.587 -17.469 0.276 1.00 93.44 351 LYS A CA 1
ATOM 2775 C C . LYS A 1 351 ? -3.117 -17.472 0.210 1.00 93.44 351 LYS A C 1
ATOM 2777 O O . LYS A 1 351 ? -3.680 -17.694 -0.857 1.00 93.44 351 LYS A O 1
ATOM 2782 N N . ARG A 1 352 ? -3.793 -17.238 1.336 1.00 94.81 352 ARG A N 1
ATOM 2783 C CA . ARG A 1 352 ? -5.257 -17.220 1.417 1.00 94.81 352 ARG A CA 1
ATOM 2784 C C . ARG A 1 352 ? -5.879 -15.955 0.822 1.00 94.81 352 ARG A C 1
ATOM 2786 O O . ARG A 1 352 ? -6.934 -16.060 0.199 1.00 94.81 352 ARG A O 1
ATOM 2793 N N . ILE A 1 353 ? -5.259 -14.792 1.022 1.00 96.19 353 ILE A N 1
ATOM 2794 C CA . ILE A 1 353 ? -5.831 -13.497 0.610 1.00 96.19 353 ILE A CA 1
ATOM 2795 C C . ILE A 1 353 ? -5.598 -13.171 -0.870 1.00 96.19 353 ILE A C 1
ATOM 2797 O O . ILE A 1 353 ? -6.368 -12.412 -1.449 1.00 96.19 353 ILE A O 1
ATOM 2801 N N . PHE A 1 354 ? -4.587 -13.771 -1.506 1.00 95.94 354 PHE A N 1
ATOM 2802 C CA . PHE A 1 354 ? -4.329 -13.603 -2.938 1.00 95.94 354 PHE A CA 1
ATOM 2803 C C . PHE A 1 354 ? -4.737 -14.841 -3.741 1.00 95.94 354 PHE A C 1
ATOM 2805 O O . PHE A 1 354 ? -4.215 -15.934 -3.536 1.00 95.94 354 PHE A O 1
ATOM 2812 N N . GLU A 1 355 ? -5.634 -14.662 -4.711 1.00 93.31 355 GLU A N 1
ATOM 2813 C CA . GLU A 1 355 ? -6.099 -15.747 -5.586 1.00 93.31 355 GLU A CA 1
ATOM 2814 C C . GLU A 1 355 ? -4.979 -16.310 -6.476 1.00 93.31 355 GLU A C 1
ATOM 2816 O O . GLU A 1 355 ? -4.789 -17.524 -6.554 1.00 93.31 355 GLU A O 1
ATOM 2821 N N . LYS A 1 356 ? -4.197 -15.422 -7.099 1.00 95.00 356 LYS A N 1
ATOM 2822 C CA . LYS A 1 356 ? -3.026 -15.772 -7.910 1.00 95.00 356 LYS A CA 1
ATOM 2823 C C . LYS A 1 356 ? -1.747 -15.582 -7.100 1.00 95.00 356 LYS A C 1
ATOM 2825 O O . LYS A 1 356 ? -1.584 -14.584 -6.400 1.00 95.00 356 LYS A O 1
ATOM 2830 N N . GLN A 1 357 ? -0.847 -16.555 -7.208 1.00 94.56 357 GLN A N 1
ATOM 2831 C CA . GLN A 1 357 ? 0.444 -16.560 -6.526 1.00 94.56 357 GLN A CA 1
ATOM 2832 C C . GLN A 1 357 ? 1.550 -16.182 -7.513 1.00 94.56 357 GLN A C 1
ATOM 2834 O O . GLN A 1 357 ? 1.718 -16.854 -8.529 1.00 94.56 357 GLN A O 1
ATOM 2839 N N . TYR A 1 358 ? 2.320 -15.144 -7.191 1.00 95.12 358 TYR A N 1
ATOM 2840 C CA . TYR A 1 358 ? 3.392 -14.608 -8.037 1.00 95.12 358 TYR A CA 1
ATOM 2841 C C . TYR A 1 358 ? 4.762 -14.937 -7.436 1.00 95.12 358 TYR A C 1
ATOM 2843 O O . TYR A 1 358 ? 5.496 -14.071 -6.964 1.00 95.12 358 TYR A O 1
ATOM 2851 N N . TYR A 1 359 ? 5.070 -16.234 -7.329 1.00 93.06 359 TYR A N 1
ATOM 2852 C CA . TYR A 1 359 ? 6.280 -16.703 -6.643 1.00 93.06 359 TYR A CA 1
ATOM 2853 C C . TYR A 1 359 ? 7.567 -16.207 -7.308 1.00 93.06 359 TYR A C 1
ATOM 2855 O O . TYR A 1 359 ? 8.508 -15.842 -6.605 1.00 93.06 359 TYR A O 1
ATOM 2863 N N . SER A 1 360 ? 7.603 -16.197 -8.641 1.00 92.69 360 SER A N 1
ATOM 2864 C CA . SER A 1 360 ? 8.728 -15.698 -9.433 1.00 92.69 360 SER A CA 1
ATOM 2865 C C . SER A 1 360 ? 8.946 -14.207 -9.216 1.00 92.69 360 SER A C 1
ATOM 2867 O O . SER A 1 360 ? 10.064 -13.784 -8.940 1.00 92.69 360 SER A O 1
ATOM 2869 N N . GLU A 1 361 ? 7.872 -13.430 -9.288 1.00 94.94 361 GLU A N 1
ATOM 2870 C CA . GLU A 1 361 ? 7.873 -11.978 -9.161 1.00 94.94 361 GLU A CA 1
ATOM 2871 C C . GLU A 1 361 ? 8.241 -11.574 -7.735 1.00 94.94 361 GLU A C 1
ATOM 2873 O O . GLU A 1 361 ? 9.022 -10.650 -7.555 1.00 94.94 361 GLU A O 1
ATOM 2878 N N . TYR A 1 362 ? 7.759 -12.300 -6.720 1.00 93.06 362 TYR A N 1
ATOM 2879 C CA . TYR A 1 362 ? 8.143 -12.058 -5.330 1.00 93.06 362 TYR A CA 1
ATOM 2880 C C . TYR A 1 362 ? 9.605 -12.411 -5.057 1.00 93.06 362 TYR A C 1
ATOM 2882 O O . TYR A 1 362 ? 10.320 -11.629 -4.439 1.00 93.06 362 TYR A O 1
ATOM 2890 N N . PHE A 1 363 ? 10.076 -13.571 -5.526 1.00 90.25 363 PHE A N 1
ATOM 2891 C CA . PHE A 1 363 ? 11.485 -13.936 -5.377 1.00 90.25 363 PHE A CA 1
ATOM 2892 C C . PHE A 1 363 ? 12.398 -12.908 -6.059 1.00 90.25 363 PHE A C 1
ATOM 2894 O O . PHE A 1 363 ? 13.433 -12.529 -5.508 1.00 90.25 363 PHE A O 1
ATOM 2901 N N . MET A 1 364 ? 11.989 -12.436 -7.239 1.00 90.44 364 MET A N 1
ATOM 2902 C CA . MET A 1 364 ? 12.665 -11.363 -7.955 1.00 90.44 364 MET A CA 1
ATOM 2903 C C . MET A 1 364 ? 12.615 -10.051 -7.162 1.00 90.44 364 MET A C 1
ATOM 2905 O O . MET A 1 364 ? 13.672 -9.478 -6.940 1.00 90.44 364 MET A O 1
ATOM 2909 N N . ASP A 1 365 ? 11.450 -9.617 -6.667 1.00 91.00 365 ASP A N 1
ATOM 2910 C CA . ASP A 1 365 ? 11.271 -8.386 -5.879 1.00 91.00 365 ASP A CA 1
ATOM 2911 C C . ASP A 1 365 ? 12.146 -8.369 -4.618 1.00 91.00 365 ASP A C 1
ATOM 2913 O O . ASP A 1 365 ? 12.820 -7.374 -4.355 1.00 91.00 365 ASP A O 1
ATOM 2917 N N . GLU A 1 366 ? 12.204 -9.475 -3.873 1.00 88.69 366 GLU A N 1
ATOM 2918 C CA . GLU A 1 366 ? 13.056 -9.632 -2.687 1.00 88.69 366 GLU A CA 1
ATOM 2919 C C . GLU A 1 366 ? 14.542 -9.512 -3.032 1.00 88.69 366 GLU A C 1
ATOM 2921 O O . GLU A 1 366 ? 15.290 -8.757 -2.403 1.00 88.69 366 GLU A O 1
ATOM 2926 N N . TRP A 1 367 ? 14.992 -10.250 -4.049 1.00 86.75 367 TRP A N 1
ATOM 2927 C CA . TRP A 1 367 ? 16.394 -10.210 -4.446 1.00 86.75 367 TRP A CA 1
ATOM 2928 C C . TRP A 1 367 ? 16.769 -8.836 -5.002 1.00 86.75 367 TRP A C 1
ATOM 2930 O O . TRP A 1 367 ? 17.770 -8.251 -4.589 1.00 86.75 367 TRP A O 1
ATOM 2940 N N . PHE A 1 368 ? 15.924 -8.281 -5.863 1.00 88.50 368 PHE A N 1
ATOM 2941 C CA . PHE A 1 368 ? 16.085 -6.952 -6.427 1.00 88.50 368 PHE A CA 1
ATOM 2942 C C . PHE A 1 368 ? 16.165 -5.882 -5.332 1.00 88.50 368 PHE A C 1
ATOM 2944 O O . PHE A 1 368 ? 17.071 -5.053 -5.345 1.00 88.50 368 PHE A O 1
ATOM 2951 N N . THR A 1 369 ? 15.301 -5.959 -4.315 1.00 88.19 369 THR A N 1
ATOM 2952 C CA . THR A 1 369 ? 15.329 -5.060 -3.149 1.00 88.19 369 THR A CA 1
ATOM 2953 C C . THR A 1 369 ? 16.675 -5.099 -2.431 1.00 88.19 369 THR A C 1
ATOM 2955 O O . THR A 1 369 ? 17.199 -4.052 -2.051 1.00 88.19 369 THR A O 1
ATOM 2958 N N . ARG A 1 370 ? 17.272 -6.284 -2.259 1.00 85.44 370 ARG A N 1
ATOM 2959 C CA . ARG A 1 370 ? 18.595 -6.417 -1.628 1.00 85.44 370 ARG A CA 1
ATOM 2960 C C . ARG A 1 370 ? 19.697 -5.771 -2.460 1.00 85.44 370 ARG A C 1
ATOM 2962 O O . ARG A 1 370 ? 20.563 -5.112 -1.889 1.00 85.44 370 ARG A O 1
ATOM 2969 N N . GLU A 1 371 ? 19.670 -5.952 -3.777 1.00 86.69 371 GLU A N 1
ATOM 2970 C CA . GLU A 1 371 ? 20.663 -5.347 -4.669 1.00 86.69 371 GLU A CA 1
ATOM 2971 C C . GLU A 1 371 ? 20.524 -3.822 -4.694 1.00 86.69 371 GLU A C 1
ATOM 2973 O O . GLU A 1 371 ? 21.529 -3.140 -4.550 1.00 86.69 371 GLU A O 1
ATOM 2978 N N . VAL A 1 372 ? 19.300 -3.288 -4.781 1.00 84.12 372 VAL A N 1
ATOM 2979 C CA . VAL A 1 372 ? 19.028 -1.837 -4.765 1.00 84.12 372 VAL A CA 1
ATOM 2980 C C . VAL A 1 372 ? 19.398 -1.188 -3.427 1.00 84.12 372 VAL A C 1
ATOM 2982 O O . VAL A 1 372 ? 19.862 -0.054 -3.403 1.00 84.12 372 VAL A O 1
ATOM 2985 N N . ARG A 1 373 ? 19.198 -1.875 -2.293 1.00 83.31 373 ARG A N 1
ATOM 2986 C CA . ARG A 1 373 ? 19.491 -1.307 -0.961 1.00 83.31 373 ARG A CA 1
ATOM 2987 C C . ARG A 1 373 ? 20.955 -1.382 -0.557 1.00 83.31 373 ARG A C 1
ATOM 2989 O O . ARG A 1 373 ? 21.417 -0.540 0.210 1.00 83.31 373 ARG A O 1
ATOM 2996 N N . HIS A 1 374 ? 21.644 -2.443 -0.960 1.00 80.25 374 HIS A N 1
ATOM 2997 C CA . HIS A 1 374 ? 22.935 -2.802 -0.374 1.00 80.25 374 HIS A CA 1
ATOM 2998 C C . HIS A 1 374 ? 24.043 -2.987 -1.410 1.00 80.25 374 HIS A C 1
ATOM 3000 O O . HIS A 1 374 ? 25.151 -3.360 -1.036 1.00 80.25 374 HIS A O 1
ATOM 3006 N N . GLY A 1 375 ? 23.770 -2.775 -2.698 1.00 70.69 375 GLY A N 1
ATOM 3007 C CA . GLY A 1 375 ? 24.757 -2.960 -3.761 1.00 70.69 375 GLY A CA 1
ATOM 3008 C C . GLY A 1 375 ? 25.156 -4.408 -4.016 1.00 70.69 375 GLY A C 1
ATOM 3009 O O . GLY A 1 375 ? 26.011 -4.639 -4.861 1.00 70.69 375 GLY A O 1
ATOM 3010 N N . GLY A 1 376 ? 24.538 -5.375 -3.328 1.00 62.47 376 GLY A N 1
ATOM 3011 C CA . GLY A 1 376 ? 24.734 -6.799 -3.577 1.00 62.47 376 GLY A CA 1
ATOM 3012 C C . GLY A 1 376 ? 26.200 -7.236 -3.600 1.00 62.47 376 GLY A C 1
ATOM 3013 O O . GLY A 1 376 ? 26.625 -7.861 -4.571 1.00 62.47 376 GLY A O 1
ATOM 3014 N N . PHE A 1 377 ? 26.967 -6.962 -2.545 1.00 47.25 377 PHE A N 1
ATOM 3015 C CA . PHE A 1 377 ? 28.278 -7.584 -2.332 1.00 47.25 377 PHE A CA 1
ATOM 3016 C C . PHE A 1 377 ? 28.434 -8.100 -0.906 1.00 47.25 377 PHE A C 1
ATOM 3018 O O . PHE A 1 377 ? 28.134 -7.338 0.040 1.00 47.25 377 PHE A O 1
#

Solvent-accessible surface area (backbone atoms only — not comparable to full-atom values): 23283 Å² total; per-residue (Å²): 142,78,91,82,89,77,78,86,73,50,71,65,74,69,50,62,85,72,63,56,99,71,57,56,82,48,82,48,96,87,84,51,73,46,58,48,65,65,90,79,84,86,75,90,83,79,91,85,81,72,62,75,81,58,64,70,69,72,79,70,80,96,71,98,67,85,64,77,63,79,76,82,82,82,82,88,87,77,87,91,81,83,90,80,91,82,88,83,86,82,88,86,76,92,77,82,75,84,80,88,75,82,86,88,75,72,79,82,82,67,91,70,73,100,66,84,58,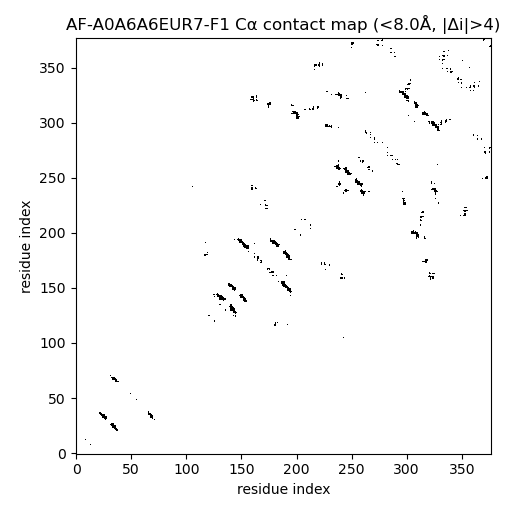54,78,83,80,49,74,65,51,64,70,71,28,49,76,76,41,72,52,95,87,41,63,53,27,33,29,33,40,83,92,55,30,29,38,39,40,26,60,62,72,83,60,50,26,66,60,40,40,54,49,45,53,76,73,43,88,51,45,46,59,53,75,43,39,73,52,75,57,98,63,27,28,40,42,32,24,46,50,79,75,60,44,44,36,57,82,43,52,91,76,51,52,73,65,39,50,50,48,36,44,48,53,51,21,53,41,51,52,47,44,48,63,46,81,64,61,90,86,64,43,37,7,23,80,82,66,39,43,30,69,42,72,60,41,97,85,40,50,70,49,67,45,20,86,42,56,56,57,47,46,53,55,56,59,67,57,46,47,90,84,56,52,65,75,55,53,54,47,52,58,74,68,58,74,65,83,65,58,66,19,49,34,47,57,55,55,44,48,80,31,28,29,30,38,98,62,35,77,55,25,49,52,75,40,57,51,26,23,32,35,50,67,54,49,42,56,38,50,20,39,72,69,32,53,91,46,73,67,38,37,52,50,50,58,67,36,38,94,73,83,54,64,67,61,32,56,47,50,55,53,49,36,47,30,49,62,62,56,66,122

InterPro domains:
  IPR002575 Aminoglycoside phosphotransferase [PF01636] (159-333)
  IPR011009 Protein kinase-like domain superfamily [SSF56112] (137-339)
  IPR051678 Aminoglycoside Phosphotransferase Enzymes [PTHR21310] (133-356)